Protein AF-A0A225URF8-F1 (afdb_monomer_lite)

Secondary structure (DSSP, 8-state):
--SSSTTSSSS-----EEEEEE-TT--EEEEE---HHHHHHHHHHHHHHHHHHHHHHHTTS-HHHHHHHHHHHHHHHHHS-TTSHHHHSHHHHHHHHHHHHH-TTGGGS-HHHHHHHHHHHHHHHHHHHHHHHHHHHHHHHHT--GGGGPPTT---HHHHHHHHHHHHHT-SS--TTTTTTTSPPPP---HHHHHHHHHHHHGGGS-HHHHHHHHHHHHHHHHTTHHHHHHHHHHHHHH-SSSSHHHIIIIIIIT--S-HHHHT-EEE-S-S-TT--S-S-HHHHHHHHHHHHHHHHHHHHTT-SPPPEETTTEEPP-GGGGGSSSEEEEP-SS--EEEE-TTT--EEEEEETTEEEEEESB-TT-TTSBPPHHHHHHHHHHHHHHHHHGGGS---HHHHTGGGGGGS-HHHHHHHHHHHHSSHHHHHHHHHHHTSS-EEEE-SS---SHHHHHHHHHHTTSSS--TTBSEEEEE-TTS-EEEEE-STT--HHHHHHHHHHHHHHHHHH--B-TTSSBPP--HHHHH--PPPPEE-----TTTHHHHHHHHHHHHHHHHHT---------S---

pLDDT: mean 88.18, std 13.91, range [24.75, 98.88]

InterPro domains:
  IPR000542 Acyltransferase ChoActase/COT/CPT [PS00439] (183-198)
  IPR000542 Acyltransferase ChoActase/COT/CPT [PTHR22589] (169-574)
  IPR039551 Choline/Carnitine o-acyltransferase, domain 1 and 2 [PF00755] (186-574)
  IPR042231 Choline/Carnitine o-acyltransferase, domain 2 [G3DSA:3.30.559.70] (272-571)
  IPR042572 Carnitine o-acyltransferase, N-terminal [G3DSA:1.10.275.20] (168-271)

Organism: NCBI:txid4795

Radius of gyration: 29.53 Å; chains: 1; bounding box: 74×76×73 Å

Structure (mmCIF, N/CA/C/O backbone):
data_AF-A0A225URF8-F1
#
_entry.id   AF-A0A225URF8-F1
#
loop_
_atom_site.group_PDB
_atom_site.id
_atom_site.type_symbol
_atom_site.label_atom_id
_atom_site.label_alt_id
_atom_site.label_comp_id
_atom_site.label_asym_id
_atom_site.label_entity_id
_atom_site.label_seq_id
_atom_site.pdbx_PDB_ins_code
_atom_site.Cartn_x
_atom_site.Cartn_y
_atom_site.Cartn_z
_atom_site.occupancy
_atom_site.B_iso_or_equiv
_atom_site.auth_seq_id
_atom_site.auth_comp_id
_atom_site.auth_asym_id
_atom_site.auth_atom_id
_atom_site.pdbx_PDB_model_num
ATOM 1 N N . MET A 1 1 ? -34.029 36.989 22.369 1.00 35.91 1 MET A N 1
ATOM 2 C CA . MET A 1 1 ? -33.332 37.388 21.123 1.00 35.91 1 MET A CA 1
ATOM 3 C C . MET A 1 1 ? -32.036 38.173 21.405 1.00 35.91 1 MET A C 1
ATOM 5 O O . MET A 1 1 ? -31.798 39.204 20.799 1.00 35.91 1 MET A O 1
ATOM 9 N N . ALA A 1 2 ? -31.148 37.672 22.275 1.00 25.47 2 ALA A N 1
ATOM 10 C CA . ALA A 1 2 ? -29.797 38.242 22.435 1.00 25.47 2 ALA A CA 1
ATOM 11 C C . ALA A 1 2 ? -28.708 37.218 22.835 1.00 25.47 2 ALA A C 1
ATOM 13 O O . ALA A 1 2 ? -27.552 37.593 22.963 1.00 25.47 2 ALA A O 1
ATOM 14 N N . GLU A 1 3 ? -29.027 35.922 22.962 1.00 25.58 3 GLU A N 1
ATOM 15 C CA . GLU A 1 3 ? -28.062 34.892 23.407 1.00 25.58 3 GLU A CA 1
ATOM 16 C C . GLU A 1 3 ? -27.685 33.863 22.325 1.00 25.58 3 GLU A C 1
ATOM 18 O O . GLU A 1 3 ? -26.826 33.017 22.539 1.00 25.58 3 GLU A O 1
ATOM 23 N N . ALA A 1 4 ? -28.241 33.968 21.114 1.00 26.81 4 ALA A N 1
ATOM 24 C CA . ALA A 1 4 ? -27.902 33.066 20.004 1.00 26.81 4 ALA A CA 1
ATOM 25 C C . ALA A 1 4 ? -26.665 33.508 19.189 1.00 26.81 4 ALA A C 1
ATOM 27 O O . ALA A 1 4 ? -26.220 32.784 18.302 1.00 26.81 4 ALA A O 1
ATOM 28 N N . HIS A 1 5 ? -26.076 34.672 19.487 1.00 26.86 5 HIS A N 1
ATOM 29 C CA . HIS A 1 5 ? -24.948 35.223 18.722 1.00 26.86 5 HIS A CA 1
ATOM 30 C C . HIS A 1 5 ? -23.561 34.969 19.343 1.00 26.86 5 HIS A C 1
ATOM 32 O O . HIS A 1 5 ? -22.558 35.185 18.666 1.00 26.86 5 HIS A O 1
ATOM 38 N N . GLN A 1 6 ? -23.463 34.441 20.571 1.00 24.75 6 GLN A N 1
ATOM 39 C CA . GLN A 1 6 ? -22.166 34.130 21.201 1.00 24.75 6 GLN A CA 1
ATOM 40 C C . GLN A 1 6 ? -21.598 32.738 20.860 1.00 24.75 6 GLN A C 1
ATOM 42 O O . GLN A 1 6 ? -20.419 32.491 21.098 1.00 24.75 6 GLN A O 1
ATOM 47 N N . ALA A 1 7 ? -22.369 31.850 20.221 1.00 28.00 7 ALA A N 1
ATOM 48 C CA . ALA A 1 7 ? -21.911 30.503 19.844 1.00 28.00 7 ALA A CA 1
ATOM 49 C C . ALA A 1 7 ? -21.294 30.404 18.429 1.00 28.00 7 ALA A C 1
ATOM 51 O O . ALA A 1 7 ? -20.844 29.336 18.019 1.00 28.00 7 ALA A O 1
ATOM 52 N N . ILE A 1 8 ? -21.241 31.509 17.677 1.00 28.56 8 ILE A N 1
ATOM 53 C CA . ILE A 1 8 ? -20.763 31.531 16.279 1.00 28.56 8 ILE A CA 1
ATOM 54 C C . ILE A 1 8 ? -19.301 32.035 16.180 1.00 28.56 8 ILE A C 1
ATOM 56 O O . ILE A 1 8 ? -18.666 31.929 15.135 1.00 28.56 8 ILE A O 1
ATOM 60 N N . GLY A 1 9 ? -18.710 32.508 17.284 1.00 26.84 9 GLY A N 1
ATOM 61 C CA . GLY A 1 9 ? -17.418 33.212 17.295 1.00 26.84 9 GLY A CA 1
ATOM 62 C C . GLY A 1 9 ? -16.140 32.393 17.542 1.00 26.84 9 GLY A C 1
ATOM 63 O O . GLY A 1 9 ? -15.103 33.007 17.764 1.00 26.84 9 GLY A O 1
ATOM 64 N N . VAL A 1 10 ? -16.159 31.051 17.549 1.00 32.69 10 VAL A N 1
ATOM 65 C CA . VAL A 1 10 ? -15.001 30.254 18.051 1.00 32.69 10 VAL A CA 1
ATOM 66 C C . VAL A 1 10 ? -14.426 29.241 17.038 1.00 32.69 10 VAL A C 1
ATOM 68 O O . VAL A 1 10 ? -13.462 28.542 17.336 1.00 32.69 10 VAL A O 1
ATOM 71 N N . PHE A 1 11 ? -14.937 29.183 15.801 1.00 35.44 11 PHE A N 1
ATOM 72 C CA . PHE A 1 11 ? -14.459 28.230 14.778 1.00 35.44 11 PHE A CA 1
ATOM 73 C C . PHE A 1 11 ? -13.800 28.843 13.537 1.00 35.44 11 PHE A C 1
ATOM 75 O O . PHE A 1 11 ? -13.655 28.156 12.528 1.00 35.44 11 PHE A O 1
ATOM 82 N N . ASP A 1 12 ? -13.297 30.071 13.643 1.00 36.53 12 ASP A N 1
ATOM 83 C CA . ASP A 1 12 ? -12.255 30.566 12.743 1.00 36.53 12 ASP A CA 1
ATOM 84 C C . ASP A 1 12 ? -11.057 31.003 13.594 1.00 36.53 12 ASP A C 1
ATOM 86 O O . ASP A 1 12 ? -11.005 32.099 14.158 1.00 36.53 12 ASP A O 1
ATOM 90 N N . GLU A 1 13 ? -10.088 30.100 13.763 1.00 37.53 13 GLU A N 1
ATOM 91 C CA . GLU A 1 13 ? -8.777 30.483 14.280 1.00 37.53 13 GLU A CA 1
ATOM 92 C C . GLU A 1 13 ? -8.165 31.473 13.287 1.00 37.53 13 GLU A C 1
ATOM 94 O O . GLU A 1 13 ? -7.596 31.041 12.289 1.00 37.53 13 GLU A O 1
ATOM 99 N N . HIS A 1 14 ? -8.321 32.772 13.564 1.00 36.62 14 HIS A N 1
ATOM 100 C CA . HIS A 1 14 ? -7.593 33.929 13.033 1.00 36.62 14 HIS A CA 1
ATOM 101 C C . HIS A 1 14 ? -6.480 33.558 12.041 1.00 36.62 14 HIS A C 1
ATOM 103 O O . HIS A 1 14 ? -5.283 33.591 12.347 1.00 36.62 14 HIS A O 1
ATOM 109 N N . LYS A 1 15 ? -6.868 33.216 10.813 1.00 43.81 15 LYS A N 1
ATOM 110 C CA . LYS A 1 15 ? -5.950 33.231 9.688 1.00 43.81 15 LYS A CA 1
ATOM 111 C C . LYS A 1 15 ? -5.869 34.688 9.276 1.00 43.81 15 LYS A C 1
ATOM 113 O O . LYS A 1 15 ? -6.892 35.310 9.020 1.00 43.81 15 LYS A O 1
ATOM 118 N N . ARG A 1 16 ? -4.657 35.243 9.236 1.00 43.50 16 ARG A N 1
ATOM 119 C CA . ARG A 1 16 ? -4.369 36.532 8.589 1.00 43.50 16 ARG A CA 1
ATOM 120 C C . ARG A 1 16 ? -4.649 36.399 7.086 1.00 43.50 16 ARG A C 1
ATOM 122 O O . ARG A 1 16 ? -3.728 36.245 6.288 1.00 43.50 16 ARG A O 1
ATOM 129 N N . GLY A 1 17 ? -5.919 36.332 6.721 1.00 49.16 17 GLY A N 1
ATOM 130 C CA . GLY A 1 17 ? -6.389 36.219 5.356 1.00 49.16 17 GLY A CA 1
ATOM 131 C C . GLY A 1 17 ? -7.224 37.429 4.996 1.00 49.16 17 GLY A C 1
ATOM 132 O O . GLY A 1 17 ? -7.953 37.956 5.831 1.00 49.16 17 GLY A O 1
ATOM 133 N N . VAL A 1 18 ? -7.082 37.877 3.756 1.00 49.94 18 VAL A N 1
ATOM 134 C CA . VAL A 1 18 ? -7.956 38.894 3.178 1.00 49.94 18 VAL A CA 1
ATOM 135 C C . VAL A 1 18 ? -9.138 38.143 2.565 1.00 49.94 18 VAL A C 1
ATOM 137 O O . VAL A 1 18 ? -8.942 37.256 1.727 1.00 49.94 18 VAL A O 1
ATOM 140 N N . GLU A 1 19 ? -10.355 38.429 3.029 1.00 51.31 19 GLU A N 1
ATOM 141 C CA . GLU A 1 19 ? -11.583 37.966 2.375 1.00 51.31 19 GLU A CA 1
ATOM 142 C C . GLU A 1 19 ? -11.819 38.822 1.130 1.00 51.31 19 GLU A C 1
ATOM 144 O O . GLU A 1 19 ? -11.840 40.048 1.219 1.00 51.31 19 GLU A O 1
ATOM 149 N N . LEU A 1 20 ? -11.932 38.184 -0.038 1.00 49.53 20 LEU A N 1
ATOM 150 C CA . LEU A 1 20 ? -12.030 38.899 -1.316 1.00 49.53 20 LEU A CA 1
ATOM 151 C C . LEU A 1 20 ? -13.450 38.912 -1.889 1.00 49.53 20 LEU A C 1
ATOM 153 O O . LEU A 1 20 ? -13.801 39.873 -2.565 1.00 49.53 20 LEU A O 1
ATOM 157 N N . LEU A 1 21 ? -14.266 37.878 -1.641 1.00 50.94 21 LEU A N 1
ATOM 158 C CA . LEU A 1 21 ? -15.615 37.768 -2.207 1.00 50.94 21 LEU A CA 1
ATOM 159 C C . LEU A 1 21 ? -16.578 37.027 -1.271 1.00 50.94 21 LEU A C 1
ATOM 161 O O . LEU A 1 21 ? -16.250 35.961 -0.741 1.00 50.94 21 LEU A O 1
ATOM 165 N N . TYR A 1 22 ? -17.784 37.584 -1.152 1.00 42.81 22 TYR A N 1
ATOM 166 C CA . TYR A 1 22 ? -18.971 36.940 -0.599 1.00 42.81 22 TYR A CA 1
ATOM 167 C C . TYR A 1 22 ? -20.006 36.848 -1.728 1.00 42.81 22 TYR A C 1
ATOM 169 O O . TYR A 1 22 ? -20.415 37.874 -2.265 1.00 42.81 22 TYR A O 1
ATOM 177 N N . SER A 1 23 ? -20.361 35.631 -2.140 1.00 50.84 23 SER A N 1
ATOM 178 C CA . SER A 1 23 ? -21.494 35.393 -3.046 1.00 50.84 23 SER A CA 1
ATOM 179 C C . SER A 1 23 ? -22.757 35.166 -2.214 1.00 50.84 23 SER A C 1
ATOM 181 O O . SER A 1 23 ? -22.680 34.502 -1.177 1.00 50.84 23 SER A O 1
ATOM 183 N N . ASP A 1 24 ? -23.909 35.652 -2.686 1.00 51.09 24 ASP A N 1
ATOM 184 C CA . ASP A 1 24 ? -25.228 35.427 -2.068 1.00 51.09 24 ASP A CA 1
ATOM 185 C C . ASP A 1 24 ? -25.597 33.926 -1.966 1.00 51.09 24 ASP A C 1
ATOM 187 O O . ASP A 1 24 ? -26.472 33.549 -1.191 1.00 51.09 24 ASP A O 1
ATOM 191 N N . GLU A 1 25 ? -24.869 33.044 -2.667 1.00 48.84 25 GLU A N 1
ATOM 192 C CA . GLU A 1 25 ? -24.960 31.577 -2.558 1.00 48.84 25 GLU A CA 1
ATOM 193 C C . GLU A 1 25 ? -24.032 30.970 -1.476 1.00 48.84 25 GLU A C 1
ATOM 195 O O . GLU A 1 25 ? -23.864 29.754 -1.386 1.00 48.84 25 GLU A O 1
ATOM 200 N N . GLY A 1 26 ? -23.404 31.793 -0.628 1.00 48.38 26 GLY A N 1
ATOM 201 C CA . GLY A 1 26 ? -22.670 31.344 0.563 1.00 48.38 26 GLY A CA 1
ATOM 202 C C . GLY A 1 26 ? -21.238 30.843 0.328 1.00 48.38 26 GLY A C 1
ATOM 203 O O . GLY A 1 26 ? -20.631 30.270 1.239 1.00 48.38 26 GLY A O 1
ATOM 204 N N . ILE A 1 27 ? -20.654 31.066 -0.853 1.00 43.31 27 ILE A N 1
ATOM 205 C CA . ILE A 1 27 ? -19.250 30.718 -1.124 1.00 43.31 27 ILE A CA 1
ATOM 206 C C . ILE A 1 27 ? -18.332 31.792 -0.524 1.00 43.31 27 ILE A C 1
ATOM 208 O O . ILE A 1 27 ? -18.291 32.923 -1.006 1.00 43.31 27 ILE A O 1
ATOM 212 N N . ARG A 1 28 ? -17.559 31.421 0.508 1.00 53.84 28 ARG A N 1
ATOM 213 C CA . ARG A 1 28 ? -16.467 32.244 1.055 1.00 53.84 28 ARG A CA 1
ATOM 214 C C . ARG A 1 28 ? -15.136 31.844 0.434 1.00 53.84 28 ARG A C 1
ATOM 216 O O . ARG A 1 28 ? -14.685 30.711 0.611 1.00 53.84 28 ARG A O 1
ATOM 223 N N . VAL A 1 29 ? -14.477 32.785 -0.238 1.00 49.38 29 VAL A N 1
ATOM 224 C CA . VAL A 1 29 ? -13.095 32.622 -0.707 1.00 49.38 29 VAL A CA 1
ATOM 225 C C . VAL A 1 29 ? -12.192 33.533 0.120 1.00 49.38 29 VAL A C 1
ATOM 227 O O . VAL A 1 29 ? -12.153 34.746 -0.085 1.00 49.38 29 VAL A O 1
ATOM 230 N N . SER A 1 30 ? -11.460 32.943 1.067 1.00 49.84 30 SER A N 1
ATOM 231 C CA . SER A 1 30 ? -10.449 33.643 1.861 1.00 49.84 30 SER A CA 1
ATOM 232 C C . SER A 1 30 ? -9.045 33.304 1.360 1.00 49.84 30 SER A C 1
ATOM 234 O O . SER A 1 30 ? -8.680 32.136 1.198 1.00 49.84 30 SER A O 1
ATOM 236 N N . PHE A 1 31 ? -8.231 34.333 1.106 1.00 47.50 31 PHE A N 1
ATOM 237 C CA . PHE A 1 31 ? -6.833 34.157 0.718 1.00 47.50 31 PHE A CA 1
ATOM 238 C C . PHE A 1 31 ? -5.951 34.374 1.946 1.00 47.50 31 PHE A C 1
ATOM 240 O O . PHE A 1 31 ? -5.793 35.495 2.422 1.00 47.50 31 PHE A O 1
ATOM 247 N N . THR A 1 32 ? -5.389 33.296 2.497 1.00 56.19 32 THR A N 1
ATOM 248 C CA . THR A 1 32 ? -4.447 33.384 3.624 1.00 56.19 32 THR A CA 1
ATOM 249 C C . THR A 1 32 ? -3.024 33.424 3.088 1.00 56.19 32 THR A C 1
ATOM 251 O O . THR A 1 32 ? -2.577 32.447 2.488 1.00 56.19 32 THR A O 1
ATOM 254 N N . ILE A 1 33 ? -2.299 34.519 3.328 1.00 63.91 33 ILE A N 1
ATOM 255 C CA . ILE A 1 33 ? -0.862 34.578 3.041 1.00 63.91 33 ILE A CA 1
ATOM 256 C C . ILE A 1 33 ? -0.142 33.832 4.175 1.00 63.91 33 ILE A C 1
ATOM 258 O O . ILE A 1 33 ? -0.231 34.261 5.330 1.00 63.91 33 ILE A O 1
ATOM 262 N N . PRO A 1 34 ? 0.546 32.710 3.893 1.00 64.31 34 PRO A N 1
ATOM 263 C CA . PRO A 1 34 ? 1.272 31.992 4.926 1.00 64.31 34 PRO A CA 1
ATOM 264 C C . PRO A 1 34 ? 2.407 32.867 5.477 1.00 64.31 34 PRO A C 1
ATOM 266 O O . PRO A 1 34 ? 2.997 33.660 4.739 1.00 64.31 34 PRO A O 1
ATOM 269 N N . PRO A 1 35 ? 2.750 32.746 6.768 1.00 73.50 35 PRO A N 1
ATOM 270 C CA . PRO A 1 35 ? 3.842 33.512 7.345 1.00 73.50 35 PRO A CA 1
ATOM 271 C C . PRO A 1 35 ? 5.175 33.222 6.621 1.00 73.50 35 PRO A C 1
ATOM 273 O O . PRO A 1 35 ? 5.391 32.104 6.142 1.00 73.50 35 PRO A O 1
ATOM 276 N N . PRO A 1 36 ? 6.121 34.183 6.570 1.00 75.31 36 PRO A N 1
ATOM 277 C CA . PRO A 1 36 ? 7.348 34.064 5.771 1.00 75.31 36 PRO A CA 1
ATOM 278 C C . PRO A 1 36 ? 8.182 32.802 6.038 1.00 75.31 36 PRO A C 1
ATOM 280 O O . PRO A 1 36 ? 8.812 32.263 5.129 1.00 75.31 36 PRO A O 1
ATOM 283 N N . HIS A 1 37 ? 8.172 32.288 7.271 1.00 70.75 37 HIS A N 1
ATOM 284 C CA . HIS A 1 37 ? 8.877 31.053 7.617 1.00 70.75 37 HIS A CA 1
ATOM 285 C C . HIS A 1 37 ? 8.235 29.803 6.988 1.00 70.75 37 HIS A C 1
ATOM 287 O O . HIS A 1 37 ? 8.958 28.887 6.596 1.00 70.75 37 HIS A O 1
ATOM 293 N N . GLU A 1 38 ? 6.905 29.759 6.845 1.00 67.69 38 GLU A N 1
ATOM 294 C CA . GLU A 1 38 ? 6.201 28.678 6.144 1.00 67.69 38 GLU A CA 1
ATOM 295 C C . GLU A 1 38 ? 6.466 28.741 4.641 1.00 67.69 38 GLU A C 1
ATOM 297 O O . GLU A 1 38 ? 6.755 27.707 4.038 1.00 67.69 38 GLU A O 1
ATOM 302 N N . ILE A 1 39 ? 6.466 29.945 4.056 1.00 74.50 39 ILE A N 1
ATOM 303 C CA . ILE A 1 39 ? 6.853 30.152 2.652 1.00 74.50 39 ILE A CA 1
ATOM 304 C C . ILE A 1 39 ? 8.284 29.657 2.437 1.00 74.50 39 ILE A C 1
ATOM 306 O O . ILE A 1 39 ? 8.518 28.837 1.552 1.00 74.50 39 ILE A O 1
ATOM 310 N N . ARG A 1 40 ? 9.235 30.067 3.290 1.00 79.00 40 ARG A N 1
ATOM 311 C CA . ARG A 1 40 ? 10.629 29.602 3.227 1.00 79.00 40 ARG A CA 1
ATOM 312 C C . ARG A 1 40 ? 10.719 28.079 3.304 1.00 79.00 40 ARG A C 1
ATOM 314 O O . ARG A 1 40 ? 11.401 27.479 2.479 1.00 79.00 40 ARG A O 1
ATOM 321 N N . ARG A 1 41 ? 10.041 27.438 4.264 1.00 72.31 41 ARG A N 1
ATOM 322 C CA . ARG A 1 41 ? 10.027 25.968 4.380 1.00 72.31 41 ARG A CA 1
ATOM 323 C C . ARG A 1 41 ? 9.430 25.306 3.137 1.00 72.31 41 ARG A C 1
ATOM 325 O O . ARG A 1 41 ? 9.975 24.305 2.682 1.00 72.31 41 ARG A O 1
ATOM 332 N N . SER A 1 42 ? 8.360 25.868 2.576 1.00 71.31 42 SER A N 1
ATOM 333 C CA . SER A 1 42 ? 7.747 25.370 1.344 1.00 71.31 42 SER A CA 1
ATOM 334 C C . SER A 1 42 ? 8.710 25.476 0.164 1.00 71.31 42 SER A C 1
ATOM 336 O O . SER A 1 42 ? 8.952 24.477 -0.500 1.00 71.31 42 SER A O 1
ATOM 338 N N . VAL A 1 43 ? 9.334 26.637 -0.051 1.00 80.38 43 VAL A N 1
ATOM 339 C CA . VAL A 1 43 ? 10.326 26.846 -1.121 1.00 80.38 43 VAL A CA 1
ATOM 340 C C . VAL A 1 43 ? 11.508 25.892 -0.968 1.00 80.38 43 VAL A C 1
ATOM 342 O O . VAL A 1 43 ? 11.894 25.235 -1.927 1.00 80.38 43 VAL A O 1
ATOM 345 N N . VAL A 1 44 ? 12.052 25.751 0.245 1.00 82.81 44 VAL A N 1
ATOM 346 C CA . VAL A 1 44 ? 13.139 24.801 0.527 1.00 82.81 44 VAL A CA 1
ATOM 347 C C . VAL A 1 44 ? 12.712 23.367 0.202 1.00 82.81 44 VAL A C 1
ATOM 349 O O . VAL A 1 44 ? 13.472 22.625 -0.416 1.00 82.81 44 VAL A O 1
ATOM 352 N N . ARG A 1 45 ? 11.489 22.970 0.570 1.00 76.06 45 ARG A N 1
ATOM 353 C CA . ARG A 1 45 ? 10.945 21.649 0.239 1.00 76.06 45 ARG A CA 1
ATOM 354 C C . ARG A 1 45 ? 10.841 21.447 -1.274 1.00 76.06 45 ARG A C 1
ATOM 356 O O . ARG A 1 45 ? 11.283 20.405 -1.754 1.00 76.06 45 ARG A O 1
ATOM 363 N N . GLU A 1 46 ? 10.317 22.427 -2.009 1.00 79.81 46 GLU A N 1
ATOM 364 C CA . GLU A 1 46 ? 10.220 22.365 -3.473 1.00 79.81 46 GLU A CA 1
ATOM 365 C C . GLU A 1 46 ? 11.603 22.296 -4.138 1.00 79.81 46 GLU A C 1
ATOM 367 O O . GLU A 1 46 ? 11.805 21.496 -5.048 1.00 79.81 46 GLU A O 1
ATOM 372 N N . LEU A 1 47 ? 12.599 23.032 -3.631 1.00 85.06 47 LEU A N 1
ATOM 373 C CA . LEU A 1 47 ? 13.986 22.936 -4.103 1.00 85.06 47 LEU A CA 1
ATOM 374 C C . LEU A 1 47 ? 14.563 21.532 -3.898 1.00 85.06 47 LEU A C 1
ATOM 376 O O . LEU A 1 47 ? 15.194 20.985 -4.803 1.00 85.06 47 LEU A O 1
ATOM 380 N N . TYR A 1 48 ? 14.316 20.910 -2.743 1.00 83.00 48 TYR A N 1
ATOM 381 C CA . TYR A 1 48 ? 14.719 19.524 -2.515 1.00 83.00 48 TYR A CA 1
ATOM 382 C C . TYR A 1 48 ? 13.966 18.538 -3.423 1.00 83.00 48 TYR A C 1
ATOM 384 O O . TYR A 1 48 ? 14.571 17.569 -3.883 1.00 83.00 48 TYR A O 1
ATOM 392 N N . HIS A 1 49 ? 12.678 18.760 -3.714 1.00 79.50 49 HIS A N 1
ATOM 393 C CA . HIS A 1 49 ? 11.942 17.942 -4.687 1.00 79.50 49 HIS A CA 1
ATOM 394 C C . HIS A 1 49 ? 12.534 18.074 -6.087 1.00 79.50 49 HIS A C 1
ATOM 396 O O . HIS A 1 49 ? 12.787 17.053 -6.724 1.00 79.50 49 HIS A O 1
ATOM 402 N N . LEU A 1 50 ? 12.842 19.294 -6.526 1.00 81.31 50 LEU A N 1
ATOM 403 C CA . LEU A 1 50 ? 13.504 19.539 -7.802 1.00 81.31 50 LEU A CA 1
ATOM 404 C C . LEU A 1 50 ? 14.873 18.853 -7.856 1.00 81.31 50 LEU A C 1
ATOM 406 O O . LEU A 1 50 ? 15.164 18.132 -8.807 1.00 81.31 50 LEU A O 1
ATOM 410 N N . GLN A 1 51 ? 15.693 18.999 -6.812 1.00 82.94 51 GLN A N 1
ATOM 411 C CA . GLN A 1 51 ? 17.002 18.350 -6.731 1.00 82.94 51 GLN A CA 1
ATOM 412 C C . GLN A 1 51 ? 16.890 16.823 -6.853 1.00 82.94 51 GLN A C 1
ATOM 414 O O . GLN A 1 51 ? 17.704 16.195 -7.533 1.00 82.94 51 GLN A O 1
ATOM 419 N N . ARG A 1 52 ? 15.893 16.207 -6.210 1.00 82.38 52 ARG A N 1
ATOM 420 C CA . ARG A 1 52 ? 15.638 14.761 -6.298 1.00 82.38 52 ARG A CA 1
ATOM 421 C C . ARG A 1 52 ? 15.119 14.343 -7.664 1.00 82.38 52 ARG A C 1
ATOM 423 O O . ARG A 1 52 ? 15.609 13.359 -8.207 1.00 82.38 52 ARG A O 1
ATOM 430 N N . ALA A 1 53 ? 14.197 15.111 -8.240 1.00 79.00 53 ALA A N 1
ATOM 431 C CA . ALA A 1 53 ? 13.698 14.877 -9.588 1.00 79.00 53 ALA A CA 1
ATOM 432 C C . ALA A 1 53 ? 14.844 14.913 -10.610 1.00 79.00 53 ALA A C 1
ATOM 434 O O . ALA A 1 53 ? 14.926 14.027 -11.456 1.00 79.00 53 ALA A O 1
ATOM 435 N N . VAL A 1 54 ? 15.781 15.859 -10.467 1.00 77.88 54 VAL A N 1
ATOM 436 C CA . VAL A 1 54 ? 17.010 15.910 -11.268 1.00 77.88 54 VAL A CA 1
ATOM 437 C C . VAL A 1 54 ? 17.882 14.686 -11.000 1.00 77.88 54 VAL A C 1
ATOM 439 O O . VAL A 1 54 ? 18.234 14.005 -11.954 1.00 77.88 54 VAL A O 1
ATOM 442 N N . LYS A 1 55 ? 18.185 14.347 -9.735 1.00 78.00 55 LYS A N 1
ATOM 443 C CA . LYS A 1 55 ? 18.983 13.153 -9.375 1.00 78.00 55 LYS A CA 1
ATOM 444 C C . LYS A 1 55 ? 18.415 11.862 -9.971 1.00 78.00 55 LYS A C 1
ATOM 446 O O . LYS A 1 55 ? 19.173 11.075 -10.525 1.00 78.00 55 LYS A O 1
ATOM 451 N N . ARG A 1 56 ? 17.097 11.664 -9.897 1.00 78.44 56 ARG A N 1
ATOM 452 C CA . ARG A 1 56 ? 16.387 10.538 -10.524 1.00 78.44 56 ARG A CA 1
ATOM 453 C C . ARG A 1 56 ? 16.455 10.616 -12.048 1.00 78.44 56 ARG A C 1
ATOM 455 O O . ARG A 1 56 ? 16.696 9.613 -12.708 1.00 78.44 56 ARG A O 1
ATOM 462 N N . GLY A 1 57 ? 16.263 11.809 -12.605 1.00 72.38 57 GLY A N 1
ATOM 463 C CA . GLY A 1 57 ? 16.342 12.072 -14.038 1.00 72.38 57 GLY A CA 1
ATOM 464 C C . GLY A 1 57 ? 17.711 11.740 -14.632 1.00 72.38 57 GLY A C 1
ATOM 465 O O . GLY A 1 57 ? 17.773 11.202 -15.733 1.00 72.38 57 GLY A O 1
ATOM 466 N N . VAL A 1 58 ? 18.796 11.985 -13.893 1.00 73.25 58 VAL A N 1
ATOM 467 C CA . VAL A 1 58 ? 20.159 11.739 -14.388 1.00 73.25 58 VAL A CA 1
ATOM 468 C C . VAL A 1 58 ? 20.744 10.373 -14.021 1.00 73.25 58 VAL A C 1
ATOM 470 O O . VAL A 1 58 ? 21.811 9.998 -14.499 1.00 73.25 58 VAL A O 1
ATOM 473 N N . TYR A 1 59 ? 20.033 9.593 -13.209 1.00 76.81 59 TYR A N 1
ATOM 474 C CA . TYR A 1 59 ? 20.442 8.247 -12.828 1.00 76.81 59 TYR A CA 1
ATOM 475 C C . TYR A 1 59 ? 20.536 7.310 -14.058 1.00 76.81 59 TYR A C 1
ATOM 477 O O . TYR A 1 59 ? 19.633 7.342 -14.909 1.00 76.81 59 TYR A O 1
ATOM 485 N N . PRO A 1 60 ? 21.587 6.463 -14.175 1.00 71.31 60 PRO A N 1
ATOM 486 C CA . PRO A 1 60 ? 22.572 6.075 -13.146 1.00 71.31 60 PRO A CA 1
ATOM 487 C C . PRO A 1 60 ? 23.803 6.988 -12.988 1.00 71.31 60 PRO A C 1
ATOM 489 O O . PRO A 1 60 ? 24.631 6.735 -12.112 1.00 71.31 60 PRO A O 1
ATOM 492 N N . ALA A 1 61 ? 23.945 8.050 -13.787 1.00 72.25 61 ALA A N 1
ATOM 493 C CA . ALA A 1 61 ? 25.083 8.962 -13.691 1.00 72.25 61 ALA A CA 1
ATOM 494 C C . ALA A 1 61 ? 24.915 9.975 -12.533 1.00 72.25 61 ALA A C 1
ATOM 496 O O . ALA A 1 61 ? 23.837 10.550 -12.361 1.00 72.25 61 ALA A O 1
ATOM 497 N N . PRO A 1 62 ? 25.960 10.267 -11.733 1.00 72.19 62 PRO A N 1
ATOM 498 C CA . PRO A 1 62 ? 25.879 11.319 -10.722 1.00 72.19 62 PRO A CA 1
ATOM 499 C C . PRO A 1 62 ? 25.687 12.711 -11.361 1.00 72.19 62 PRO A C 1
ATOM 501 O O . PRO A 1 62 ? 26.386 13.027 -12.328 1.00 72.19 62 PRO A O 1
ATOM 504 N N . PRO A 1 63 ? 24.850 13.607 -10.792 1.00 75.12 63 PRO A N 1
ATOM 505 C CA . PRO A 1 63 ? 24.636 14.954 -11.338 1.00 75.12 63 PRO A CA 1
ATOM 506 C C . PRO A 1 63 ? 25.919 15.775 -11.505 1.00 75.12 63 PRO A C 1
ATOM 508 O O . PRO A 1 63 ? 26.052 16.547 -12.448 1.00 75.12 63 PRO A O 1
ATOM 511 N N . LEU A 1 64 ? 26.886 15.601 -10.601 1.00 80.25 64 LEU A N 1
ATOM 512 C CA . LEU A 1 64 ? 28.165 16.304 -10.672 1.00 80.25 64 LEU A CA 1
ATOM 513 C C . LEU A 1 64 ? 29.007 15.830 -11.863 1.00 80.25 64 LEU A C 1
ATOM 515 O O . LEU A 1 64 ? 29.597 16.654 -12.549 1.00 80.25 64 LEU A O 1
ATOM 519 N N . VAL A 1 65 ? 29.013 14.527 -12.158 1.00 79.19 65 VAL A N 1
ATOM 520 C CA . VAL A 1 65 ? 29.704 13.976 -13.336 1.00 79.19 65 VAL A CA 1
ATOM 521 C C . VAL A 1 65 ? 29.058 14.499 -14.615 1.00 79.19 65 VAL A C 1
ATOM 523 O O . VAL A 1 65 ? 29.763 14.902 -15.535 1.00 79.19 65 VAL A O 1
ATOM 526 N N . ALA A 1 66 ? 27.728 14.568 -14.648 1.00 76.44 66 ALA A N 1
ATOM 527 C CA . ALA A 1 66 ? 26.976 15.180 -15.737 1.00 76.44 66 ALA A CA 1
ATOM 528 C C . ALA A 1 66 ? 27.392 16.643 -15.983 1.00 76.44 66 ALA A C 1
ATOM 530 O O . ALA A 1 66 ? 27.749 17.000 -17.104 1.00 76.44 66 ALA A O 1
ATOM 531 N N . ILE A 1 67 ? 27.418 17.470 -14.931 1.00 82.25 67 ILE A N 1
ATOM 532 C CA . ILE A 1 67 ? 27.830 18.880 -15.023 1.00 82.25 67 ILE A CA 1
ATOM 533 C C . ILE A 1 67 ? 29.292 18.997 -15.465 1.00 82.25 67 ILE A C 1
ATOM 535 O O . ILE A 1 67 ? 29.589 19.741 -16.395 1.00 82.25 67 ILE A O 1
ATOM 539 N N . LEU A 1 68 ? 30.202 18.242 -14.843 1.00 85.69 68 LEU A N 1
ATOM 540 C CA . LEU A 1 68 ? 31.622 18.254 -15.201 1.00 85.69 68 LEU A CA 1
ATOM 541 C C . LEU A 1 68 ? 31.848 17.824 -16.651 1.00 85.69 68 LEU A C 1
ATOM 543 O O . LEU A 1 68 ? 32.693 18.402 -17.320 1.00 85.69 68 LEU A O 1
ATOM 547 N N . THR A 1 69 ? 31.069 16.866 -17.156 1.00 81.56 69 THR A N 1
ATOM 548 C CA . THR A 1 69 ? 31.140 16.428 -18.556 1.00 81.56 69 THR A CA 1
ATOM 549 C C . THR A 1 69 ? 30.712 17.550 -19.499 1.00 81.56 69 THR A C 1
ATOM 551 O O . THR A 1 69 ? 31.413 17.834 -20.466 1.00 81.56 69 THR A O 1
ATOM 554 N N . VAL A 1 70 ? 29.609 18.244 -19.193 1.00 83.94 70 VAL A N 1
ATOM 555 C CA . VAL A 1 70 ? 29.141 19.394 -19.984 1.00 83.94 70 VAL A CA 1
ATOM 556 C C . VAL A 1 70 ? 30.170 20.521 -19.990 1.00 83.94 70 VAL A C 1
ATOM 558 O O . VAL A 1 70 ? 30.493 21.051 -21.054 1.00 83.94 70 VAL A O 1
ATOM 561 N N . VAL A 1 71 ? 30.729 20.859 -18.825 1.00 87.44 71 VAL A N 1
ATOM 562 C CA . VAL A 1 71 ? 31.765 21.894 -18.699 1.00 87.44 71 VAL A CA 1
ATOM 563 C C . VAL A 1 71 ? 33.031 21.489 -19.452 1.00 87.44 71 VAL A C 1
ATOM 565 O O . VAL A 1 71 ? 33.537 22.279 -20.242 1.00 87.44 71 VAL A O 1
ATOM 568 N N . ALA A 1 72 ? 33.518 20.259 -19.271 1.00 88.00 72 ALA A N 1
ATOM 569 C CA . ALA A 1 72 ? 34.721 19.767 -19.936 1.00 88.00 72 ALA A CA 1
ATOM 570 C C . ALA A 1 72 ? 34.571 19.775 -21.462 1.00 88.00 72 ALA A C 1
ATOM 572 O O . ALA A 1 72 ? 35.444 20.297 -22.149 1.00 88.00 72 ALA A O 1
ATOM 573 N N . ILE A 1 73 ? 33.449 19.275 -21.997 1.00 85.69 73 ILE A N 1
ATOM 574 C CA . ILE A 1 73 ? 33.174 19.308 -23.441 1.00 85.69 73 ILE A CA 1
ATOM 575 C C . ILE A 1 73 ? 33.108 20.755 -23.931 1.00 85.69 73 ILE A C 1
ATOM 577 O O . ILE A 1 73 ? 33.727 21.081 -24.939 1.00 85.69 73 ILE A O 1
ATOM 581 N N . SER A 1 74 ? 32.431 21.643 -23.200 1.00 85.69 74 SER A N 1
ATOM 582 C CA . SER A 1 74 ? 32.329 23.057 -23.579 1.00 85.69 74 SER A CA 1
ATOM 583 C C . SER A 1 74 ? 33.700 23.735 -23.629 1.00 85.69 74 SER A C 1
ATOM 585 O O . SER A 1 74 ? 34.000 24.443 -24.588 1.00 85.69 74 SER A O 1
ATOM 587 N N . VAL A 1 75 ? 34.565 23.473 -22.645 1.00 87.88 75 VAL A N 1
ATOM 588 C CA . VAL A 1 75 ? 35.940 23.990 -22.606 1.00 87.88 75 VAL A CA 1
ATOM 589 C C . VAL A 1 75 ? 36.783 23.410 -23.742 1.00 87.88 75 VAL A C 1
ATOM 591 O O . VAL A 1 75 ? 37.480 24.166 -24.412 1.00 87.88 75 VAL A O 1
ATOM 594 N N . ILE A 1 76 ? 36.690 22.104 -24.015 1.00 88.19 76 ILE A N 1
ATOM 595 C CA . ILE A 1 76 ? 37.400 21.457 -25.131 1.00 88.19 76 ILE A CA 1
ATOM 596 C C . ILE A 1 76 ? 36.978 22.083 -26.461 1.00 88.19 76 ILE A C 1
ATOM 598 O O . ILE A 1 76 ? 37.833 22.460 -27.264 1.00 88.19 76 ILE A O 1
ATOM 602 N N . VAL A 1 77 ? 35.673 22.256 -26.687 1.00 87.75 77 VAL A N 1
ATOM 603 C CA . VAL A 1 77 ? 35.149 22.886 -27.905 1.00 87.75 77 VAL A CA 1
ATOM 604 C C . VAL A 1 77 ? 35.628 24.334 -27.999 1.00 87.75 77 VAL A C 1
ATOM 606 O O . VAL A 1 77 ? 36.034 24.756 -29.077 1.00 87.75 77 VAL A O 1
ATOM 609 N N . LEU A 1 78 ? 35.651 25.090 -26.895 1.00 86.38 78 LEU A N 1
ATOM 610 C CA . LEU A 1 78 ? 36.122 26.482 -26.849 1.00 86.38 78 LEU A CA 1
ATOM 611 C C . LEU A 1 78 ? 37.636 26.642 -27.066 1.00 86.38 78 LEU A C 1
ATOM 613 O O . LEU A 1 78 ? 38.058 27.616 -27.689 1.00 86.38 78 LEU A O 1
ATOM 617 N N . ALA A 1 79 ? 38.438 25.689 -26.605 1.00 87.75 79 ALA A N 1
ATOM 618 C CA . ALA A 1 79 ? 39.886 25.687 -26.793 1.00 87.75 79 ALA A CA 1
ATOM 619 C C . ALA A 1 79 ? 40.312 25.153 -28.173 1.00 87.75 79 ALA A C 1
ATOM 621 O O . ALA A 1 79 ? 41.438 25.388 -28.606 1.00 87.75 79 ALA A O 1
ATOM 622 N N . SER A 1 80 ? 39.428 24.433 -28.869 1.00 88.44 80 SER A N 1
ATOM 623 C CA . SER A 1 80 ? 39.749 23.827 -30.162 1.00 88.44 80 SER A CA 1
ATOM 624 C C . SER A 1 80 ? 39.788 24.862 -31.304 1.00 88.44 80 SER A C 1
ATOM 626 O O . SER A 1 80 ? 38.958 25.778 -31.322 1.00 88.44 80 SER A O 1
ATOM 628 N N . PRO A 1 81 ? 40.692 24.707 -32.295 1.00 86.94 81 PRO A N 1
ATOM 629 C CA . PRO A 1 81 ? 40.735 25.557 -33.490 1.00 86.94 81 PRO A CA 1
ATOM 630 C C . PRO A 1 81 ? 39.405 25.577 -34.259 1.00 86.94 81 PRO A C 1
ATOM 632 O O . PRO A 1 81 ? 38.627 24.624 -34.184 1.00 86.94 81 PRO A O 1
ATOM 635 N N . THR A 1 82 ? 39.146 26.628 -35.041 1.00 81.25 82 THR A N 1
ATOM 636 C CA . THR A 1 82 ? 37.922 26.754 -35.865 1.00 81.25 82 THR A CA 1
ATOM 637 C C . THR A 1 82 ? 37.749 25.598 -36.845 1.00 81.25 82 THR A C 1
ATOM 639 O O . THR A 1 82 ? 36.637 25.107 -37.004 1.00 81.25 82 THR A O 1
ATOM 642 N N . GLU A 1 83 ? 38.856 25.098 -37.394 1.00 84.25 83 GLU A N 1
ATOM 643 C CA . GLU A 1 83 ? 38.880 23.980 -38.346 1.00 84.25 83 GLU A CA 1
ATOM 644 C C . GLU A 1 83 ? 38.752 22.601 -37.684 1.00 84.25 83 GLU A C 1
ATOM 646 O O . GLU A 1 83 ? 38.729 21.577 -38.364 1.00 84.25 83 GLU A O 1
ATOM 651 N N . SER A 1 84 ? 38.701 22.545 -36.350 1.00 84.81 84 SER A N 1
ATOM 652 C CA . SER A 1 84 ? 38.603 21.277 -35.632 1.00 84.81 84 SER A CA 1
ATOM 653 C C . SER A 1 84 ? 37.270 20.578 -35.891 1.00 84.81 84 SER A C 1
ATOM 655 O O . SER A 1 84 ? 36.217 21.211 -35.967 1.00 84.81 84 SER A O 1
ATOM 657 N N . TRP A 1 85 ? 37.302 19.243 -35.904 1.00 83.88 85 TRP A N 1
ATOM 658 C CA . TRP A 1 85 ? 36.117 18.403 -36.110 1.00 83.88 85 TRP A CA 1
ATOM 659 C C . TRP A 1 85 ? 34.947 18.744 -35.168 1.00 83.88 85 TRP A C 1
ATOM 661 O O . TRP A 1 85 ? 33.788 18.668 -35.565 1.00 83.88 85 TRP A O 1
ATOM 671 N N . TRP A 1 86 ? 35.239 19.191 -33.942 1.00 80.12 86 TRP A N 1
ATOM 672 C CA . TRP A 1 86 ? 34.236 19.623 -32.965 1.00 80.12 86 TRP A CA 1
ATOM 673 C C . TRP A 1 86 ? 33.417 20.843 -33.410 1.00 80.12 86 TRP A C 1
ATOM 675 O O . TRP A 1 86 ? 32.275 20.999 -32.982 1.00 80.12 86 TRP A O 1
ATOM 685 N N . ARG A 1 87 ? 33.996 21.720 -34.241 1.00 82.06 87 ARG A N 1
ATOM 686 C CA . ARG A 1 87 ? 33.389 22.984 -34.683 1.00 82.06 87 ARG A CA 1
ATOM 687 C C . ARG A 1 87 ? 32.939 22.967 -36.137 1.00 82.06 87 ARG A C 1
ATOM 689 O O . ARG A 1 87 ? 31.918 23.587 -36.437 1.00 82.06 87 ARG A O 1
ATOM 696 N N . SER A 1 88 ? 33.630 22.230 -37.001 1.00 83.69 88 SER A N 1
ATOM 697 C CA . SER A 1 88 ? 33.381 22.177 -38.450 1.00 83.69 88 SER A CA 1
ATOM 698 C C . SER A 1 88 ? 32.896 20.811 -38.963 1.00 83.69 88 SER A C 1
ATOM 700 O O . SER A 1 88 ? 32.640 20.658 -40.156 1.00 83.69 88 SER A O 1
ATOM 702 N N . GLY A 1 89 ? 32.765 19.805 -38.093 1.00 86.25 89 GLY A N 1
ATOM 703 C CA . GLY A 1 89 ? 32.326 18.465 -38.476 1.00 86.25 89 GLY A CA 1
ATOM 704 C C . GLY A 1 89 ? 30.821 18.343 -38.781 1.00 86.25 89 GLY A C 1
ATOM 705 O O . GLY A 1 89 ? 30.031 19.245 -38.511 1.00 86.25 89 GLY A O 1
ATOM 706 N N . PRO A 1 90 ? 30.362 17.180 -39.276 1.00 84.94 90 PRO A N 1
ATOM 707 C CA . PRO A 1 90 ? 28.958 16.981 -39.657 1.00 84.94 90 PRO A CA 1
ATOM 708 C C . PRO A 1 90 ? 27.957 17.196 -38.510 1.00 84.94 90 PRO A C 1
ATOM 710 O O . PRO A 1 90 ? 26.868 17.724 -38.717 1.00 84.94 90 PRO A O 1
ATOM 713 N N . ILE A 1 91 ? 28.331 16.814 -37.282 1.00 82.12 91 ILE A N 1
ATOM 714 C CA . ILE A 1 91 ? 27.488 16.989 -36.090 1.00 82.12 91 ILE A CA 1
ATOM 715 C C . ILE A 1 91 ? 27.383 18.468 -35.717 1.00 82.12 91 ILE A C 1
ATOM 717 O O . ILE A 1 91 ? 26.301 18.930 -35.356 1.00 82.12 91 ILE A O 1
ATOM 721 N N . SER A 1 92 ? 28.479 19.227 -35.823 1.00 84.12 92 SER A N 1
ATOM 722 C CA . SER A 1 92 ? 28.451 20.646 -35.481 1.00 84.12 92 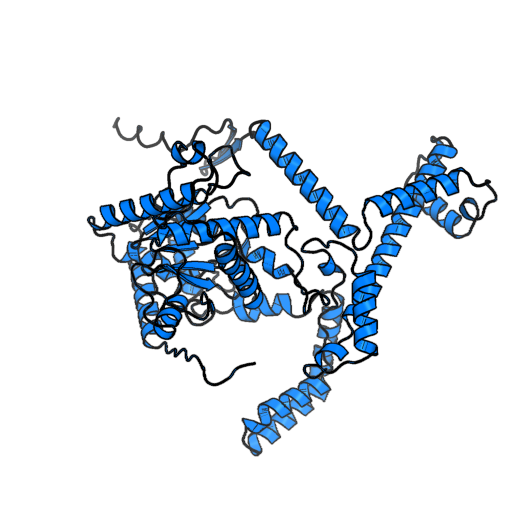SER A CA 1
ATOM 723 C C . SER A 1 92 ? 27.556 21.415 -36.445 1.00 84.12 92 SER A C 1
ATOM 725 O O . SER A 1 92 ? 26.809 22.266 -35.986 1.00 84.12 92 SER A O 1
ATOM 727 N N . VAL A 1 93 ? 27.528 21.073 -37.740 1.00 85.94 93 VAL A N 1
ATOM 728 C CA . VAL A 1 93 ? 26.610 21.685 -38.724 1.00 85.94 93 VAL A CA 1
ATOM 729 C C . VAL A 1 93 ? 25.148 21.574 -38.282 1.00 85.94 93 VAL A C 1
ATOM 731 O O . VAL A 1 93 ? 24.398 22.546 -38.387 1.00 85.94 93 VAL A O 1
ATOM 734 N N . VAL A 1 94 ? 24.749 20.418 -37.741 1.00 85.94 94 VAL A N 1
ATOM 735 C CA . VAL A 1 94 ? 23.402 20.214 -37.188 1.00 85.94 94 VAL A CA 1
ATOM 736 C C . VAL A 1 94 ? 23.191 21.063 -35.935 1.00 85.94 94 VAL A C 1
ATOM 738 O O . VAL A 1 94 ? 22.166 21.730 -35.822 1.00 85.94 94 VAL A O 1
ATOM 741 N N . VAL A 1 95 ? 24.162 21.083 -35.014 1.00 87.81 95 VAL A N 1
ATOM 742 C CA . VAL A 1 95 ? 24.102 21.911 -33.795 1.00 87.81 95 VAL A CA 1
ATOM 743 C C . VAL A 1 95 ? 23.973 23.397 -34.143 1.00 87.81 95 VAL A C 1
ATOM 745 O O . VAL A 1 95 ? 23.145 24.082 -33.548 1.00 87.81 95 VAL A O 1
ATOM 748 N N . TRP A 1 96 ? 24.723 23.882 -35.135 1.00 87.44 96 TRP A N 1
ATOM 749 C CA . TRP A 1 96 ? 24.630 25.242 -35.661 1.00 87.44 96 TRP A CA 1
ATOM 750 C C . TRP A 1 96 ? 23.252 25.517 -36.265 1.00 87.44 96 TRP A C 1
ATOM 752 O O . TRP A 1 96 ? 22.639 26.521 -35.927 1.00 87.44 96 TRP A O 1
ATOM 762 N N . HIS A 1 97 ? 22.716 24.623 -37.102 1.00 87.81 97 HIS A N 1
ATOM 763 C CA . HIS A 1 97 ? 21.384 24.799 -37.696 1.00 87.81 97 HIS A CA 1
ATOM 764 C C . HIS A 1 97 ? 20.275 24.871 -36.643 1.00 87.81 97 HIS A C 1
ATOM 766 O O . HIS A 1 97 ? 19.453 25.786 -36.663 1.00 87.81 97 HIS A O 1
ATOM 772 N N . VAL A 1 98 ? 20.263 23.920 -35.708 1.00 85.38 98 VAL A N 1
ATOM 773 C CA . VAL A 1 98 ? 19.265 23.871 -34.633 1.00 85.38 98 VAL A CA 1
ATOM 774 C C . VAL A 1 98 ? 19.428 25.068 -33.699 1.00 85.38 98 VAL A C 1
ATOM 776 O O . VAL A 1 98 ? 18.443 25.703 -33.336 1.00 85.38 98 VAL A O 1
ATOM 779 N N . GLY A 1 99 ? 20.663 25.418 -33.345 1.00 85.12 99 GLY A N 1
ATOM 780 C CA . GLY A 1 99 ? 20.969 26.575 -32.512 1.00 85.12 99 GLY A CA 1
ATOM 781 C C . GLY A 1 99 ? 20.552 27.902 -33.143 1.00 85.12 99 GLY A C 1
ATOM 782 O O . GLY A 1 99 ? 19.959 28.737 -32.462 1.00 85.12 99 GLY A O 1
ATOM 783 N N . ASN A 1 100 ? 20.811 28.083 -34.440 1.00 87.25 100 ASN A N 1
ATOM 784 C CA . ASN A 1 100 ? 20.421 29.278 -35.192 1.00 87.25 100 ASN A CA 1
ATOM 785 C C . ASN A 1 100 ? 18.892 29.382 -35.308 1.00 87.25 100 ASN A C 1
ATOM 787 O O . ASN A 1 100 ? 18.345 30.479 -35.232 1.00 87.25 100 ASN A O 1
ATOM 791 N N . PHE A 1 101 ? 18.200 28.246 -35.457 1.00 86.81 101 PHE A N 1
ATOM 792 C CA . PHE A 1 101 ? 16.738 28.182 -35.473 1.00 86.81 101 PHE A CA 1
ATOM 793 C C . PHE A 1 101 ? 16.121 28.524 -34.108 1.00 86.81 101 PHE A C 1
ATOM 795 O O . PHE A 1 101 ? 15.164 29.291 -34.035 1.00 86.81 101 PHE A O 1
ATOM 802 N N . LEU A 1 102 ? 16.671 27.977 -33.017 1.00 84.94 102 LEU A N 1
ATOM 803 C CA . LEU A 1 102 ? 16.158 28.189 -31.659 1.00 84.94 102 LEU A CA 1
ATOM 804 C C . LEU A 1 102 ? 16.496 29.573 -31.088 1.00 84.94 102 LEU A C 1
ATOM 806 O O . LEU A 1 102 ? 15.782 30.053 -30.207 1.00 84.94 102 LEU A O 1
ATOM 810 N N . MET A 1 103 ? 17.565 30.218 -31.565 1.00 84.19 103 MET A N 1
ATOM 811 C CA . MET A 1 103 ? 18.006 31.531 -31.089 1.00 84.19 103 MET A CA 1
ATOM 812 C C . MET A 1 103 ? 18.150 32.533 -32.249 1.00 84.19 103 MET A C 1
ATOM 814 O O . MET A 1 103 ? 19.268 32.807 -32.680 1.00 84.19 103 MET A O 1
ATOM 818 N N . PRO A 1 104 ? 17.051 33.157 -32.717 1.00 80.94 104 PRO A N 1
ATOM 819 C CA . PRO A 1 104 ? 17.045 34.026 -33.904 1.00 80.94 104 PRO A CA 1
ATOM 820 C C . PRO A 1 104 ? 17.963 35.257 -33.814 1.00 80.94 104 PRO A C 1
ATOM 822 O O . PRO A 1 104 ? 18.351 35.827 -34.828 1.00 80.94 104 PRO A O 1
ATOM 825 N N . TYR A 1 105 ? 18.323 35.670 -32.596 1.00 85.31 105 TYR A N 1
ATOM 826 C CA . TYR A 1 105 ? 19.132 36.860 -32.307 1.00 85.31 105 TYR A CA 1
ATOM 827 C C . TYR A 1 105 ? 20.620 36.550 -32.082 1.00 85.31 105 TYR A C 1
ATOM 829 O O . TYR A 1 105 ? 21.346 37.380 -31.533 1.00 85.31 105 TYR A O 1
ATOM 837 N N . TRP A 1 106 ? 21.089 35.359 -32.472 1.00 81.38 106 TRP A N 1
ATOM 838 C CA . TRP A 1 106 ? 22.463 34.903 -32.234 1.00 81.38 106 TRP A CA 1
ATOM 839 C C . TRP A 1 106 ? 23.535 35.858 -32.781 1.00 81.38 106 TRP A C 1
ATOM 841 O O . TRP A 1 106 ? 24.596 35.993 -32.179 1.00 81.38 106 TRP A O 1
ATOM 851 N N . HIS A 1 107 ? 23.231 36.580 -33.864 1.00 83.69 107 HIS A N 1
ATOM 852 C CA . HIS A 1 107 ? 24.108 37.579 -34.482 1.00 83.69 107 HIS A CA 1
ATOM 853 C C . HIS A 1 107 ? 24.526 38.725 -33.542 1.00 83.69 107 HIS A C 1
ATOM 855 O O . HIS A 1 107 ? 25.528 39.388 -33.799 1.00 83.69 107 HIS A O 1
ATOM 861 N N . HIS A 1 108 ? 23.775 38.977 -32.464 1.00 88.00 108 HIS A N 1
ATOM 862 C CA . HIS A 1 108 ? 24.090 40.017 -31.479 1.00 88.00 108 HIS A CA 1
ATOM 863 C C . HIS A 1 108 ? 25.025 39.539 -30.358 1.00 88.00 108 HIS A C 1
ATOM 865 O O . HIS A 1 108 ? 25.442 40.342 -29.524 1.00 88.00 108 HIS A O 1
ATOM 871 N N . LEU A 1 109 ? 25.351 38.245 -30.311 1.00 85.69 109 LEU A N 1
ATOM 872 C CA . LEU A 1 109 ? 26.239 37.674 -29.304 1.00 85.69 109 LEU A CA 1
ATOM 873 C C . LEU A 1 109 ? 27.683 37.606 -29.821 1.00 85.69 109 LEU A C 1
ATOM 875 O O . LEU A 1 109 ? 27.904 37.278 -30.987 1.00 85.69 109 LEU A O 1
ATOM 879 N N . PRO A 1 110 ? 28.694 37.830 -28.960 1.00 90.75 110 PRO A N 1
ATOM 880 C CA . PRO A 1 110 ? 30.076 37.536 -29.315 1.00 90.75 110 PRO A CA 1
ATOM 881 C C . PRO A 1 110 ? 30.229 36.069 -29.740 1.00 90.75 110 PRO A C 1
ATOM 883 O O . PRO A 1 110 ? 29.724 35.172 -29.062 1.00 90.75 110 PRO A O 1
ATOM 886 N N . ASN A 1 111 ? 30.982 35.811 -30.815 1.00 84.44 111 ASN A N 1
ATOM 887 C CA . ASN A 1 111 ? 31.162 34.458 -31.364 1.00 84.44 111 ASN A CA 1
ATOM 888 C C . ASN A 1 111 ? 31.620 33.433 -30.310 1.00 84.44 111 ASN A C 1
ATOM 890 O O . ASN A 1 111 ? 31.156 32.297 -30.311 1.00 84.44 111 ASN A O 1
ATOM 894 N N . SER A 1 112 ? 32.488 33.827 -29.374 1.00 84.50 112 SER A N 1
ATOM 895 C CA . SER A 1 112 ? 32.936 32.961 -28.275 1.00 84.50 112 SER A CA 1
ATOM 896 C C . SER A 1 112 ? 31.802 32.570 -27.322 1.00 84.50 112 SER A C 1
ATOM 898 O O . SER A 1 112 ? 31.721 31.414 -26.912 1.00 84.50 112 SER A O 1
ATOM 900 N N . VAL A 1 113 ? 30.901 33.504 -27.004 1.00 85.25 113 VAL A N 1
ATOM 901 C CA . VAL A 1 113 ? 29.731 33.270 -26.143 1.00 85.25 113 VAL A CA 1
ATOM 902 C C . VAL A 1 113 ? 28.738 32.349 -26.842 1.00 85.25 113 VAL A C 1
ATOM 904 O O . VAL A 1 113 ? 28.214 31.424 -26.223 1.00 85.25 113 VAL A O 1
ATOM 907 N N . TYR A 1 114 ? 28.514 32.556 -28.139 1.00 88.31 114 TYR A N 1
ATOM 908 C CA . TYR A 1 114 ? 27.586 31.725 -28.896 1.00 88.31 114 TYR A CA 1
ATOM 909 C C . TYR A 1 114 ? 28.109 30.293 -29.092 1.00 88.31 114 TYR A C 1
ATOM 911 O O . TYR A 1 114 ? 27.376 29.334 -28.855 1.00 88.31 114 TYR A O 1
ATOM 919 N N . VAL A 1 115 ? 29.403 30.117 -29.394 1.00 86.62 115 VAL A N 1
ATOM 920 C CA . VAL A 1 115 ? 30.042 28.787 -29.439 1.00 86.62 115 VAL A CA 1
ATOM 921 C C . VAL A 1 115 ? 29.965 28.088 -28.078 1.00 86.62 115 VAL A C 1
ATOM 923 O O . VAL A 1 115 ? 29.660 26.898 -28.027 1.00 86.62 115 VAL A O 1
ATOM 926 N N . ALA A 1 116 ? 30.194 28.808 -26.973 1.00 85.06 116 ALA A N 1
ATOM 927 C CA . ALA A 1 116 ? 30.064 28.256 -25.622 1.00 85.06 116 ALA A CA 1
ATOM 928 C C . ALA A 1 116 ? 28.636 27.766 -25.342 1.00 85.06 116 ALA A C 1
ATOM 930 O O . ALA A 1 116 ? 28.444 26.665 -24.827 1.00 85.06 116 ALA A O 1
ATOM 931 N N . TYR A 1 117 ? 27.637 28.570 -25.713 1.00 86.25 117 TYR A N 1
ATOM 932 C CA . TYR A 1 117 ? 26.223 28.231 -25.583 1.00 86.25 117 TYR A CA 1
ATOM 933 C C . TYR A 1 117 ? 25.867 26.967 -26.376 1.00 86.25 117 TYR A C 1
ATOM 935 O O . TYR A 1 117 ? 25.277 26.038 -25.822 1.00 86.25 117 TYR A O 1
ATOM 943 N N . LEU A 1 118 ? 26.271 26.892 -27.648 1.00 88.00 118 LEU A N 1
ATOM 944 C CA . LEU A 1 118 ? 26.012 25.727 -28.495 1.00 88.00 118 LEU A CA 1
ATOM 945 C C . LEU A 1 118 ? 26.712 24.470 -27.976 1.00 88.00 118 LEU A C 1
ATOM 947 O O . LEU A 1 118 ? 26.106 23.399 -27.953 1.00 88.00 118 LEU A O 1
ATOM 951 N N . ALA A 1 119 ? 27.959 24.593 -27.513 1.00 86.62 119 ALA A N 1
ATOM 952 C CA . ALA A 1 119 ? 28.702 23.481 -26.933 1.00 86.62 119 ALA A CA 1
ATOM 953 C C . ALA A 1 119 ? 28.041 22.962 -25.646 1.00 86.62 119 ALA A C 1
ATOM 955 O O . ALA A 1 119 ? 27.910 21.750 -25.472 1.00 86.62 119 ALA A O 1
ATOM 956 N N . ALA A 1 120 ? 27.552 23.861 -24.786 1.00 84.50 120 ALA A N 1
ATOM 957 C CA . ALA A 1 120 ? 26.829 23.492 -23.575 1.00 84.50 120 ALA A CA 1
ATOM 958 C C . ALA A 1 120 ? 25.515 22.758 -23.893 1.00 84.50 120 ALA A C 1
ATOM 960 O O . ALA A 1 120 ? 25.232 21.722 -23.288 1.00 84.50 120 ALA A O 1
ATOM 961 N N . TRP A 1 121 ? 24.743 23.235 -24.877 1.00 84.62 121 TRP A N 1
ATOM 962 C CA . TRP A 1 121 ? 23.514 22.567 -25.322 1.00 84.62 121 TRP A CA 1
ATOM 963 C C . TRP A 1 121 ? 23.772 21.210 -25.965 1.00 84.62 121 TRP A C 1
ATOM 965 O O . TRP A 1 121 ? 23.097 20.237 -25.627 1.00 84.62 121 TRP A O 1
ATOM 975 N N . ALA A 1 122 ? 24.761 21.116 -26.854 1.00 85.94 122 ALA A N 1
ATOM 976 C CA . ALA A 1 122 ? 25.141 19.857 -27.482 1.00 85.94 122 ALA A CA 1
ATOM 977 C C . ALA A 1 122 ? 25.613 18.834 -26.439 1.00 85.94 122 ALA A C 1
ATOM 979 O O . ALA A 1 122 ? 25.201 17.675 -26.481 1.00 85.94 122 ALA A O 1
ATOM 980 N N . ALA A 1 123 ? 26.413 19.262 -25.459 1.00 84.69 123 ALA A N 1
ATOM 981 C CA . ALA A 1 123 ? 26.860 18.398 -24.375 1.00 84.69 123 ALA A CA 1
ATOM 982 C C . ALA A 1 123 ? 25.705 17.977 -23.449 1.00 84.69 123 ALA A C 1
ATOM 984 O O . ALA A 1 123 ? 25.643 16.818 -23.039 1.00 84.69 123 ALA A O 1
ATOM 985 N N . PHE A 1 124 ? 24.758 18.875 -23.158 1.00 82.88 124 PHE A N 1
ATOM 986 C CA . PHE A 1 124 ? 23.560 18.551 -22.382 1.00 82.88 124 PHE A CA 1
ATOM 987 C C . PHE A 1 124 ? 22.663 17.533 -23.103 1.00 82.88 124 PHE A C 1
ATOM 989 O O . PHE A 1 124 ? 22.267 16.531 -22.508 1.00 82.88 124 PHE A O 1
ATOM 996 N N . LEU A 1 125 ? 22.390 17.727 -24.397 1.00 84.00 125 LEU A N 1
ATOM 997 C CA . LEU A 1 125 ? 21.626 16.775 -25.211 1.00 84.00 125 LEU A CA 1
ATOM 998 C C . LEU A 1 125 ? 22.351 15.430 -25.353 1.00 84.00 125 LEU A C 1
ATOM 1000 O O . LEU A 1 125 ? 21.724 14.377 -25.237 1.00 84.00 125 LEU A O 1
ATOM 1004 N N . GLY A 1 126 ? 23.672 15.450 -25.546 1.00 84.56 126 GLY A N 1
ATOM 1005 C CA . GLY A 1 126 ? 24.503 14.247 -25.577 1.00 84.56 126 GLY A CA 1
ATOM 1006 C C . GLY A 1 126 ? 24.449 13.467 -24.262 1.00 84.56 126 GLY A C 1
ATOM 1007 O O . GLY A 1 126 ? 24.344 12.242 -24.275 1.00 84.56 126 GLY A O 1
ATOM 1008 N N . LEU A 1 127 ? 24.430 14.166 -23.124 1.00 82.00 127 LEU A N 1
ATOM 1009 C CA . LEU A 1 127 ? 24.229 13.555 -21.814 1.00 82.00 127 LEU A CA 1
ATOM 1010 C C . LEU A 1 127 ? 22.831 12.925 -21.692 1.00 82.00 127 LEU A C 1
ATOM 1012 O O . LEU A 1 127 ? 22.726 11.783 -21.249 1.00 82.00 127 LEU A O 1
ATOM 1016 N N . LEU A 1 128 ? 21.763 13.621 -22.104 1.00 81.88 128 LEU A N 1
ATOM 1017 C CA . LEU A 1 128 ? 20.405 13.054 -22.123 1.00 81.88 128 LEU A CA 1
ATOM 1018 C C . LEU A 1 128 ? 20.342 11.771 -22.964 1.00 81.88 128 LEU A C 1
ATOM 1020 O O . LEU A 1 128 ? 19.767 10.775 -22.520 1.00 81.88 128 LEU A O 1
ATOM 1024 N N . LEU A 1 129 ? 20.979 11.771 -24.139 1.00 85.00 129 LEU A N 1
ATOM 1025 C CA . LEU A 1 129 ? 21.076 10.597 -25.002 1.00 85.00 129 LEU A CA 1
ATOM 1026 C C . LEU A 1 129 ? 21.852 9.459 -24.325 1.00 85.00 129 LEU A C 1
ATOM 1028 O O . LEU A 1 129 ? 21.366 8.330 -24.299 1.00 85.00 129 LEU A O 1
ATOM 1032 N N . LEU A 1 130 ? 23.015 9.743 -23.731 1.00 83.31 130 LEU A N 1
ATOM 1033 C CA . LEU A 1 130 ? 23.808 8.753 -22.996 1.00 83.31 130 LEU A CA 1
ATOM 1034 C C . LEU A 1 130 ? 22.987 8.104 -21.875 1.00 83.31 130 LEU A C 1
ATOM 1036 O O . LEU A 1 130 ? 23.006 6.884 -21.722 1.00 83.31 130 LEU A O 1
ATOM 1040 N N . MET A 1 131 ? 22.231 8.899 -21.120 1.00 82.75 131 MET A N 1
ATOM 1041 C CA . MET A 1 131 ? 21.377 8.399 -20.041 1.00 82.75 131 MET A CA 1
ATOM 1042 C C . MET A 1 131 ? 20.217 7.559 -20.579 1.00 82.75 131 MET A C 1
ATOM 1044 O O . MET A 1 131 ? 19.923 6.500 -20.026 1.00 82.75 131 MET A O 1
ATOM 1048 N N . ALA A 1 132 ? 19.589 7.967 -21.685 1.00 84.75 132 ALA A N 1
ATOM 1049 C CA . ALA A 1 132 ? 18.571 7.161 -22.354 1.00 84.75 132 ALA A CA 1
ATOM 1050 C C . ALA A 1 132 ? 19.134 5.803 -22.815 1.00 84.75 132 ALA A C 1
ATOM 1052 O O . ALA A 1 132 ? 18.501 4.768 -22.596 1.00 84.75 132 ALA A O 1
ATOM 1053 N N . VAL A 1 133 ? 20.350 5.788 -23.373 1.00 87.25 133 VAL A N 1
ATOM 1054 C CA . VAL A 1 133 ? 21.064 4.565 -23.776 1.00 87.25 133 VAL A CA 1
ATOM 1055 C C . VAL A 1 133 ? 21.400 3.694 -22.562 1.00 87.25 133 VAL A C 1
ATOM 1057 O O . VAL A 1 133 ? 21.148 2.491 -22.592 1.00 87.25 133 VAL A O 1
ATOM 1060 N N . GLN A 1 134 ? 21.901 4.274 -21.468 1.00 85.00 134 GLN A N 1
ATOM 1061 C CA . GLN A 1 134 ? 22.180 3.542 -20.226 1.00 85.00 134 GLN A CA 1
ATOM 1062 C C . GLN A 1 134 ? 20.914 2.918 -19.631 1.00 85.00 134 GLN A C 1
ATOM 1064 O O . GLN A 1 134 ? 20.933 1.757 -19.225 1.00 85.00 134 GLN A O 1
ATOM 1069 N N . ARG A 1 135 ? 19.793 3.648 -19.616 1.00 87.56 135 ARG A N 1
ATOM 1070 C CA . ARG A 1 135 ? 18.496 3.124 -19.164 1.00 87.56 135 ARG A CA 1
ATOM 1071 C C . ARG A 1 135 ? 17.995 2.002 -20.062 1.00 87.56 135 ARG A C 1
ATOM 1073 O O . ARG A 1 135 ? 17.494 1.006 -19.551 1.00 87.56 135 ARG A O 1
ATOM 1080 N N . LEU A 1 136 ? 18.143 2.135 -21.382 1.00 89.44 136 LEU A N 1
ATOM 1081 C CA . LEU A 1 136 ? 17.803 1.071 -22.326 1.00 89.44 136 LEU A CA 1
ATOM 1082 C C . LEU A 1 136 ? 18.661 -0.173 -22.077 1.00 89.44 136 LEU A C 1
ATOM 1084 O O . LEU A 1 136 ? 18.133 -1.280 -22.025 1.00 89.44 136 LEU A O 1
ATOM 1088 N N . PHE A 1 137 ? 19.963 0.004 -21.863 1.00 91.00 137 PHE A N 1
ATOM 1089 C CA . PHE A 1 137 ? 20.874 -1.087 -21.546 1.00 91.00 137 PHE A CA 1
ATOM 1090 C C . PHE A 1 137 ? 20.504 -1.779 -20.227 1.00 91.00 137 PHE A C 1
ATOM 1092 O O . PHE A 1 137 ? 20.379 -3.002 -20.189 1.00 91.00 137 PHE A O 1
ATOM 1099 N N . LEU A 1 138 ? 20.233 -1.010 -19.166 1.00 91.31 138 LEU A N 1
ATOM 1100 C CA . LEU A 1 138 ? 19.714 -1.542 -17.904 1.00 91.31 138 LEU A CA 1
ATOM 1101 C C . LEU A 1 138 ? 18.405 -2.303 -18.111 1.00 91.31 138 LEU A C 1
ATOM 1103 O O . LEU A 1 138 ? 18.258 -3.407 -17.598 1.00 91.31 138 LEU A O 1
ATOM 1107 N N . ARG A 1 139 ? 17.479 -1.771 -18.913 1.00 92.19 139 ARG A N 1
ATOM 1108 C CA . ARG A 1 139 ? 16.223 -2.449 -19.243 1.00 92.19 139 ARG A CA 1
ATOM 1109 C C . ARG A 1 139 ? 16.457 -3.783 -19.945 1.00 92.19 139 ARG A C 1
ATOM 1111 O O . ARG A 1 139 ? 15.793 -4.766 -19.614 1.00 92.19 139 ARG A O 1
ATOM 1118 N N . LEU A 1 140 ? 17.394 -3.840 -20.889 1.00 92.44 140 LEU A N 1
ATOM 1119 C CA . LEU A 1 140 ? 17.772 -5.077 -21.575 1.00 92.44 140 LEU A CA 1
ATOM 1120 C C . LEU A 1 140 ? 18.376 -6.090 -20.595 1.00 92.44 140 LEU A C 1
ATOM 1122 O O . LEU A 1 140 ? 17.962 -7.248 -20.596 1.00 92.44 140 LEU A O 1
ATOM 1126 N N . LEU A 1 141 ? 19.272 -5.654 -19.702 1.00 93.19 141 LEU A N 1
ATOM 1127 C CA . LEU A 1 141 ? 19.806 -6.513 -18.644 1.00 93.19 141 LEU A CA 1
ATOM 1128 C C . LEU A 1 141 ? 18.689 -7.036 -17.734 1.00 93.19 141 LEU A C 1
ATOM 1130 O O . LEU A 1 141 ? 18.606 -8.237 -17.495 1.00 93.19 141 LEU A O 1
ATOM 1134 N N . LEU A 1 142 ? 17.795 -6.169 -17.262 1.00 93.19 142 LEU A N 1
ATOM 1135 C CA . LEU A 1 142 ? 16.684 -6.540 -16.380 1.00 93.19 142 LEU A CA 1
ATOM 1136 C C . LEU A 1 142 ? 15.622 -7.411 -17.070 1.00 93.19 142 LEU A C 1
ATOM 1138 O O . LEU A 1 142 ? 14.861 -8.101 -16.394 1.00 93.19 142 LEU A O 1
ATOM 1142 N N . SER A 1 143 ? 15.582 -7.424 -18.404 1.00 92.19 143 SER A N 1
ATOM 1143 C CA . SER A 1 143 ? 14.693 -8.300 -19.177 1.00 92.19 143 SER A CA 1
ATOM 1144 C C . SER A 1 143 ? 15.142 -9.766 -19.161 1.00 92.19 143 SER A C 1
ATOM 1146 O O . SER A 1 143 ? 14.341 -10.652 -19.464 1.00 92.19 143 SER A O 1
ATOM 1148 N N . TYR A 1 144 ? 16.396 -10.051 -18.792 1.00 92.06 144 TYR A N 1
ATOM 1149 C CA . TYR A 1 144 ? 16.890 -11.418 -18.668 1.00 92.06 144 TYR A CA 1
ATOM 1150 C C . TYR A 1 144 ? 16.277 -12.132 -17.452 1.00 92.06 144 TYR A C 1
ATOM 1152 O O . TYR A 1 144 ? 16.378 -11.675 -16.314 1.00 92.06 144 TYR A O 1
ATOM 1160 N N . ARG A 1 145 ? 15.661 -13.298 -17.693 1.00 88.62 145 ARG A N 1
ATOM 1161 C CA . ARG A 1 145 ? 14.903 -14.073 -16.688 1.00 88.62 145 ARG A CA 1
ATOM 1162 C C . ARG A 1 145 ? 15.512 -15.421 -16.321 1.00 88.62 145 ARG A C 1
ATOM 1164 O O . ARG A 1 145 ? 14.964 -16.111 -15.470 1.00 88.62 145 ARG A O 1
ATOM 1171 N N . GLY A 1 146 ? 16.638 -15.812 -16.922 1.00 87.88 146 GLY A N 1
ATOM 1172 C CA . GLY A 1 146 ? 17.235 -17.134 -16.683 1.00 87.88 146 GLY A CA 1
ATOM 1173 C C . GLY A 1 146 ? 17.623 -17.385 -15.220 1.00 87.88 146 GLY A C 1
ATOM 1174 O O . GLY A 1 146 ? 17.704 -18.527 -14.786 1.00 87.88 146 GLY A O 1
ATOM 1175 N N . TRP A 1 147 ? 17.803 -16.322 -14.433 1.00 88.81 147 TRP A N 1
ATOM 1176 C CA . TRP A 1 147 ? 18.089 -16.399 -13.001 1.00 88.81 147 TRP A CA 1
ATOM 1177 C C . TRP A 1 147 ? 16.907 -16.893 -12.145 1.00 88.81 147 TRP A C 1
ATOM 1179 O O . TRP A 1 147 ? 17.152 -17.416 -11.059 1.00 88.81 147 TRP A O 1
ATOM 1189 N N . LEU A 1 148 ? 15.657 -16.753 -12.612 1.00 88.62 148 LEU A N 1
ATOM 1190 C CA . LEU A 1 148 ? 14.452 -17.193 -11.888 1.00 88.62 148 LEU A CA 1
ATOM 1191 C C . LEU A 1 148 ? 14.328 -18.719 -11.828 1.00 88.62 148 LEU A C 1
ATOM 1193 O O . LEU A 1 148 ? 13.781 -19.253 -10.870 1.00 88.62 148 LEU A O 1
ATOM 1197 N N . TYR A 1 149 ? 14.840 -19.409 -12.846 1.00 88.44 149 TYR A N 1
ATOM 1198 C CA . TYR A 1 149 ? 14.674 -20.854 -13.022 1.00 88.44 149 TYR A CA 1
ATOM 1199 C C . TYR A 1 149 ? 15.843 -21.673 -12.461 1.00 88.44 149 TYR A C 1
ATOM 1201 O O . TYR A 1 149 ? 15.889 -22.886 -12.643 1.00 88.44 149 TYR A O 1
ATOM 1209 N N . LEU A 1 150 ? 16.803 -21.026 -11.792 1.00 86.50 150 LEU A N 1
ATOM 1210 C CA . LEU A 1 150 ? 17.877 -21.733 -11.102 1.00 86.50 150 LEU A CA 1
ATOM 1211 C C . LEU A 1 150 ? 17.358 -22.343 -9.801 1.00 86.50 150 LEU A C 1
ATOM 1213 O O . LEU A 1 150 ? 16.752 -21.650 -8.979 1.00 86.50 150 LEU A O 1
ATOM 1217 N N . ALA A 1 151 ? 17.671 -23.619 -9.583 1.00 82.81 151 ALA A N 1
ATOM 1218 C CA . ALA A 1 151 ? 17.375 -24.286 -8.325 1.00 82.81 151 ALA A CA 1
ATOM 1219 C C . ALA A 1 151 ? 18.120 -23.613 -7.150 1.00 82.81 151 ALA A C 1
ATOM 1221 O O . ALA A 1 151 ? 19.174 -22.988 -7.348 1.00 82.81 151 ALA A O 1
ATOM 1222 N N . PRO A 1 152 ? 17.621 -23.737 -5.905 1.00 75.69 152 PRO A N 1
ATOM 1223 C CA . PRO A 1 152 ? 18.335 -23.250 -4.729 1.00 75.69 152 PRO A CA 1
ATOM 1224 C C . PRO A 1 152 ? 19.790 -23.749 -4.708 1.00 75.69 152 PRO A C 1
ATOM 1226 O O . PRO A 1 152 ? 20.049 -24.932 -4.899 1.00 75.69 152 PRO A O 1
ATOM 1229 N N . ARG A 1 153 ? 20.747 -22.835 -4.483 1.00 78.94 153 ARG A N 1
ATOM 1230 C CA . ARG A 1 153 ? 22.212 -23.072 -4.474 1.00 78.94 153 ARG A CA 1
ATOM 1231 C C . ARG A 1 153 ? 22.860 -23.426 -5.826 1.00 78.94 153 ARG A C 1
ATOM 1233 O O . ARG A 1 153 ? 24.088 -23.499 -5.887 1.00 78.94 153 ARG A O 1
ATOM 1240 N N . GLN A 1 154 ? 22.100 -23.556 -6.915 1.00 87.75 154 GLN A N 1
ATOM 1241 C CA . GLN A 1 154 ? 22.661 -23.758 -8.252 1.00 87.75 154 GLN A CA 1
ATOM 1242 C C . GLN A 1 154 ? 23.371 -22.486 -8.740 1.00 87.75 154 GLN A C 1
ATOM 1244 O O . GLN A 1 154 ? 22.800 -21.394 -8.744 1.00 87.75 154 GLN A O 1
ATOM 1249 N N . LYS A 1 155 ? 24.629 -22.620 -9.175 1.00 85.62 155 LYS A N 1
ATOM 1250 C CA . LYS A 1 155 ? 25.428 -21.512 -9.718 1.00 85.62 155 LYS A CA 1
ATOM 1251 C C . LYS A 1 155 ? 25.479 -21.599 -11.242 1.00 85.62 155 LYS A C 1
ATOM 1253 O O . LYS A 1 155 ? 25.797 -22.645 -11.793 1.00 85.62 155 LYS A O 1
ATOM 1258 N N . SER A 1 156 ? 25.225 -20.482 -11.920 1.00 92.38 156 SER A N 1
ATOM 1259 C CA . SER A 1 156 ? 25.416 -20.341 -13.369 1.00 92.38 156 SER A CA 1
ATOM 1260 C C . SER A 1 156 ? 26.396 -19.208 -13.646 1.00 92.38 156 SER A C 1
ATOM 1262 O O . SER A 1 156 ? 26.190 -18.089 -13.175 1.00 92.38 156 SER A O 1
ATOM 1264 N N . ARG A 1 157 ? 27.451 -19.475 -14.428 1.00 93.88 157 ARG A N 1
ATOM 1265 C CA . ARG A 1 157 ? 28.449 -18.454 -14.807 1.00 93.88 157 ARG A CA 1
ATOM 1266 C C . ARG A 1 157 ? 27.797 -17.283 -15.546 1.00 93.88 157 ARG A C 1
ATOM 1268 O O . ARG A 1 157 ? 28.166 -16.141 -15.297 1.00 93.88 157 ARG A O 1
ATOM 1275 N N . VAL A 1 158 ? 26.784 -17.564 -16.370 1.00 93.19 158 VAL A N 1
ATOM 1276 C CA . VAL A 1 158 ? 25.993 -16.549 -17.086 1.00 93.19 158 VAL A CA 1
ATOM 1277 C C . VAL A 1 158 ? 25.249 -15.648 -16.103 1.00 93.19 158 VAL A C 1
ATOM 1279 O O . VAL A 1 158 ? 25.339 -14.430 -16.203 1.00 93.19 158 VAL A O 1
ATOM 1282 N N . VAL A 1 159 ? 24.564 -16.229 -15.111 1.00 92.19 159 VAL A N 1
ATOM 1283 C CA . VAL A 1 159 ? 23.815 -15.453 -14.105 1.00 92.19 159 VAL A CA 1
ATOM 1284 C C . VAL A 1 159 ? 24.753 -14.651 -13.205 1.00 92.19 159 VAL A C 1
ATOM 1286 O O . VAL A 1 159 ? 24.450 -13.508 -12.879 1.00 92.19 159 VAL A O 1
ATOM 1289 N N . MET A 1 160 ? 25.909 -15.205 -12.841 1.00 91.38 160 MET A N 1
ATOM 1290 C CA . MET A 1 160 ? 26.911 -14.480 -12.056 1.00 91.38 160 MET A CA 1
ATOM 1291 C C . MET A 1 160 ? 27.491 -13.291 -12.831 1.00 91.38 160 MET A C 1
ATOM 1293 O O . MET A 1 160 ? 27.567 -12.194 -12.283 1.00 91.38 160 MET A O 1
ATOM 1297 N N . ALA A 1 161 ? 27.848 -13.482 -14.107 1.00 94.38 161 ALA A N 1
ATOM 1298 C CA . ALA A 1 161 ? 28.339 -12.405 -14.966 1.00 94.38 161 ALA A CA 1
ATOM 1299 C C . ALA A 1 161 ? 27.272 -11.319 -15.176 1.00 94.38 161 ALA A C 1
ATOM 1301 O O . ALA A 1 161 ? 27.545 -10.137 -14.979 1.00 94.38 161 ALA A O 1
ATOM 1302 N N . TRP A 1 162 ? 26.036 -11.719 -15.484 1.00 94.81 162 TRP A N 1
ATOM 1303 C CA . TRP A 1 162 ? 24.889 -10.818 -15.603 1.00 94.81 162 TRP A CA 1
ATOM 1304 C C . TRP A 1 162 ? 24.630 -10.019 -14.317 1.00 94.81 162 TRP A C 1
ATOM 1306 O O . TRP A 1 162 ? 24.457 -8.804 -14.372 1.00 94.81 162 TRP A O 1
ATOM 1316 N N . GLY A 1 163 ? 24.662 -10.674 -13.152 1.00 92.06 163 GLY A N 1
ATOM 1317 C CA . GLY A 1 163 ? 24.497 -10.008 -11.859 1.00 92.06 163 GLY A CA 1
ATOM 1318 C C . GLY A 1 163 ? 25.630 -9.022 -11.560 1.00 92.06 163 GLY A C 1
ATOM 1319 O O . GLY A 1 163 ? 25.383 -7.954 -11.005 1.00 92.06 163 GLY A O 1
ATOM 1320 N N . GLY A 1 164 ? 26.860 -9.344 -11.976 1.00 91.56 164 GLY A N 1
ATOM 1321 C CA . GLY A 1 164 ? 27.999 -8.425 -11.930 1.00 91.56 164 GLY A CA 1
ATOM 1322 C C . GLY A 1 164 ? 27.778 -7.179 -12.790 1.00 91.56 164 GLY A C 1
ATOM 1323 O O . GLY A 1 164 ? 27.943 -6.066 -12.297 1.00 91.56 164 GLY A O 1
ATOM 1324 N N . LEU A 1 165 ? 27.320 -7.350 -14.036 1.00 92.56 165 LEU A N 1
ATOM 1325 C CA . LEU A 1 165 ? 26.975 -6.233 -14.922 1.00 92.56 165 LEU A CA 1
ATOM 1326 C C . LEU A 1 165 ? 25.868 -5.361 -14.320 1.00 92.56 165 LEU A C 1
ATOM 1328 O O . LEU A 1 165 ? 26.011 -4.143 -14.278 1.00 92.56 165 LEU A O 1
ATOM 1332 N N . LEU A 1 166 ? 24.801 -5.959 -13.783 1.00 91.06 166 LEU A N 1
ATOM 1333 C CA . LEU A 1 166 ? 23.737 -5.195 -13.128 1.00 91.06 166 LEU A CA 1
ATOM 1334 C C . LEU A 1 166 ? 24.241 -4.359 -11.951 1.00 91.06 166 LEU A C 1
ATOM 1336 O O . LEU A 1 166 ? 23.803 -3.225 -11.799 1.00 91.06 166 LEU A O 1
ATOM 1340 N N . LYS A 1 167 ? 25.180 -4.869 -11.147 1.00 88.00 167 LYS A N 1
ATOM 1341 C CA . LYS A 1 167 ? 25.773 -4.088 -10.050 1.00 88.00 167 LYS A CA 1
ATOM 1342 C C . LYS A 1 167 ? 26.628 -2.922 -10.546 1.00 88.00 167 LYS A C 1
ATOM 1344 O O . LYS A 1 167 ? 26.599 -1.863 -9.934 1.00 88.00 167 LYS A O 1
ATOM 1349 N N . ILE A 1 168 ? 27.370 -3.105 -11.639 1.00 86.69 168 ILE A N 1
ATOM 1350 C CA . ILE A 1 168 ? 28.215 -2.053 -12.226 1.00 86.69 168 ILE A CA 1
ATOM 1351 C C . ILE A 1 168 ? 27.346 -0.948 -12.838 1.00 86.69 168 ILE A C 1
ATOM 1353 O O . ILE A 1 168 ? 27.549 0.234 -12.571 1.00 86.69 168 ILE A O 1
ATOM 1357 N N . PHE A 1 169 ? 26.356 -1.328 -13.646 1.00 84.69 169 PHE A N 1
ATOM 1358 C CA . PHE A 1 169 ? 25.523 -0.376 -14.383 1.00 84.69 169 PHE A CA 1
ATOM 1359 C C . PHE A 1 169 ? 24.344 0.161 -13.569 1.00 84.69 169 PHE A C 1
ATOM 1361 O O . PHE A 1 169 ? 23.797 1.209 -13.901 1.00 84.69 169 PHE A O 1
ATOM 1368 N N . GLY A 1 170 ? 23.967 -0.520 -12.486 1.00 82.75 170 GLY A N 1
ATOM 1369 C CA . GLY A 1 170 ? 22.946 -0.087 -11.535 1.00 82.75 170 GLY A CA 1
ATOM 1370 C C . GLY A 1 170 ? 23.392 1.058 -10.625 1.00 82.75 170 GLY A C 1
ATOM 1371 O O . GLY A 1 170 ? 22.660 1.406 -9.710 1.00 82.75 170 GLY A O 1
ATOM 1372 N N . GLY A 1 171 ? 24.564 1.659 -10.837 1.00 78.62 171 GLY A N 1
ATOM 1373 C CA . GLY A 1 171 ? 25.009 2.848 -10.111 1.00 78.62 171 GLY A CA 1
ATOM 1374 C C . GLY A 1 171 ? 25.164 2.664 -8.593 1.00 78.62 171 GLY A C 1
ATOM 1375 O O . GLY A 1 171 ? 24.954 1.594 -8.024 1.00 78.62 171 GLY A O 1
ATOM 1376 N N . HIS A 1 172 ? 25.544 3.749 -7.919 1.00 78.50 172 HIS A N 1
ATOM 1377 C CA . HIS A 1 172 ? 25.721 3.777 -6.466 1.00 78.50 172 HIS A CA 1
ATOM 1378 C C . HIS A 1 172 ? 24.602 4.572 -5.789 1.00 78.50 172 HIS A C 1
ATOM 1380 O O . HIS A 1 172 ? 24.200 5.625 -6.281 1.00 78.50 172 HIS A O 1
ATOM 1386 N N . SER A 1 173 ? 24.135 4.075 -4.640 1.00 82.06 173 SER A N 1
ATOM 1387 C CA . SER A 1 173 ? 23.154 4.737 -3.763 1.00 82.06 173 SER A CA 1
ATOM 1388 C C . SER A 1 173 ? 21.882 5.222 -4.482 1.00 82.06 173 SER A C 1
ATOM 1390 O O . SER A 1 173 ? 21.595 6.423 -4.485 1.00 82.06 173 SER A O 1
ATOM 1392 N N . PRO A 1 174 ? 21.112 4.314 -5.109 1.00 88.12 174 PRO A N 1
ATOM 1393 C CA . PRO A 1 174 ? 19.882 4.691 -5.793 1.00 88.12 174 PRO A CA 1
ATOM 1394 C C . PRO A 1 174 ? 18.836 5.246 -4.814 1.00 88.12 174 PRO A C 1
ATOM 1396 O O . PRO A 1 174 ? 18.599 4.679 -3.749 1.00 88.12 174 PRO A O 1
ATOM 1399 N N . LEU A 1 175 ? 18.172 6.333 -5.213 1.00 90.38 175 LEU A N 1
ATOM 1400 C CA . LEU A 1 175 ? 16.934 6.825 -4.594 1.00 90.38 175 LEU A CA 1
ATOM 1401 C C . LEU A 1 175 ? 15.771 5.863 -4.860 1.00 90.38 175 LEU A C 1
ATOM 1403 O O . LEU A 1 175 ? 15.820 5.110 -5.838 1.00 90.38 175 LEU A O 1
ATOM 1407 N N . THR A 1 176 ? 14.697 5.963 -4.072 1.00 92.88 176 THR A N 1
ATOM 1408 C CA . THR A 1 176 ? 13.540 5.044 -4.085 1.00 92.88 176 THR A CA 1
ATOM 1409 C C . THR A 1 176 ? 13.025 4.706 -5.485 1.00 92.88 176 THR A C 1
ATOM 1411 O O . THR A 1 176 ? 12.763 3.543 -5.781 1.00 92.88 176 THR A O 1
ATOM 1414 N N . TYR A 1 177 ? 12.918 5.701 -6.372 1.00 92.00 177 TYR A N 1
ATOM 1415 C CA . TYR A 1 177 ? 12.345 5.536 -7.714 1.00 92.00 177 TYR A CA 1
ATOM 1416 C C . TYR A 1 177 ? 13.380 5.513 -8.849 1.00 92.00 177 TYR A C 1
ATOM 1418 O O . TYR A 1 177 ? 13.006 5.628 -10.014 1.00 92.00 177 TYR A O 1
ATOM 1426 N N . SER A 1 178 ? 14.674 5.364 -8.547 1.00 89.62 178 SER A N 1
ATOM 1427 C CA . SER A 1 178 ? 15.755 5.484 -9.547 1.00 89.62 178 SER A CA 1
ATOM 1428 C C . SER A 1 178 ? 15.646 4.479 -10.692 1.00 89.62 178 SER A C 1
ATOM 1430 O O . SER A 1 178 ? 15.950 4.804 -11.837 1.00 89.62 178 SER A O 1
ATOM 1432 N N . PHE A 1 179 ? 15.174 3.265 -10.403 1.00 91.06 179 PHE A N 1
ATOM 1433 C CA . PHE A 1 179 ? 15.055 2.207 -11.403 1.00 91.06 179 PHE A CA 1
ATOM 1434 C C . PHE A 1 179 ? 13.750 2.246 -12.203 1.00 91.06 179 PHE A C 1
ATOM 1436 O O . PHE A 1 179 ? 13.678 1.553 -13.211 1.00 91.06 179 PHE A O 1
ATOM 1443 N N . GLN A 1 180 ? 12.740 3.036 -11.808 1.00 90.69 180 GLN A N 1
ATOM 1444 C CA . GLN A 1 180 ? 11.380 2.951 -12.372 1.00 90.69 180 GLN A CA 1
ATOM 1445 C C . GLN A 1 180 ? 11.359 3.088 -13.901 1.00 90.69 180 GLN A C 1
ATOM 1447 O O . GLN A 1 180 ? 10.704 2.300 -14.579 1.00 90.69 180 GLN A O 1
ATOM 1452 N N . ASP A 1 181 ? 12.142 4.022 -14.444 1.00 86.69 181 ASP A N 1
ATOM 1453 C CA . ASP A 1 181 ? 12.234 4.251 -15.891 1.00 86.69 181 ASP A CA 1
ATOM 1454 C C . ASP A 1 181 ? 13.072 3.182 -16.616 1.00 86.69 181 ASP A C 1
ATOM 1456 O O . ASP A 1 181 ? 12.950 3.009 -17.831 1.00 86.69 181 ASP A O 1
ATOM 1460 N N . ALA A 1 182 ? 13.929 2.459 -15.894 1.00 89.56 182 ALA A N 1
ATOM 1461 C CA . ALA A 1 182 ? 14.787 1.401 -16.424 1.00 89.56 182 ALA A CA 1
ATOM 1462 C C . ALA A 1 182 ? 14.153 0.003 -16.316 1.00 89.56 182 ALA A C 1
ATOM 1464 O O . ALA A 1 182 ? 14.648 -0.933 -16.942 1.00 89.56 182 ALA A O 1
ATOM 1465 N N . LEU A 1 183 ? 13.056 -0.160 -15.567 1.00 92.62 183 LEU A N 1
ATOM 1466 C CA . LEU A 1 183 ? 12.375 -1.447 -15.450 1.00 92.62 183 LEU A CA 1
ATOM 1467 C C . LEU A 1 183 ? 11.875 -1.945 -16.822 1.00 92.62 183 LEU A C 1
ATOM 1469 O O . LEU A 1 183 ? 11.484 -1.145 -17.686 1.00 92.62 183 LEU A O 1
ATOM 1473 N N . PRO A 1 184 ? 11.897 -3.270 -17.055 1.00 91.69 184 PRO A N 1
ATOM 1474 C CA . PRO A 1 184 ? 11.314 -3.858 -18.249 1.00 91.69 184 PRO A CA 1
ATOM 1475 C C . PRO A 1 184 ? 9.792 -3.728 -18.209 1.00 91.69 184 PRO A C 1
ATOM 1477 O O . PRO A 1 184 ? 9.170 -3.797 -17.149 1.00 91.69 184 PRO A O 1
ATOM 1480 N N . ARG A 1 185 ? 9.185 -3.577 -19.388 1.00 89.88 185 ARG A N 1
ATOM 1481 C CA . ARG A 1 185 ? 7.726 -3.637 -19.516 1.00 89.88 185 ARG A CA 1
ATOM 1482 C C . ARG A 1 185 ? 7.237 -5.042 -19.180 1.00 89.88 185 ARG A C 1
ATOM 1484 O O . ARG A 1 185 ? 7.947 -6.026 -19.419 1.00 89.88 185 ARG A O 1
ATOM 1491 N N . LEU A 1 186 ? 6.011 -5.136 -18.669 1.00 91.31 186 LEU A N 1
ATOM 1492 C CA . LEU A 1 186 ? 5.371 -6.433 -18.475 1.00 91.31 186 LEU A CA 1
ATOM 1493 C C . LEU A 1 186 ? 5.272 -7.143 -19.842 1.00 91.31 186 LEU A C 1
ATOM 1495 O O . LEU A 1 186 ? 4.741 -6.555 -20.787 1.00 91.31 186 LEU A O 1
ATOM 1499 N N . PRO A 1 187 ? 5.804 -8.371 -19.983 1.00 89.88 187 PRO A N 1
ATOM 1500 C CA . PRO A 1 187 ? 5.760 -9.091 -21.247 1.00 89.88 187 PRO A CA 1
ATOM 1501 C C . PRO A 1 187 ? 4.312 -9.433 -21.604 1.00 89.88 187 PRO A C 1
ATOM 1503 O O . PRO A 1 187 ? 3.527 -9.802 -20.730 1.00 89.88 187 PRO A O 1
ATOM 1506 N N . LEU A 1 188 ? 3.988 -9.381 -22.893 1.00 93.94 188 LEU A N 1
ATOM 1507 C CA . LEU A 1 188 ? 2.750 -9.940 -23.422 1.00 93.94 188 LEU A CA 1
ATOM 1508 C C . LEU A 1 188 ? 3.038 -11.358 -23.950 1.00 93.94 188 LEU A C 1
ATOM 1510 O O . LEU A 1 188 ? 3.778 -11.482 -24.931 1.00 93.94 188 LEU A O 1
ATOM 1514 N N . PRO A 1 189 ? 2.531 -12.425 -23.303 1.00 94.88 189 PRO A N 1
ATOM 1515 C CA . PRO A 1 189 ? 2.744 -13.790 -23.771 1.00 94.88 189 PRO A CA 1
ATOM 1516 C C . PRO A 1 189 ? 2.093 -14.032 -25.143 1.00 94.88 189 PRO A C 1
ATOM 1518 O O . PRO A 1 189 ? 1.074 -13.404 -25.451 1.00 94.88 189 PRO A O 1
ATOM 1521 N N . PRO A 1 190 ? 2.635 -14.946 -25.967 1.00 96.75 190 PRO A N 1
ATOM 1522 C CA . PRO A 1 190 ? 1.977 -15.368 -27.198 1.00 96.75 190 PRO A CA 1
ATOM 1523 C C . PRO A 1 190 ? 0.594 -15.967 -26.921 1.00 96.75 190 PRO A C 1
ATOM 1525 O O . PRO A 1 190 ? 0.408 -16.698 -25.948 1.00 96.75 190 PRO A O 1
ATOM 1528 N N . LEU A 1 191 ? -0.365 -15.701 -27.811 1.00 97.69 191 LEU A N 1
ATOM 1529 C CA . LEU A 1 191 ? -1.734 -16.210 -27.693 1.00 97.69 191 LEU A CA 1
ATOM 1530 C C . LEU A 1 191 ? -1.773 -17.743 -27.572 1.00 97.69 191 LEU A C 1
ATOM 1532 O O . LEU A 1 191 ? -2.408 -18.269 -26.664 1.00 97.69 191 LEU A O 1
ATOM 1536 N N . LYS A 1 192 ? -1.051 -18.454 -28.447 1.00 97.25 192 LYS A N 1
ATOM 1537 C CA . LYS A 1 192 ? -1.011 -19.926 -28.453 1.00 97.25 192 LYS A CA 1
ATOM 1538 C C . LYS A 1 192 ? -0.484 -20.492 -27.131 1.00 97.25 192 LYS A C 1
ATOM 1540 O O . LYS A 1 192 ? -1.111 -21.381 -26.565 1.00 97.25 192 LYS A O 1
ATOM 1545 N N . ASP A 1 193 ? 0.605 -19.932 -26.606 1.00 97.38 193 ASP A N 1
ATOM 1546 C CA . ASP A 1 193 ? 1.185 -20.344 -25.322 1.00 97.38 193 ASP A CA 1
ATOM 1547 C C . ASP A 1 193 ? 0.205 -20.117 -24.163 1.00 97.38 193 ASP A C 1
ATOM 1549 O O . ASP A 1 193 ? 0.087 -20.960 -23.272 1.00 97.38 193 ASP A O 1
ATOM 1553 N N . THR A 1 194 ? -0.503 -18.982 -24.168 1.00 97.69 194 THR A N 1
ATOM 1554 C CA . THR A 1 194 ? -1.536 -18.670 -23.169 1.00 97.69 194 THR A CA 1
ATOM 1555 C C . THR A 1 194 ? -2.664 -19.696 -23.216 1.00 97.69 194 THR A C 1
ATOM 1557 O O . THR A 1 194 ? -3.038 -20.229 -22.173 1.00 97.69 194 THR A O 1
ATOM 1560 N N . ILE A 1 195 ? -3.158 -20.029 -24.410 1.00 98.19 195 ILE A N 1
ATOM 1561 C CA . ILE A 1 195 ? -4.255 -20.986 -24.595 1.00 98.19 195 ILE A CA 1
ATOM 1562 C C . ILE A 1 195 ? -3.840 -22.410 -24.213 1.00 98.19 195 ILE A C 1
ATOM 1564 O O . ILE A 1 195 ? -4.575 -23.089 -23.503 1.00 98.19 195 ILE A O 1
ATOM 1568 N N . GLN A 1 196 ? -2.629 -22.844 -24.564 1.00 98.06 196 GLN A N 1
ATOM 1569 C CA . GLN A 1 196 ? -2.111 -24.148 -24.134 1.00 98.06 196 GLN A CA 1
ATOM 1570 C C . GLN A 1 196 ? -2.007 -24.255 -22.607 1.00 98.06 196 GLN A C 1
ATOM 1572 O O . GLN A 1 196 ? -2.360 -25.279 -22.021 1.00 98.06 196 GLN A O 1
ATOM 1577 N N . ARG A 1 197 ? -1.537 -23.194 -21.937 1.00 98.19 197 ARG A N 1
ATOM 1578 C CA . ARG A 1 197 ? -1.474 -23.156 -20.467 1.00 98.19 197 ARG A CA 1
ATOM 1579 C C . ARG A 1 197 ? -2.864 -23.133 -19.839 1.00 98.19 197 ARG A C 1
ATOM 1581 O O . ARG A 1 197 ? -3.059 -23.807 -18.832 1.00 98.19 197 ARG A O 1
ATOM 1588 N N . TYR A 1 198 ? -3.807 -22.406 -20.439 1.00 98.06 198 TYR A N 1
ATOM 1589 C CA . TYR A 1 198 ? -5.210 -22.395 -20.030 1.00 98.06 198 TYR A CA 1
ATOM 1590 C C . TYR A 1 198 ? -5.817 -23.800 -20.106 1.00 98.06 198 TYR A C 1
ATOM 1592 O O . TYR A 1 198 ? -6.267 -24.306 -19.079 1.00 98.06 198 TYR A O 1
ATOM 1600 N N . LEU A 1 199 ? -5.716 -24.476 -21.256 1.00 98.31 199 LEU A N 1
ATOM 1601 C CA . LEU A 1 199 ? -6.213 -25.843 -21.444 1.00 98.31 199 LEU A CA 1
ATOM 1602 C C . LEU A 1 199 ? -5.586 -26.812 -20.440 1.00 98.31 199 LEU A C 1
ATOM 1604 O O . LEU A 1 199 ? -6.292 -27.584 -19.799 1.00 98.31 199 LEU A O 1
ATOM 1608 N N . LYS A 1 200 ? -4.269 -26.719 -20.218 1.00 98.19 200 LYS A N 1
ATOM 1609 C CA . LYS A 1 200 ? -3.589 -27.516 -19.189 1.00 98.19 200 LYS A CA 1
ATOM 1610 C C . LYS A 1 200 ? -4.130 -27.248 -17.780 1.00 98.19 200 LYS A C 1
ATOM 1612 O O . LYS A 1 200 ? -4.169 -28.171 -16.972 1.00 98.19 200 LYS A O 1
ATOM 1617 N N . SER A 1 201 ? -4.504 -26.006 -17.469 1.00 98.12 201 SER A N 1
ATOM 1618 C CA . SER A 1 201 ? -4.995 -25.631 -16.137 1.00 98.12 201 SER A CA 1
ATOM 1619 C C . SER A 1 201 ? -6.430 -26.079 -15.865 1.00 98.12 201 SER A C 1
ATOM 1621 O O . SER A 1 201 ? -6.741 -26.394 -14.721 1.00 98.12 201 SER A O 1
ATOM 1623 N N . VAL A 1 202 ? -7.280 -26.141 -16.897 1.00 97.69 202 VAL A N 1
ATOM 1624 C CA . VAL A 1 202 ? -8.693 -26.530 -16.751 1.00 97.69 202 VAL A CA 1
ATOM 1625 C C . VAL A 1 202 ? -8.926 -28.025 -16.938 1.00 97.69 202 VAL A C 1
ATOM 1627 O O . VAL A 1 202 ? -9.886 -28.542 -16.387 1.00 97.69 202 VAL A O 1
ATOM 1630 N N . HIS A 1 203 ? -8.037 -28.739 -17.637 1.00 97.88 203 HIS A N 1
ATOM 1631 C CA . HIS A 1 203 ? -8.157 -30.185 -17.855 1.00 97.88 203 HIS A CA 1
ATOM 1632 C C . HIS A 1 203 ? -8.459 -31.007 -16.584 1.00 97.88 203 HIS A C 1
ATOM 1634 O O . HIS A 1 203 ? -9.393 -31.798 -16.623 1.00 97.88 203 HIS A O 1
ATOM 1640 N N . PRO A 1 204 ? -7.764 -30.825 -15.440 1.00 98.00 204 PRO A N 1
ATOM 1641 C CA . PRO A 1 204 ? -8.061 -31.609 -14.237 1.00 98.00 204 PRO A CA 1
ATOM 1642 C C . PRO A 1 204 ? -9.382 -31.233 -13.540 1.00 98.00 204 PRO A C 1
ATOM 1644 O O . PRO A 1 204 ? -9.730 -31.871 -12.551 1.00 98.00 204 PRO A O 1
ATOM 1647 N N . LEU A 1 205 ? -10.083 -30.189 -13.995 1.00 97.81 205 LEU A N 1
ATOM 1648 C CA . LEU A 1 205 ? -11.332 -29.693 -13.405 1.00 97.81 205 LEU A CA 1
ATOM 1649 C C . LEU A 1 205 ? -12.578 -30.109 -14.198 1.00 97.81 205 LEU A C 1
ATOM 1651 O O . LEU A 1 205 ? -13.686 -29.861 -13.733 1.00 97.81 205 LEU A O 1
ATOM 1655 N N . LEU A 1 206 ? -12.397 -30.683 -15.389 1.00 98.00 206 LEU A N 1
ATOM 1656 C CA . LEU A 1 206 ? -13.461 -30.933 -16.356 1.00 98.00 206 LEU A CA 1
ATOM 1657 C C . LEU A 1 206 ? -13.602 -32.426 -16.642 1.00 98.00 206 LEU A C 1
ATOM 1659 O O . LEU A 1 206 ? -12.627 -33.181 -16.615 1.00 98.00 206 LEU A O 1
ATOM 1663 N N . THR A 1 207 ? -14.823 -32.843 -16.957 1.00 98.44 207 THR A N 1
ATOM 1664 C CA . THR A 1 207 ? -15.072 -34.160 -17.554 1.00 98.44 207 THR A CA 1
ATOM 1665 C C . THR A 1 207 ? -14.453 -34.245 -18.961 1.00 98.44 207 THR A C 1
ATOM 1667 O O . THR A 1 207 ? -14.174 -33.208 -19.573 1.00 98.44 207 THR A O 1
ATOM 1670 N N . PRO A 1 208 ? -14.222 -35.454 -19.508 1.00 98.19 208 PRO A N 1
ATOM 1671 C CA . PRO A 1 208 ? -13.719 -35.624 -20.874 1.00 98.19 208 PRO A CA 1
ATOM 1672 C C . PRO A 1 208 ? -14.549 -34.873 -21.926 1.00 98.19 208 PRO A C 1
ATOM 1674 O O . PRO A 1 208 ? -13.983 -34.224 -22.804 1.00 98.19 208 PRO A O 1
ATOM 1677 N N . GLU A 1 209 ? -15.876 -34.909 -21.808 1.00 97.94 209 GLU A N 1
ATOM 1678 C CA . GLU A 1 209 ? -16.804 -34.261 -22.737 1.00 97.94 209 GLU A CA 1
ATOM 1679 C C . GLU A 1 209 ? -16.733 -32.728 -22.641 1.00 97.94 209 GLU A C 1
ATOM 1681 O O . GLU A 1 209 ? -16.633 -32.042 -23.660 1.00 97.94 209 GLU A O 1
ATOM 1686 N N . GLU A 1 210 ? -16.724 -32.176 -21.422 1.00 98.19 210 GLU A N 1
ATOM 1687 C CA . GLU A 1 210 ? -16.563 -30.732 -21.198 1.00 98.19 210 GLU A CA 1
ATOM 1688 C C . GLU A 1 210 ? -15.199 -30.237 -21.683 1.00 98.19 210 GLU A C 1
ATOM 1690 O O . GLU A 1 210 ? -15.100 -29.168 -22.288 1.00 98.19 210 GLU A O 1
ATOM 1695 N N . TYR A 1 211 ? -14.140 -31.013 -21.440 1.00 98.44 211 TYR A N 1
ATOM 1696 C CA . TYR A 1 211 ? -12.799 -30.661 -21.884 1.00 98.44 211 TYR A CA 1
ATOM 1697 C C . TYR A 1 211 ? -12.705 -30.607 -23.408 1.00 98.44 211 TYR A C 1
ATOM 1699 O O . TYR A 1 211 ? -12.131 -29.658 -23.940 1.00 98.44 211 TYR A O 1
ATOM 1707 N N . GLN A 1 212 ? -13.307 -31.572 -24.109 1.00 98.25 212 GLN A N 1
ATOM 1708 C CA . GLN A 1 212 ? -13.343 -31.589 -25.571 1.00 98.25 212 GLN A CA 1
ATOM 1709 C C . GLN A 1 212 ? -14.057 -30.350 -26.136 1.00 98.25 212 GLN A C 1
ATOM 1711 O O . GLN A 1 212 ? -13.600 -29.756 -27.115 1.00 98.25 212 GLN A O 1
ATOM 1716 N N . GLU A 1 213 ? -15.146 -29.912 -25.500 1.00 98.00 213 GLU A N 1
ATOM 1717 C CA . GLU A 1 213 ? -15.843 -28.689 -25.904 1.00 98.00 213 GLU A CA 1
ATOM 1718 C C . GLU A 1 213 ? -15.006 -27.430 -25.630 1.00 98.00 213 GLU A C 1
ATOM 1720 O O . GLU A 1 213 ? -14.912 -26.544 -26.483 1.00 98.00 213 GLU A O 1
ATOM 1725 N N . VAL A 1 214 ? -14.333 -27.353 -24.478 1.00 97.94 214 VAL A N 1
ATOM 1726 C CA . VAL A 1 214 ? -13.417 -26.244 -24.164 1.00 97.94 214 VAL A CA 1
ATOM 1727 C C . VAL A 1 214 ? -12.224 -26.209 -25.118 1.00 97.94 214 VAL A C 1
ATOM 1729 O O . VAL A 1 214 ? -11.820 -25.126 -25.543 1.00 97.94 214 VAL A O 1
ATOM 1732 N N . GLU A 1 215 ? -11.680 -27.363 -25.500 1.00 98.12 215 GLU A N 1
ATOM 1733 C CA . GLU A 1 215 ? -10.620 -27.472 -26.501 1.00 98.12 215 GLU A CA 1
ATOM 1734 C C . GLU A 1 215 ? -11.086 -26.934 -27.859 1.00 98.12 215 GLU A C 1
ATOM 1736 O O . GLU A 1 215 ? -10.397 -26.108 -28.461 1.00 98.12 215 GLU A O 1
ATOM 1741 N N . ARG A 1 216 ? -12.297 -27.304 -28.294 1.00 98.19 216 ARG A N 1
ATOM 1742 C CA . ARG A 1 216 ? -12.906 -26.788 -29.528 1.00 98.19 216 ARG A CA 1
ATOM 1743 C C . ARG A 1 216 ? -13.091 -25.269 -29.487 1.00 98.19 216 ARG A C 1
ATOM 1745 O O . ARG A 1 216 ? -12.716 -24.584 -30.435 1.00 98.19 216 ARG A O 1
ATOM 1752 N N . MET A 1 217 ? -13.632 -24.727 -28.393 1.00 98.25 217 MET A N 1
ATOM 1753 C CA . MET A 1 217 ? -13.801 -23.277 -28.214 1.00 98.25 217 MET A CA 1
ATOM 1754 C C . MET A 1 217 ? -12.460 -22.534 -28.191 1.00 98.25 217 MET A C 1
ATOM 1756 O O . MET A 1 217 ? -12.336 -21.443 -28.750 1.00 98.25 217 MET A O 1
ATOM 1760 N N . ALA A 1 218 ? -11.447 -23.116 -27.547 1.00 97.81 218 ALA A N 1
ATOM 1761 C CA . ALA A 1 218 ? -10.107 -22.556 -27.484 1.00 97.81 218 ALA A CA 1
ATOM 1762 C C . ALA A 1 218 ? -9.438 -22.524 -28.866 1.00 97.81 218 ALA A C 1
ATOM 1764 O O . ALA A 1 218 ? -8.823 -21.514 -29.218 1.00 97.81 218 ALA A O 1
ATOM 1765 N N . ASP A 1 219 ? -9.588 -23.586 -29.661 1.00 97.81 219 ASP A N 1
ATOM 1766 C CA . ASP A 1 219 ? -9.101 -23.631 -31.040 1.00 97.81 219 ASP A CA 1
ATOM 1767 C C . ASP A 1 219 ? -9.809 -22.589 -31.920 1.00 97.81 219 ASP A C 1
ATOM 1769 O O . ASP A 1 219 ? -9.155 -21.796 -32.605 1.00 97.81 219 ASP A O 1
ATOM 1773 N N . ASP A 1 220 ? -11.138 -22.500 -31.808 1.00 98.06 220 ASP A N 1
ATOM 1774 C CA . ASP A 1 220 ? -11.947 -21.482 -32.479 1.00 98.06 220 ASP A CA 1
ATOM 1775 C C . ASP A 1 220 ? -11.465 -20.063 -32.130 1.00 98.06 220 ASP A C 1
ATOM 1777 O O . ASP A 1 220 ? -11.295 -19.221 -33.015 1.00 98.06 220 ASP A O 1
ATOM 1781 N N . PHE A 1 221 ? -11.194 -19.787 -30.852 1.00 98.31 221 PHE A N 1
ATOM 1782 C CA . PHE A 1 221 ? -10.697 -18.489 -30.401 1.00 98.31 221 PHE A CA 1
ATOM 1783 C C . PHE A 1 221 ? -9.310 -18.163 -30.971 1.00 98.31 221 PHE A C 1
ATOM 1785 O O . PHE A 1 221 ? -9.076 -17.031 -31.401 1.00 98.31 221 PHE A O 1
ATOM 1792 N N . VAL A 1 222 ? -8.398 -19.140 -31.019 1.00 97.75 222 VAL A N 1
ATOM 1793 C CA . VAL A 1 222 ? -7.050 -18.972 -31.592 1.00 97.75 222 VAL A CA 1
ATOM 1794 C C . VAL A 1 222 ? -7.104 -18.636 -33.083 1.00 97.75 222 VAL A C 1
ATOM 1796 O O . VAL A 1 222 ? -6.272 -17.853 -33.550 1.00 97.75 222 VAL A O 1
ATOM 1799 N N . HIS A 1 223 ? -8.071 -19.185 -33.820 1.00 97.56 223 HIS A N 1
ATOM 1800 C CA . HIS A 1 223 ? -8.204 -18.979 -35.264 1.00 97.56 223 HIS A CA 1
ATOM 1801 C C . HIS A 1 223 ? -9.099 -17.791 -35.653 1.00 97.56 223 HIS A C 1
ATOM 1803 O O . HIS A 1 223 ? -8.953 -17.269 -36.758 1.00 97.56 223 HIS A O 1
ATOM 1809 N N . LYS A 1 224 ? -9.999 -17.340 -34.768 1.00 97.25 224 LYS A N 1
ATOM 1810 C CA . LYS A 1 224 ? -10.972 -16.268 -35.043 1.00 97.25 224 LYS A CA 1
ATOM 1811 C C . LYS A 1 224 ? -10.609 -14.955 -34.344 1.00 97.25 224 LYS A C 1
ATOM 1813 O O . LYS A 1 224 ? -9.866 -14.138 -34.884 1.00 97.25 224 LYS A O 1
ATOM 1818 N N . GLU A 1 225 ? -11.166 -14.707 -33.161 1.00 97.25 225 GLU A N 1
ATOM 1819 C CA . GLU A 1 225 ? -11.117 -13.393 -32.503 1.00 97.25 225 GLU A CA 1
ATOM 1820 C C . GLU A 1 225 ? -9.803 -13.130 -31.760 1.00 97.25 225 GLU A C 1
ATOM 1822 O O . GLU A 1 225 ? -9.349 -11.985 -31.669 1.00 97.25 225 GLU A O 1
ATOM 1827 N N . GLY A 1 226 ? -9.158 -14.184 -31.256 1.00 97.94 226 GLY A N 1
ATOM 1828 C CA . GLY A 1 226 ? -7.947 -14.100 -30.448 1.00 97.94 226 GLY A CA 1
ATOM 1829 C C . GLY A 1 226 ? -6.818 -13.297 -31.103 1.00 97.94 226 GLY A C 1
ATOM 1830 O O . GLY A 1 226 ? -6.276 -12.408 -30.442 1.00 97.94 226 GLY A O 1
ATOM 1831 N N . PRO A 1 227 ? -6.470 -13.512 -32.389 1.00 98.12 227 PRO A N 1
ATOM 1832 C CA . PRO A 1 227 ? -5.450 -12.719 -33.078 1.00 98.12 227 PRO A CA 1
ATOM 1833 C C . PRO A 1 227 ? -5.743 -11.212 -33.091 1.00 98.12 227 PRO A C 1
ATOM 1835 O O . PRO A 1 227 ? -4.829 -10.406 -32.900 1.00 98.12 227 PRO A O 1
ATOM 1838 N N . LYS A 1 228 ? -7.016 -10.821 -33.252 1.00 98.12 228 LYS A N 1
ATOM 1839 C CA . LYS A 1 228 ? -7.445 -9.414 -33.227 1.00 98.12 228 LYS A CA 1
ATOM 1840 C C . LYS A 1 228 ? -7.241 -8.804 -31.840 1.00 98.12 228 LYS A C 1
ATOM 1842 O O . LYS A 1 228 ? -6.668 -7.721 -31.726 1.00 98.12 228 LYS A O 1
ATOM 1847 N N . PHE A 1 229 ? -7.652 -9.500 -30.780 1.00 97.31 229 PHE A N 1
ATOM 1848 C CA . PHE A 1 229 ? -7.449 -9.022 -29.409 1.00 97.31 229 PHE A CA 1
ATOM 1849 C C . PHE A 1 229 ? -5.971 -8.988 -29.016 1.00 97.31 229 PHE A C 1
ATOM 1851 O O . PHE A 1 229 ? -5.513 -8.002 -28.439 1.00 97.31 229 PHE A O 1
ATOM 1858 N N . GLN A 1 230 ? -5.198 -10.004 -29.402 1.00 97.69 230 GLN A N 1
ATOM 1859 C CA . GLN A 1 230 ? -3.754 -10.042 -29.188 1.00 97.69 230 GLN A CA 1
ATOM 1860 C C . GLN A 1 230 ? -3.060 -8.848 -29.862 1.00 97.69 230 GLN A C 1
ATOM 1862 O O . GLN A 1 230 ? -2.174 -8.237 -29.265 1.00 97.69 230 GLN A O 1
ATOM 1867 N N . PHE A 1 231 ? -3.478 -8.465 -31.074 1.00 97.12 231 PHE A N 1
ATOM 1868 C CA . PHE A 1 231 ? -2.960 -7.276 -31.752 1.00 97.12 231 PHE A CA 1
ATOM 1869 C C . PHE A 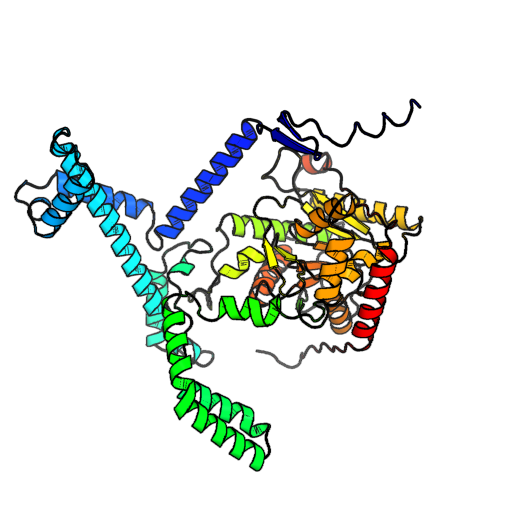1 231 ? -3.235 -5.986 -30.963 1.00 97.12 231 PHE A C 1
ATOM 1871 O O . PHE A 1 231 ? -2.320 -5.189 -30.752 1.00 97.12 231 PHE A O 1
ATOM 1878 N N . TYR A 1 232 ? -4.454 -5.797 -30.447 1.00 96.38 232 TYR A N 1
ATOM 1879 C CA . TYR A 1 232 ? -4.761 -4.641 -29.594 1.00 96.38 232 TYR A CA 1
ATOM 1880 C C . TYR A 1 232 ? -3.951 -4.632 -28.293 1.00 96.38 232 TYR A C 1
ATOM 1882 O O . TYR A 1 232 ? -3.486 -3.572 -27.867 1.00 96.38 232 TYR A O 1
ATOM 1890 N N . LEU A 1 233 ? -3.716 -5.800 -27.689 1.00 96.12 233 LEU A N 1
ATOM 1891 C CA . LEU A 1 233 ? -2.846 -5.924 -26.520 1.00 96.12 233 LEU A CA 1
ATOM 1892 C C . LEU A 1 233 ? -1.392 -5.563 -26.852 1.00 96.12 233 LEU A C 1
ATOM 1894 O O . LEU A 1 233 ? -0.751 -4.872 -26.058 1.00 96.12 233 LEU A O 1
ATOM 1898 N N . TYR A 1 234 ? -0.878 -5.947 -28.028 1.00 95.25 234 TYR A N 1
ATOM 1899 C CA . TYR A 1 234 ? 0.451 -5.521 -28.480 1.00 95.25 234 TYR A CA 1
ATOM 1900 C C . TYR A 1 234 ? 0.537 -4.001 -28.590 1.00 95.25 234 TYR A C 1
ATOM 1902 O O . TYR A 1 234 ? 1.459 -3.416 -28.020 1.00 95.25 234 TYR A O 1
ATOM 1910 N N . LEU A 1 235 ? -0.447 -3.358 -29.227 1.00 94.25 235 LEU A N 1
ATOM 1911 C CA . LEU A 1 235 ? -0.505 -1.898 -29.294 1.00 94.25 235 LEU A CA 1
ATOM 1912 C C . LEU A 1 235 ? -0.508 -1.289 -27.886 1.00 94.25 235 LEU A C 1
ATOM 1914 O O . LEU A 1 235 ? 0.347 -0.460 -27.581 1.00 94.25 235 LEU A O 1
ATOM 1918 N N . LYS A 1 236 ? -1.376 -1.752 -26.976 1.00 94.00 236 LYS A N 1
ATOM 1919 C CA . LYS A 1 236 ? -1.412 -1.253 -25.588 1.00 94.00 236 LYS A CA 1
ATOM 1920 C C . LYS A 1 236 ? -0.074 -1.439 -24.864 1.00 94.00 236 LYS A C 1
ATOM 1922 O O . LYS A 1 236 ? 0.364 -0.541 -24.146 1.00 94.00 236 LYS A O 1
ATOM 1927 N N . SER A 1 237 ? 0.610 -2.564 -25.078 1.00 92.06 237 SER A N 1
ATOM 1928 C CA . SER A 1 237 ? 1.929 -2.845 -24.488 1.00 92.06 237 SER A CA 1
ATOM 1929 C C . SER A 1 237 ? 3.035 -1.897 -24.969 1.00 92.06 237 SER A C 1
ATOM 1931 O O . SER A 1 237 ? 4.065 -1.745 -24.306 1.00 92.06 237 SER A O 1
ATOM 1933 N N . TRP A 1 238 ? 2.844 -1.237 -26.115 1.00 87.12 238 TRP A N 1
ATOM 1934 C CA . TRP A 1 238 ? 3.795 -0.255 -26.628 1.00 87.12 238 TRP A CA 1
ATOM 1935 C C . TRP A 1 238 ? 3.639 1.117 -25.978 1.00 87.12 238 TRP A C 1
ATOM 1937 O O . TRP A 1 238 ? 4.647 1.800 -25.773 1.00 87.12 238 TRP A O 1
ATOM 1947 N N . TRP A 1 239 ? 2.404 1.469 -25.613 1.00 86.00 239 TRP A N 1
ATOM 1948 C CA . TRP A 1 239 ? 2.028 2.772 -25.059 1.00 86.00 239 TRP A CA 1
ATOM 1949 C C . TRP A 1 239 ? 1.906 2.794 -23.530 1.00 86.00 239 TRP A C 1
ATOM 1951 O O . TRP A 1 239 ? 1.827 3.873 -22.951 1.00 86.00 239 TRP A O 1
ATOM 1961 N N . SER A 1 240 ? 1.935 1.635 -22.864 1.00 86.38 240 SER A N 1
ATOM 1962 C CA . SER A 1 240 ? 1.927 1.534 -21.400 1.00 86.38 240 SER A CA 1
ATOM 1963 C C . SER A 1 240 ? 3.229 0.945 -20.847 1.00 86.38 240 SER A C 1
ATOM 1965 O O . SER A 1 240 ? 3.860 0.085 -21.464 1.00 86.38 240 SER A O 1
ATOM 1967 N N . SER A 1 241 ? 3.624 1.369 -19.644 1.00 83.62 241 SER A N 1
ATOM 1968 C CA . SER A 1 241 ? 4.690 0.716 -18.868 1.00 83.62 241 SER A CA 1
ATOM 1969 C C . SER A 1 241 ? 4.280 -0.694 -18.422 1.00 83.62 241 SER A C 1
ATOM 1971 O O . SER A 1 241 ? 5.100 -1.614 -18.413 1.00 83.62 241 SER A O 1
ATOM 1973 N N . ASN A 1 242 ? 2.994 -0.873 -18.117 1.00 92.19 242 ASN A N 1
ATOM 1974 C CA . ASN A 1 242 ? 2.355 -2.147 -17.830 1.00 92.19 242 ASN A CA 1
ATOM 1975 C C . ASN A 1 242 ? 0.951 -2.147 -18.453 1.00 92.19 242 ASN A C 1
ATOM 1977 O O . ASN A 1 242 ? 0.098 -1.336 -18.094 1.00 92.19 242 ASN A O 1
ATOM 1981 N N . TYR A 1 243 ? 0.702 -3.038 -19.412 1.00 92.94 243 TYR A N 1
ATOM 1982 C CA . TYR A 1 243 ? -0.569 -3.066 -20.142 1.00 92.94 243 TYR A CA 1
ATOM 1983 C C . TYR A 1 243 ? -1.760 -3.554 -19.298 1.00 92.94 243 TYR A C 1
ATOM 1985 O O . TYR A 1 243 ? -2.885 -3.454 -19.776 1.00 92.94 243 TYR A O 1
ATOM 1993 N N . VAL A 1 244 ? -1.528 -4.041 -18.074 1.00 94.25 244 VAL A N 1
ATOM 1994 C CA . VAL A 1 244 ? -2.549 -4.642 -17.203 1.00 94.25 244 VAL A CA 1
ATOM 1995 C C . VAL A 1 244 ? -2.966 -3.726 -16.051 1.00 94.25 244 VAL A C 1
ATOM 1997 O O . VAL A 1 244 ? -4.112 -3.795 -15.632 1.00 94.25 244 VAL A O 1
ATOM 2000 N N . THR A 1 245 ? -2.075 -2.878 -15.525 1.00 91.94 245 THR A N 1
ATOM 2001 C CA . THR A 1 245 ? -2.275 -2.188 -14.232 1.00 91.94 245 THR A CA 1
ATOM 2002 C C . THR A 1 245 ? -3.569 -1.377 -14.131 1.00 91.94 245 THR A C 1
ATOM 2004 O O . THR A 1 245 ? -4.298 -1.527 -13.159 1.00 91.94 245 THR A O 1
ATOM 2007 N N . ASP A 1 246 ? -3.874 -0.546 -15.125 1.00 92.00 246 ASP A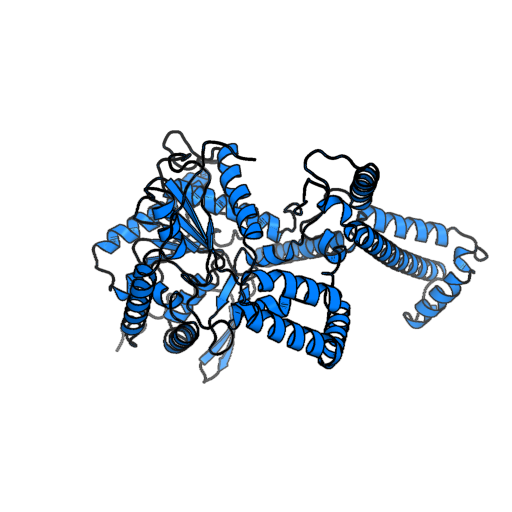 N 1
ATOM 2008 C CA . ASP A 1 246 ? -5.090 0.278 -15.161 1.00 92.00 246 ASP A CA 1
ATOM 2009 C C . ASP A 1 246 ? -6.365 -0.575 -15.163 1.00 92.00 246 ASP A C 1
ATOM 2011 O O . ASP A 1 246 ? -7.293 -0.323 -14.396 1.00 92.00 246 ASP A O 1
ATOM 2015 N N . TRP A 1 247 ? -6.393 -1.623 -15.986 1.00 94.44 247 TRP A N 1
ATOM 2016 C CA . TRP A 1 247 ? -7.517 -2.552 -16.039 1.00 94.44 247 TRP A CA 1
ATOM 2017 C C . TRP A 1 247 ? -7.622 -3.421 -14.788 1.00 94.44 247 TRP A C 1
ATOM 2019 O O . TRP A 1 247 ? -8.730 -3.684 -14.334 1.00 94.44 247 TRP A O 1
ATOM 2029 N N . TRP A 1 248 ? -6.500 -3.836 -14.209 1.00 94.56 248 TRP A N 1
ATOM 2030 C CA . TRP A 1 248 ? -6.469 -4.605 -12.969 1.00 94.56 248 TRP A CA 1
ATOM 2031 C C . TRP A 1 248 ? -7.061 -3.799 -11.817 1.00 94.56 248 TRP A C 1
ATOM 2033 O O . TRP A 1 248 ? -8.033 -4.230 -11.203 1.00 94.56 248 TRP A O 1
ATOM 2043 N N . GLU A 1 249 ? -6.558 -2.584 -11.586 1.00 94.25 249 GLU A N 1
ATOM 2044 C CA . GLU A 1 249 ? -7.088 -1.693 -10.550 1.00 94.25 249 GLU A CA 1
ATOM 2045 C C . GLU A 1 249 ? -8.584 -1.423 -10.768 1.00 94.25 249 GLU A C 1
ATOM 2047 O O . GLU A 1 249 ? -9.391 -1.575 -9.847 1.00 94.25 249 GLU A O 1
ATOM 2052 N N . GLN A 1 250 ? -8.981 -1.082 -11.998 1.00 94.44 250 GLN A N 1
ATOM 2053 C CA . GLN A 1 250 ? -10.362 -0.717 -12.293 1.00 94.44 250 GLN A CA 1
ATOM 2054 C C . GLN A 1 250 ? -11.331 -1.903 -12.210 1.00 94.44 250 GLN A C 1
ATOM 2056 O O . GLN A 1 250 ? -12.342 -1.813 -11.517 1.00 94.44 250 GLN A O 1
ATOM 2061 N N . TYR A 1 251 ? -11.073 -2.987 -12.942 1.00 95.00 251 TYR A N 1
ATOM 2062 C CA . TYR A 1 251 ? -12.049 -4.061 -13.141 1.00 95.00 251 TYR A CA 1
ATOM 2063 C C . TYR A 1 251 ? -11.999 -5.137 -12.059 1.00 95.00 251 TYR A C 1
ATOM 2065 O O . TYR A 1 251 ? -13.044 -5.708 -11.763 1.00 95.00 251 TYR A O 1
ATOM 2073 N N . VAL A 1 252 ? -10.839 -5.395 -11.446 1.00 94.50 252 VAL A N 1
ATOM 2074 C CA . VAL A 1 252 ? -10.734 -6.399 -10.372 1.00 94.50 252 VAL A CA 1
ATOM 2075 C C . VAL A 1 252 ? -11.167 -5.818 -9.033 1.00 94.50 252 VAL A C 1
ATOM 2077 O O . VAL A 1 252 ? -11.850 -6.495 -8.271 1.00 94.50 252 VAL A O 1
ATOM 2080 N N . TYR A 1 253 ? -10.840 -4.551 -8.761 1.00 96.31 253 TYR A N 1
ATOM 2081 C CA . TYR A 1 253 ? -11.121 -3.950 -7.458 1.00 96.31 253 TYR A CA 1
ATOM 2082 C C . TYR A 1 253 ? -12.162 -2.836 -7.513 1.00 96.31 253 TYR A C 1
ATOM 2084 O O . TYR A 1 253 ? -13.206 -2.940 -6.865 1.00 96.31 253 TYR A O 1
ATOM 2092 N N . LEU A 1 254 ? -11.902 -1.753 -8.252 1.00 97.75 254 LEU A N 1
ATOM 2093 C CA . LEU A 1 254 ? -12.672 -0.512 -8.107 1.00 97.75 254 LEU A CA 1
ATOM 2094 C C . LEU A 1 254 ? -14.094 -0.588 -8.666 1.00 97.75 254 LEU A C 1
ATOM 2096 O O . LEU A 1 254 ? -14.940 0.175 -8.211 1.00 97.75 254 LEU A O 1
ATOM 2100 N N . LYS A 1 255 ? -14.383 -1.507 -9.593 1.00 97.00 255 LYS A N 1
ATOM 2101 C CA . LYS A 1 255 ? -15.741 -1.799 -10.082 1.00 97.00 255 LYS A CA 1
ATOM 2102 C C . LYS A 1 255 ? -16.474 -2.868 -9.274 1.00 97.00 255 LYS A C 1
ATOM 2104 O O . LYS A 1 255 ? -17.698 -2.943 -9.356 1.00 97.00 255 LYS A O 1
ATOM 2109 N N . GLY A 1 256 ? -15.781 -3.654 -8.448 1.00 95.75 256 GLY A N 1
ATOM 2110 C CA . GLY A 1 256 ? -16.428 -4.608 -7.541 1.00 95.75 256 GLY A CA 1
ATOM 2111 C C . GLY A 1 256 ? -17.406 -3.886 -6.608 1.00 95.75 256 GLY A C 1
ATOM 2112 O O . GLY A 1 256 ? -17.071 -2.827 -6.072 1.00 95.75 256 GLY A O 1
ATOM 2113 N N . ARG A 1 257 ? -18.641 -4.391 -6.479 1.00 96.94 257 ARG A N 1
ATOM 2114 C CA . ARG A 1 257 ? -19.715 -3.777 -5.662 1.00 96.94 257 ARG A CA 1
ATOM 2115 C C . ARG A 1 257 ? -19.950 -4.486 -4.323 1.00 96.94 257 ARG A C 1
ATOM 2117 O O . ARG A 1 257 ? -20.703 -3.978 -3.493 1.00 96.94 257 ARG A O 1
ATOM 2124 N N . SER A 1 258 ? -19.288 -5.621 -4.100 1.00 96.06 258 SER A N 1
ATOM 2125 C CA . SER A 1 258 ? -19.300 -6.353 -2.833 1.00 96.06 258 SER A CA 1
ATOM 2126 C C . SER A 1 258 ? -18.642 -5.554 -1.704 1.00 96.06 258 SER A C 1
ATOM 2128 O O . SER A 1 258 ? -17.820 -4.668 -1.942 1.00 96.06 258 SER A O 1
ATOM 2130 N N . SER A 1 259 ? -18.994 -5.884 -0.460 1.00 96.94 259 SER A N 1
ATOM 2131 C CA . SER A 1 259 ? -18.325 -5.341 0.730 1.00 96.94 259 SER A CA 1
ATOM 2132 C C . SER A 1 259 ? -16.819 -5.610 0.695 1.00 96.94 259 SER A C 1
ATOM 2134 O O . SER A 1 259 ? -16.399 -6.698 0.294 1.00 96.94 259 SER A O 1
ATOM 2136 N N . LEU A 1 260 ? -16.014 -4.646 1.155 1.00 97.62 260 LEU A N 1
ATOM 2137 C CA . LEU A 1 260 ? -14.558 -4.799 1.232 1.00 97.62 260 LEU A CA 1
ATOM 2138 C C . LEU A 1 260 ? -14.108 -5.681 2.400 1.00 97.62 260 LEU A C 1
ATOM 2140 O O . LEU A 1 260 ? -13.115 -6.389 2.260 1.00 97.62 260 LEU A O 1
ATOM 2144 N N . MET A 1 261 ? -14.838 -5.652 3.520 1.00 97.25 261 MET A N 1
ATOM 2145 C CA . MET A 1 261 ? -14.417 -6.180 4.825 1.00 97.25 261 MET A CA 1
ATOM 2146 C C . MET A 1 261 ? -13.846 -7.606 4.770 1.00 97.25 261 MET A C 1
ATOM 2148 O O . MET A 1 261 ? -12.755 -7.839 5.278 1.00 97.25 261 MET A O 1
ATOM 2152 N N . ILE A 1 262 ? -14.573 -8.544 4.155 1.00 95.38 262 ILE A N 1
ATOM 2153 C CA . ILE A 1 262 ? -14.163 -9.957 4.027 1.00 95.38 262 ILE A CA 1
ATOM 2154 C C . ILE A 1 262 ? -13.745 -10.295 2.590 1.00 95.38 262 ILE A C 1
ATOM 2156 O O . ILE A 1 262 ? -12.851 -11.108 2.383 1.00 95.38 262 ILE A O 1
ATOM 2160 N N . ASN A 1 263 ? -14.372 -9.674 1.584 1.00 95.94 263 ASN A N 1
ATOM 2161 C CA . ASN A 1 263 ? -14.195 -10.090 0.187 1.00 95.94 263 ASN A CA 1
ATOM 2162 C C . ASN A 1 263 ? -12.966 -9.476 -0.494 1.00 95.94 263 ASN A C 1
ATOM 2164 O O . ASN A 1 263 ? -12.614 -9.906 -1.589 1.00 95.94 263 ASN A O 1
ATOM 2168 N N . SER A 1 264 ? -12.356 -8.437 0.089 1.00 96.19 264 SER A N 1
ATOM 2169 C CA . SER A 1 264 ? -11.234 -7.731 -0.538 1.00 96.19 264 SER A CA 1
ATOM 2170 C C . SER A 1 264 ? -10.091 -7.436 0.424 1.00 96.19 264 SER A C 1
ATOM 2172 O O . SER A 1 264 ? -8.944 -7.662 0.049 1.00 96.19 264 SER A O 1
ATOM 2174 N N . ASN A 1 265 ? -10.362 -6.894 1.614 1.00 97.81 265 ASN A N 1
ATOM 2175 C CA . ASN A 1 265 ? -9.307 -6.507 2.548 1.00 97.81 265 ASN A CA 1
ATOM 2176 C C . ASN A 1 265 ? -8.525 -7.733 3.032 1.00 97.81 265 ASN A C 1
ATOM 2178 O O . ASN A 1 265 ? -9.076 -8.815 3.218 1.00 97.81 265 ASN A O 1
ATOM 2182 N N . TYR A 1 266 ? -7.230 -7.542 3.271 1.00 97.38 266 TYR A N 1
ATOM 2183 C CA . TYR A 1 266 ? -6.346 -8.569 3.820 1.00 97.38 266 TYR A CA 1
ATOM 2184 C C . TYR A 1 266 ? -5.746 -8.116 5.151 1.00 97.38 266 TYR A C 1
ATOM 2186 O O . TYR A 1 266 ? -5.866 -6.954 5.546 1.00 97.38 266 TYR A O 1
ATOM 2194 N N . TYR A 1 267 ? -5.089 -9.038 5.857 1.00 96.38 267 TYR A N 1
ATOM 2195 C CA . TYR A 1 267 ? -4.465 -8.756 7.144 1.00 96.38 267 TYR A CA 1
ATOM 2196 C C . TYR A 1 267 ? -2.998 -9.184 7.207 1.00 96.38 267 TYR A C 1
ATOM 2198 O O . TYR A 1 267 ? -2.560 -10.050 6.451 1.00 96.38 267 TYR A O 1
ATOM 2206 N N . ALA A 1 268 ? -2.244 -8.584 8.131 1.00 95.31 268 ALA A N 1
ATOM 2207 C CA . ALA A 1 268 ? -0.875 -8.985 8.450 1.00 95.31 268 ALA A CA 1
ATOM 2208 C C . ALA A 1 268 ? -0.686 -9.176 9.960 1.00 95.31 268 ALA A C 1
ATOM 2210 O O . ALA A 1 268 ? -1.131 -8.358 10.770 1.00 95.31 268 ALA A O 1
ATOM 2211 N N . LEU A 1 269 ? -0.002 -10.263 10.319 1.00 92.19 269 LEU A N 1
ATOM 2212 C CA . LEU A 1 269 ? 0.387 -10.611 11.686 1.00 92.19 269 LEU A CA 1
ATOM 2213 C C . LEU A 1 269 ? 1.778 -10.024 12.020 1.00 92.19 269 LEU A C 1
ATOM 2215 O O . LEU A 1 269 ? 2.567 -9.787 11.105 1.00 92.19 269 LEU A O 1
ATOM 2219 N N . PRO A 1 270 ? 2.104 -9.768 13.299 1.00 82.62 270 PRO A N 1
ATOM 2220 C CA . PRO A 1 270 ? 3.351 -9.109 13.721 1.00 82.62 270 PRO A CA 1
ATOM 2221 C C . PRO A 1 270 ? 4.598 -9.987 13.595 1.00 82.62 270 PRO A C 1
ATOM 2223 O O . PRO A 1 270 ? 5.699 -9.472 13.439 1.00 82.62 270 PRO A O 1
ATOM 2226 N N . GLY A 1 271 ? 4.443 -11.308 13.678 1.00 78.25 271 GLY A N 1
ATOM 2227 C CA . GLY A 1 271 ? 5.555 -12.252 13.674 1.00 78.25 271 GLY A CA 1
ATOM 2228 C C . GLY A 1 271 ? 5.106 -13.662 14.048 1.00 78.25 271 GLY A C 1
ATOM 2229 O O . GLY A 1 271 ? 3.916 -13.961 14.038 1.00 78.25 271 GLY A O 1
ATOM 2230 N N . ALA A 1 272 ? 6.067 -14.528 14.377 1.00 73.44 272 ALA A N 1
ATOM 2231 C CA . ALA A 1 272 ? 5.817 -15.945 14.660 1.00 73.44 272 ALA A CA 1
ATOM 2232 C C . ALA A 1 272 ? 5.482 -16.258 16.132 1.00 73.44 272 ALA A C 1
ATOM 2234 O O . ALA A 1 272 ? 5.066 -17.376 16.428 1.00 73.44 272 ALA A O 1
ATOM 2235 N N . ASN A 1 273 ? 5.654 -15.300 17.053 1.00 82.06 273 ASN A N 1
ATOM 2236 C CA . ASN A 1 273 ? 5.398 -15.488 18.483 1.00 82.06 273 ASN A CA 1
ATOM 2237 C C . ASN A 1 273 ? 4.378 -14.461 19.001 1.00 82.06 273 ASN A C 1
ATOM 2239 O O . ASN A 1 273 ? 4.641 -13.262 18.957 1.00 82.06 273 ASN A O 1
ATOM 2243 N N . LEU A 1 274 ? 3.232 -14.943 19.487 1.00 84.12 274 LEU A N 1
ATOM 2244 C CA . LEU A 1 274 ? 2.143 -14.109 20.001 1.00 84.12 274 LEU A CA 1
ATOM 2245 C C . LEU A 1 274 ? 2.439 -13.576 21.411 1.00 84.12 274 LEU A C 1
ATOM 2247 O O . LEU A 1 274 ? 1.931 -12.524 21.784 1.00 84.12 274 LEU A O 1
ATOM 2251 N N . ASP A 1 275 ? 3.295 -14.268 22.165 1.00 83.25 275 ASP A N 1
ATOM 2252 C CA . ASP A 1 275 ? 3.683 -13.901 23.531 1.00 83.25 275 ASP A CA 1
ATOM 2253 C C . ASP A 1 275 ? 4.868 -12.925 23.561 1.00 83.25 275 ASP A C 1
ATOM 2255 O O . ASP A 1 275 ? 5.285 -12.454 24.622 1.00 83.25 275 ASP A O 1
ATOM 2259 N N . PHE A 1 276 ? 5.442 -12.618 22.396 1.00 85.94 276 PHE A N 1
ATOM 2260 C CA . PHE A 1 276 ? 6.536 -11.668 22.292 1.00 85.94 276 PHE A CA 1
ATOM 2261 C C . PHE A 1 276 ? 6.002 -10.235 22.253 1.00 85.94 276 PHE A C 1
ATOM 2263 O O . PHE A 1 276 ? 5.382 -9.806 21.280 1.00 85.94 276 PHE A O 1
ATOM 2270 N N . SER A 1 277 ? 6.321 -9.467 23.294 1.00 87.12 277 SER A N 1
ATOM 2271 C CA . SER A 1 277 ? 6.164 -8.017 23.297 1.00 87.12 277 SER A CA 1
ATOM 2272 C C . SER A 1 277 ? 7.346 -7.342 23.984 1.00 87.12 277 SER A C 1
ATOM 2274 O O . SER A 1 277 ? 7.843 -7.798 25.013 1.00 87.12 277 SER A O 1
ATOM 2276 N N . LEU A 1 278 ? 7.764 -6.208 23.424 1.00 90.56 278 LEU A N 1
ATOM 2277 C CA . LEU A 1 278 ? 8.826 -5.357 23.962 1.00 90.56 278 LEU A CA 1
ATOM 2278 C C . LEU A 1 278 ? 8.349 -4.457 25.115 1.00 90.56 278 LEU A C 1
ATOM 2280 O O . LEU A 1 278 ? 9.165 -3.880 25.829 1.00 90.56 278 LEU A O 1
ATOM 2284 N N . THR A 1 279 ? 7.034 -4.319 25.294 1.00 94.81 279 THR A N 1
ATOM 2285 C CA . THR A 1 279 ? 6.413 -3.523 26.360 1.00 94.81 279 THR A CA 1
ATOM 2286 C C . THR A 1 279 ? 5.157 -4.209 26.898 1.00 94.81 279 THR A C 1
ATOM 2288 O O . THR A 1 279 ? 4.539 -5.034 26.230 1.00 94.81 279 THR A O 1
ATOM 2291 N N . LYS A 1 280 ? 4.754 -3.855 28.118 1.00 93.62 280 LYS A N 1
ATOM 2292 C CA . LYS A 1 280 ? 3.472 -4.259 28.714 1.00 93.62 280 LYS A CA 1
ATOM 2293 C C . LYS A 1 280 ? 2.396 -3.170 28.603 1.00 93.62 280 LYS A C 1
ATOM 2295 O O . LYS A 1 280 ? 1.330 -3.316 29.193 1.00 93.62 280 LYS A O 1
ATOM 2300 N N . LYS A 1 281 ? 2.675 -2.076 27.883 1.00 96.44 281 LYS A N 1
ATOM 2301 C CA . LYS A 1 281 ? 1.759 -0.944 27.694 1.00 96.44 281 LYS A CA 1
ATOM 2302 C C . LYS A 1 281 ? 1.325 -0.815 26.227 1.00 96.44 281 LYS A C 1
ATOM 2304 O O . LYS A 1 281 ? 2.152 -0.442 25.390 1.00 96.44 281 LYS A O 1
ATOM 2309 N N . PRO A 1 282 ? 0.036 -1.041 25.903 1.00 96.25 282 PRO A N 1
ATOM 2310 C CA . PRO A 1 282 ? -0.467 -0.924 24.532 1.00 96.25 282 PRO A CA 1
ATOM 2311 C C . PRO A 1 282 ? -0.265 0.473 23.935 1.00 96.25 282 PRO A C 1
ATOM 2313 O O . PRO A 1 282 ? 0.098 0.597 22.768 1.00 96.25 282 PRO A O 1
ATOM 2316 N N . THR A 1 283 ? -0.429 1.527 24.738 1.00 97.62 283 THR A N 1
ATOM 2317 C CA . THR A 1 283 ? -0.217 2.924 24.320 1.00 97.62 283 THR A CA 1
ATOM 2318 C C . THR A 1 283 ? 1.239 3.206 23.947 1.00 97.62 283 THR A C 1
ATOM 2320 O O . THR A 1 283 ? 1.494 3.895 22.958 1.00 97.62 283 THR A O 1
ATOM 2323 N N . ALA A 1 284 ? 2.199 2.625 24.675 1.00 97.88 284 ALA A N 1
ATOM 2324 C CA . ALA A 1 284 ? 3.621 2.726 24.358 1.00 97.88 284 ALA A CA 1
ATOM 2325 C C . ALA A 1 284 ? 3.956 1.986 23.052 1.00 97.88 284 ALA A C 1
ATOM 2327 O O . ALA A 1 284 ? 4.651 2.536 22.195 1.00 97.88 284 ALA A O 1
ATOM 2328 N N . LEU A 1 285 ? 3.416 0.773 22.863 1.00 96.88 285 LEU A N 1
ATOM 2329 C CA . LEU A 1 285 ? 3.568 0.017 21.614 1.00 96.88 285 LEU A CA 1
ATOM 2330 C C . LEU A 1 285 ? 2.995 0.791 20.421 1.00 96.88 285 LEU A C 1
ATOM 2332 O O . LEU A 1 285 ? 3.663 0.939 19.396 1.00 96.88 285 LEU A O 1
ATOM 2336 N N . ALA A 1 286 ? 1.775 1.316 20.570 1.00 98.00 286 ALA A N 1
ATOM 2337 C CA . ALA A 1 286 ? 1.106 2.124 19.559 1.00 98.00 286 ALA A CA 1
ATOM 2338 C C . ALA A 1 286 ? 1.957 3.339 19.175 1.00 98.00 286 ALA A C 1
ATOM 2340 O O . ALA A 1 286 ? 2.202 3.573 17.992 1.00 98.00 286 ALA A O 1
ATOM 2341 N N . ALA A 1 287 ? 2.457 4.081 20.166 1.00 97.88 287 ALA A N 1
ATOM 2342 C CA . ALA A 1 287 ? 3.279 5.263 19.948 1.00 97.88 287 ALA A CA 1
ATOM 2343 C C . ALA A 1 287 ? 4.577 4.950 19.206 1.00 97.88 287 ALA A C 1
ATOM 2345 O O . ALA A 1 287 ? 4.919 5.629 18.234 1.00 97.88 287 ALA A O 1
ATOM 2346 N N . ALA A 1 288 ? 5.273 3.891 19.618 1.00 97.25 288 ALA A N 1
ATOM 2347 C CA . ALA A 1 288 ? 6.490 3.468 18.956 1.00 97.25 288 ALA A CA 1
ATOM 2348 C C . ALA A 1 288 ? 6.215 3.020 17.508 1.00 97.25 288 ALA A C 1
ATOM 2350 O O . ALA A 1 288 ? 6.967 3.403 16.616 1.00 97.25 288 ALA A O 1
ATOM 2351 N N . LEU A 1 289 ? 5.152 2.246 17.242 1.00 97.50 289 LEU A N 1
ATOM 2352 C CA . LEU A 1 289 ? 4.850 1.749 15.888 1.00 97.50 289 LEU A CA 1
ATOM 2353 C C . LEU A 1 289 ? 4.430 2.891 14.967 1.00 97.50 289 LEU A C 1
ATOM 2355 O O . LEU A 1 289 ? 4.912 2.988 13.840 1.00 97.50 289 LEU A O 1
ATOM 2359 N N . VAL A 1 290 ? 3.576 3.789 15.463 1.00 98.31 290 VAL A N 1
ATOM 2360 C CA . VAL A 1 290 ? 3.162 4.994 14.740 1.00 98.31 290 VAL A CA 1
ATOM 2361 C C . VAL A 1 290 ? 4.378 5.830 14.374 1.00 98.31 290 VAL A C 1
ATOM 2363 O O . VAL A 1 290 ? 4.530 6.191 13.211 1.00 98.31 290 VAL A O 1
ATOM 2366 N N . HIS A 1 291 ? 5.271 6.097 15.327 1.00 96.81 291 HIS A N 1
ATOM 2367 C CA . HIS A 1 291 ? 6.472 6.881 15.064 1.00 96.81 291 HIS A CA 1
ATOM 2368 C C . HIS A 1 291 ? 7.360 6.235 13.987 1.00 96.81 291 HIS A C 1
ATOM 2370 O O . HIS A 1 291 ? 7.800 6.921 13.066 1.00 96.81 291 HIS A O 1
ATOM 2376 N N . GLU A 1 292 ? 7.602 4.923 14.053 1.00 97.06 292 GLU A N 1
ATOM 2377 C CA . GLU A 1 292 ? 8.404 4.218 13.043 1.00 97.06 292 GLU A CA 1
ATOM 2378 C C . GLU A 1 292 ? 7.736 4.217 11.654 1.00 97.06 292 GLU A C 1
ATOM 2380 O O . GLU A 1 292 ? 8.412 4.446 10.649 1.00 97.06 292 GLU A O 1
ATOM 2385 N N . PHE A 1 293 ? 6.407 4.077 11.569 1.00 97.75 293 PHE A N 1
ATOM 2386 C CA . PHE A 1 293 ? 5.678 4.259 10.306 1.00 97.75 293 PHE A CA 1
ATOM 2387 C C . PHE A 1 293 ? 5.835 5.674 9.735 1.00 97.75 293 PHE A C 1
ATOM 2389 O O . PHE A 1 293 ? 5.937 5.843 8.519 1.00 97.75 293 PHE A O 1
ATOM 2396 N N . LEU A 1 294 ? 5.866 6.705 10.584 1.00 96.00 294 LEU A N 1
ATOM 2397 C CA . LEU A 1 294 ? 6.062 8.086 10.139 1.00 96.00 294 LEU A CA 1
ATOM 2398 C C . LEU A 1 294 ? 7.484 8.339 9.646 1.00 96.00 294 LEU A C 1
ATOM 2400 O O . LEU A 1 294 ? 7.645 9.064 8.667 1.00 96.00 294 LEU A O 1
ATOM 2404 N N . LEU A 1 295 ? 8.498 7.727 10.264 1.00 95.06 295 LEU A N 1
ATOM 2405 C CA . LEU A 1 295 ? 9.869 7.761 9.748 1.00 95.06 295 LEU A CA 1
ATOM 2406 C C . LEU A 1 295 ? 9.958 7.066 8.386 1.00 95.06 295 LEU A C 1
ATOM 2408 O O . LEU A 1 295 ? 10.468 7.655 7.435 1.00 95.06 295 LEU A O 1
ATOM 2412 N N . PHE A 1 296 ? 9.356 5.881 8.249 1.00 96.19 296 PHE A N 1
ATOM 2413 C CA . PHE A 1 296 ? 9.257 5.190 6.962 1.00 96.19 296 PHE A CA 1
ATOM 2414 C C . PHE A 1 296 ? 8.570 6.072 5.907 1.00 96.19 296 PHE A C 1
ATOM 2416 O O . PHE A 1 296 ? 9.042 6.197 4.775 1.00 96.19 296 PHE A O 1
ATOM 2423 N N . LYS A 1 297 ? 7.470 6.740 6.278 1.00 94.50 297 LYS A N 1
ATOM 2424 C CA . LYS A 1 297 ? 6.788 7.700 5.406 1.00 94.50 297 LYS A CA 1
ATOM 2425 C C . LYS A 1 297 ? 7.690 8.874 5.024 1.00 94.50 297 LYS A C 1
ATOM 2427 O O . LYS A 1 297 ? 7.664 9.290 3.870 1.00 94.50 297 LYS A O 1
ATOM 2432 N N . GLN A 1 298 ? 8.453 9.434 5.962 1.00 91.81 298 GLN A N 1
ATOM 2433 C CA . GLN A 1 298 ? 9.373 10.535 5.675 1.00 91.81 298 GLN A CA 1
ATOM 2434 C C . GLN A 1 298 ? 10.447 10.118 4.672 1.00 91.81 298 GLN A C 1
ATOM 2436 O O . GLN A 1 298 ? 10.709 10.873 3.737 1.00 91.81 298 GLN A O 1
ATOM 2441 N N . ASP A 1 299 ? 11.019 8.925 4.825 1.00 93.38 299 ASP A N 1
ATOM 2442 C CA . ASP A 1 299 ? 11.996 8.382 3.880 1.00 93.38 299 ASP A CA 1
ATOM 2443 C C . ASP A 1 299 ? 11.372 8.171 2.499 1.00 93.38 299 ASP A C 1
ATOM 2445 O O . ASP A 1 299 ? 11.975 8.520 1.484 1.00 93.38 299 ASP A O 1
ATOM 2449 N N . LEU A 1 300 ? 10.135 7.678 2.442 1.00 93.06 300 LEU A N 1
ATOM 2450 C CA . LEU A 1 300 ? 9.392 7.508 1.197 1.00 93.06 300 LEU A CA 1
ATOM 2451 C C . LEU A 1 300 ? 9.079 8.851 0.508 1.00 93.06 300 LEU A C 1
ATOM 2453 O O . LEU A 1 300 ? 9.355 9.013 -0.681 1.00 93.06 300 LEU A O 1
ATOM 2457 N N . ASP A 1 301 ? 8.554 9.834 1.247 1.00 89.00 301 ASP A N 1
ATOM 2458 C CA . ASP A 1 301 ? 8.221 11.175 0.738 1.00 89.00 301 ASP A CA 1
ATOM 2459 C C . ASP A 1 301 ? 9.479 11.939 0.277 1.00 89.00 301 ASP A C 1
ATOM 2461 O O . ASP A 1 301 ? 9.420 12.789 -0.619 1.00 89.00 301 ASP A O 1
ATOM 2465 N N . ARG A 1 302 ? 10.633 11.645 0.890 1.00 88.06 302 ARG A N 1
ATOM 2466 C CA . ARG A 1 302 ? 11.947 12.193 0.522 1.00 88.06 302 ARG A CA 1
ATOM 2467 C C . ARG A 1 302 ? 12.666 11.367 -0.546 1.00 88.06 302 ARG A C 1
ATOM 2469 O O . ARG A 1 302 ? 13.783 11.733 -0.899 1.00 88.06 302 ARG A O 1
ATOM 2476 N N . GLU A 1 303 ? 12.063 10.301 -1.071 1.00 91.88 303 GLU A N 1
ATOM 2477 C CA . GLU A 1 303 ? 12.686 9.349 -2.010 1.00 91.88 303 GLU A CA 1
ATOM 2478 C C . GLU A 1 303 ? 14.026 8.768 -1.497 1.00 91.88 303 GLU A C 1
ATOM 2480 O O . GLU A 1 303 ? 14.919 8.438 -2.279 1.00 91.88 303 GLU A O 1
ATOM 2485 N N . GLN A 1 304 ? 14.183 8.673 -0.174 1.00 91.88 304 GLN A N 1
ATOM 2486 C CA . GLN A 1 304 ? 15.369 8.176 0.532 1.00 91.88 304 GLN A CA 1
ATOM 2487 C C . GLN A 1 304 ? 15.236 6.716 0.977 1.00 91.88 304 GLN A C 1
ATOM 2489 O O . GLN A 1 304 ? 16.236 6.106 1.354 1.00 91.88 304 GLN A O 1
ATOM 2494 N N . LEU A 1 305 ? 14.037 6.133 0.892 1.00 93.75 305 LEU A N 1
ATOM 2495 C CA . LEU A 1 305 ? 13.849 4.702 1.102 1.00 93.75 305 LEU A CA 1
ATOM 2496 C C . LEU A 1 305 ? 14.618 3.927 0.023 1.00 93.75 305 LEU A C 1
ATOM 2498 O O . LEU A 1 305 ? 14.423 4.172 -1.171 1.00 93.75 305 LEU A O 1
ATOM 2502 N N . ALA A 1 306 ? 15.477 2.993 0.425 1.00 92.44 306 ALA A N 1
ATOM 2503 C CA . ALA A 1 306 ? 16.229 2.181 -0.524 1.00 92.44 306 ALA A CA 1
ATOM 2504 C C . ALA A 1 306 ? 15.273 1.393 -1.450 1.00 92.44 306 ALA A C 1
ATOM 2506 O O . ALA A 1 306 ? 14.278 0.839 -0.968 1.00 92.44 306 ALA A O 1
ATOM 2507 N N . PRO A 1 307 ? 15.544 1.321 -2.768 1.00 93.62 307 PRO A N 1
ATOM 2508 C CA . PRO A 1 307 ? 14.764 0.486 -3.673 1.00 93.62 307 PRO A CA 1
ATOM 2509 C C . PRO A 1 307 ? 14.759 -0.971 -3.222 1.00 93.62 307 PRO A C 1
ATOM 2511 O O . PRO A 1 307 ? 15.789 -1.499 -2.800 1.00 93.62 307 PRO A O 1
ATOM 2514 N N . GLN A 1 308 ? 13.621 -1.641 -3.379 1.00 94.12 308 GLN A N 1
ATOM 2515 C CA . GLN A 1 308 ? 13.547 -3.071 -3.122 1.00 94.12 308 GLN A CA 1
ATOM 2516 C C . GLN A 1 308 ? 14.295 -3.850 -4.194 1.00 94.12 308 GLN A C 1
ATOM 2518 O O . GLN A 1 308 ? 14.027 -3.695 -5.386 1.00 94.12 308 GLN A O 1
ATOM 2523 N N . LEU A 1 309 ? 15.224 -4.700 -3.759 1.00 92.06 309 LEU A N 1
ATOM 2524 C CA . LEU A 1 309 ? 16.044 -5.525 -4.635 1.00 92.06 309 LEU A CA 1
ATOM 2525 C C . LEU A 1 309 ? 15.888 -7.004 -4.267 1.00 92.06 309 LEU A C 1
ATOM 2527 O O . LEU A 1 309 ? 16.248 -7.418 -3.164 1.00 92.06 309 LEU A O 1
ATOM 2531 N N . ILE A 1 310 ? 15.474 -7.845 -5.214 1.00 89.56 310 ILE A N 1
ATOM 2532 C CA . ILE A 1 310 ? 15.552 -9.298 -5.040 1.00 89.56 310 ILE A CA 1
ATOM 2533 C C . ILE A 1 310 ? 17.029 -9.687 -4.940 1.00 89.56 310 ILE A C 1
ATOM 2535 O O . ILE A 1 310 ? 17.830 -9.402 -5.840 1.00 89.56 310 ILE A O 1
ATOM 2539 N N . ARG A 1 311 ? 17.386 -10.341 -3.825 1.00 84.88 311 ARG A N 1
ATOM 2540 C CA . ARG A 1 311 ? 18.756 -10.783 -3.502 1.00 84.88 311 ARG A CA 1
ATOM 2541 C C . ARG A 1 311 ? 19.796 -9.650 -3.586 1.00 84.88 311 ARG A C 1
ATOM 2543 O O . ARG A 1 311 ? 20.958 -9.909 -3.891 1.00 84.88 311 ARG A O 1
ATOM 2550 N N . GLY A 1 312 ? 19.383 -8.397 -3.366 1.00 87.25 312 GLY A N 1
ATOM 2551 C CA . GLY A 1 312 ? 20.270 -7.232 -3.449 1.00 87.25 312 GLY A CA 1
ATOM 2552 C C . GLY A 1 312 ? 20.765 -6.890 -4.863 1.00 87.25 312 GLY A C 1
ATOM 2553 O O . GLY A 1 312 ? 21.763 -6.185 -4.987 1.00 87.25 312 GLY A O 1
ATOM 2554 N N . ILE A 1 313 ? 20.137 -7.425 -5.922 1.00 88.69 313 ILE A N 1
ATOM 2555 C CA . ILE A 1 313 ? 20.581 -7.232 -7.317 1.00 88.69 313 ILE A CA 1
ATOM 2556 C C . ILE A 1 313 ? 19.449 -6.744 -8.220 1.00 88.69 313 ILE A C 1
ATOM 2558 O O . ILE A 1 313 ? 19.644 -5.789 -8.965 1.00 88.69 313 ILE A O 1
ATOM 2562 N N . VAL A 1 314 ? 18.287 -7.404 -8.198 1.00 91.38 314 VAL A N 1
ATOM 2563 C CA . VAL A 1 314 ? 17.229 -7.138 -9.186 1.00 91.38 314 VAL A CA 1
ATOM 2564 C C . VAL A 1 314 ? 16.203 -6.169 -8.606 1.00 91.38 314 VAL A C 1
ATOM 2566 O O . VAL A 1 314 ? 15.483 -6.570 -7.691 1.00 91.38 314 VAL A O 1
ATOM 2569 N N . PRO A 1 315 ? 16.102 -4.926 -9.105 1.00 93.88 315 PRO A N 1
ATOM 2570 C CA . PRO A 1 315 ? 15.141 -3.957 -8.607 1.00 93.88 315 PRO A CA 1
ATOM 2571 C C . PRO A 1 315 ? 13.698 -4.356 -8.893 1.00 93.88 315 PRO A C 1
ATOM 2573 O O . PRO A 1 315 ? 13.374 -4.893 -9.953 1.00 93.88 315 PRO A O 1
ATOM 2576 N N . LEU A 1 316 ? 12.832 -4.039 -7.936 1.00 94.19 316 LEU A N 1
ATOM 2577 C CA . LEU A 1 316 ? 11.386 -4.154 -8.034 1.00 94.19 316 LEU A CA 1
ATOM 2578 C C . LEU A 1 316 ? 10.740 -2.792 -8.284 1.00 94.19 316 LEU A C 1
ATOM 2580 O O . LEU A 1 316 ? 11.312 -1.739 -8.001 1.00 94.19 316 LEU A O 1
ATOM 2584 N N . CYS A 1 317 ? 9.519 -2.831 -8.815 1.00 94.75 317 CYS A N 1
ATOM 2585 C CA . CYS A 1 317 ? 8.701 -1.639 -8.975 1.00 94.75 317 CYS A CA 1
ATOM 2586 C C . CYS A 1 317 ? 8.305 -1.077 -7.606 1.00 94.75 317 CYS A C 1
ATOM 2588 O O . CYS A 1 317 ? 7.737 -1.790 -6.786 1.00 94.75 317 CYS A O 1
ATOM 2590 N N . MET A 1 318 ? 8.544 0.217 -7.395 1.00 95.38 318 MET A N 1
ATOM 2591 C CA . MET A 1 318 ? 8.210 0.915 -6.146 1.00 95.38 318 MET A CA 1
ATOM 2592 C C . MET A 1 318 ? 6.943 1.786 -6.258 1.00 95.38 318 MET A C 1
ATOM 2594 O O . MET A 1 318 ? 6.620 2.515 -5.328 1.00 95.38 318 MET A O 1
ATOM 2598 N N . SER A 1 319 ? 6.209 1.750 -7.379 1.00 93.38 319 SER A N 1
ATOM 2599 C CA . SER A 1 319 ? 5.095 2.689 -7.649 1.00 93.38 319 SER A CA 1
ATOM 2600 C C . SER A 1 319 ? 3.968 2.642 -6.608 1.00 93.38 319 SER A C 1
ATOM 2602 O O . SER A 1 319 ? 3.492 3.685 -6.165 1.00 93.38 319 SER A O 1
ATOM 2604 N N . GLN A 1 320 ? 3.596 1.441 -6.163 1.00 95.81 320 GLN A N 1
ATOM 2605 C CA . GLN A 1 320 ? 2.537 1.206 -5.178 1.00 95.81 320 GLN A CA 1
ATOM 2606 C C . GLN A 1 320 ? 2.850 1.810 -3.796 1.00 95.81 320 GLN A C 1
ATOM 2608 O O . GLN A 1 320 ? 1.931 2.170 -3.062 1.00 95.81 320 GLN A O 1
ATOM 2613 N N . TYR A 1 321 ? 4.131 2.013 -3.452 1.00 96.44 321 TYR A N 1
ATOM 2614 C CA . TYR A 1 321 ? 4.535 2.556 -2.148 1.00 96.44 321 TYR A CA 1
ATOM 2615 C C . TYR A 1 321 ? 3.953 3.950 -1.887 1.00 96.44 321 TYR A C 1
ATOM 2617 O O . TYR A 1 321 ? 3.650 4.290 -0.746 1.00 96.44 321 TYR A O 1
ATOM 2625 N N . GLN A 1 322 ? 3.723 4.739 -2.942 1.00 92.56 322 GLN A N 1
ATOM 2626 C CA . GLN A 1 322 ? 3.135 6.079 -2.843 1.00 92.56 322 GLN A CA 1
ATOM 2627 C C . GLN A 1 322 ? 1.739 6.083 -2.208 1.00 92.56 322 GLN A C 1
ATOM 2629 O O . GLN A 1 322 ? 1.304 7.119 -1.708 1.00 92.56 322 GLN A O 1
ATOM 2634 N N . ARG A 1 323 ? 1.044 4.941 -2.233 1.00 95.69 323 ARG A N 1
ATOM 2635 C CA . ARG A 1 323 ? -0.331 4.787 -1.757 1.00 95.69 323 ARG A CA 1
ATOM 2636 C C . ARG A 1 323 ? -0.433 4.114 -0.379 1.00 95.69 323 ARG A C 1
ATOM 2638 O O . ARG A 1 323 ? -1.542 4.001 0.127 1.00 95.69 323 ARG A O 1
ATOM 2645 N N . ILE A 1 324 ? 0.690 3.751 0.263 1.00 97.25 324 ILE A N 1
ATOM 2646 C CA . ILE A 1 324 ? 0.687 3.171 1.627 1.00 97.25 324 ILE A CA 1
ATOM 2647 C C . ILE A 1 324 ? 0.043 4.141 2.623 1.00 97.25 324 ILE A C 1
ATOM 2649 O O . ILE A 1 324 ? -0.724 3.740 3.489 1.00 97.25 324 ILE A O 1
ATOM 2653 N N . PHE A 1 325 ? 0.368 5.429 2.511 1.00 97.38 325 PHE A N 1
ATOM 2654 C CA . PHE A 1 325 ? -0.066 6.453 3.455 1.00 97.38 325 PHE A CA 1
ATOM 2655 C C . PHE A 1 325 ? -0.940 7.492 2.782 1.00 97.38 325 PHE A C 1
ATOM 2657 O O . PHE A 1 325 ? -0.781 7.789 1.600 1.00 97.38 325 PHE A O 1
ATOM 2664 N N . SER A 1 326 ? -1.804 8.130 3.571 1.00 96.56 326 SER A N 1
ATOM 2665 C CA . SER A 1 326 ? -2.659 9.228 3.114 1.00 96.56 326 SER A CA 1
ATOM 2666 C C . SER A 1 326 ? -3.588 8.829 1.965 1.00 96.56 326 SER A C 1
ATOM 2668 O O . SER A 1 326 ? -4.082 9.698 1.249 1.00 96.56 326 SER A O 1
ATOM 2670 N N . CYS A 1 327 ? -3.827 7.529 1.788 1.00 97.56 327 CYS A N 1
ATOM 2671 C CA . CYS A 1 327 ? -4.695 6.978 0.762 1.00 97.56 327 CYS A CA 1
ATOM 2672 C C . CYS A 1 327 ? -5.958 6.393 1.394 1.00 97.56 327 CYS A C 1
ATOM 2674 O O . CYS A 1 327 ? -5.907 5.775 2.466 1.00 97.56 327 CYS A O 1
ATOM 2676 N N . THR A 1 328 ? -7.087 6.607 0.729 1.00 98.12 328 THR A N 1
ATOM 2677 C CA . THR A 1 328 ? -8.373 6.008 1.076 1.00 98.12 328 THR A CA 1
ATOM 2678 C C . THR A 1 328 ? -9.149 5.717 -0.203 1.00 98.12 328 THR A C 1
ATOM 2680 O O . THR A 1 328 ? -9.069 6.480 -1.170 1.00 98.12 328 THR A O 1
ATOM 2683 N N . ARG A 1 329 ? -9.920 4.637 -0.205 1.00 98.50 329 ARG A N 1
ATOM 2684 C CA . ARG A 1 329 ? -10.863 4.305 -1.266 1.00 98.50 329 ARG A CA 1
ATOM 2685 C C . ARG A 1 329 ? -12.197 5.000 -1.006 1.00 98.50 329 ARG A C 1
ATOM 2687 O O . ARG A 1 329 ? -12.813 4.785 0.026 1.00 98.50 329 ARG A O 1
ATOM 2694 N N . ILE A 1 330 ? -12.638 5.845 -1.929 1.00 98.38 330 ILE A N 1
ATOM 2695 C CA . ILE A 1 330 ? -13.937 6.519 -1.855 1.00 98.38 330 ILE A CA 1
ATOM 2696 C C . ILE A 1 330 ? -14.964 5.680 -2.619 1.00 98.38 330 ILE A C 1
ATOM 2698 O O . ILE A 1 330 ? -14.712 5.370 -3.789 1.00 98.38 330 ILE A O 1
ATOM 2702 N N . PRO A 1 331 ? -16.101 5.313 -2.000 1.00 98.44 331 PRO A N 1
ATOM 2703 C CA . PRO A 1 331 ? -17.155 4.568 -2.675 1.00 98.44 331 PRO A CA 1
ATOM 2704 C C . PRO A 1 331 ? -17.814 5.417 -3.771 1.00 98.44 331 PRO A C 1
ATOM 2706 O O . PRO A 1 331 ? -18.085 6.604 -3.578 1.00 98.44 331 PRO A O 1
ATOM 2709 N N . GLY A 1 332 ? -18.094 4.799 -4.914 1.00 97.81 332 GLY A N 1
ATOM 2710 C CA . GLY A 1 332 ? -18.947 5.362 -5.961 1.00 97.81 332 GLY A CA 1
ATOM 2711 C C . GLY A 1 332 ? -20.063 4.388 -6.326 1.00 97.81 332 GLY A C 1
ATOM 2712 O O . GLY A 1 332 ? -19.978 3.209 -5.999 1.00 97.81 332 GLY A O 1
ATOM 2713 N N . ARG A 1 333 ? -21.106 4.853 -7.025 1.00 97.31 333 ARG A N 1
ATOM 2714 C CA . ARG A 1 333 ? -22.218 3.985 -7.466 1.00 97.31 333 ARG A CA 1
ATOM 2715 C C . ARG A 1 333 ? -21.724 2.910 -8.443 1.00 97.31 333 ARG A C 1
ATOM 2717 O O . ARG A 1 333 ? -21.906 1.719 -8.210 1.00 97.31 333 ARG A O 1
ATOM 2724 N N . GLU A 1 334 ? -20.980 3.308 -9.471 1.00 96.50 334 GLU A N 1
ATOM 2725 C CA . GLU A 1 334 ? -20.468 2.384 -10.499 1.00 96.50 334 GLU A CA 1
ATOM 2726 C C . GLU A 1 334 ? -18.991 2.023 -10.334 1.00 96.50 334 GLU A C 1
ATOM 2728 O O . GLU A 1 334 ? -18.563 0.923 -10.680 1.00 96.50 334 GLU A O 1
ATOM 2733 N N . THR A 1 335 ? -18.174 2.960 -9.860 1.00 97.88 335 THR A N 1
ATOM 2734 C CA . THR A 1 335 ? -16.728 2.772 -9.721 1.00 97.88 335 THR A CA 1
ATOM 2735 C C . THR A 1 335 ? -16.223 3.595 -8.547 1.00 97.88 335 THR A C 1
ATOM 2737 O O . THR A 1 335 ? -16.565 4.768 -8.409 1.00 97.88 335 THR A O 1
ATOM 2740 N N . ASP A 1 336 ? -15.416 2.965 -7.703 1.00 98.56 336 ASP A N 1
ATOM 2741 C CA . ASP A 1 336 ? -14.751 3.611 -6.576 1.00 98.56 336 ASP A CA 1
ATOM 2742 C C . ASP A 1 336 ? -13.481 4.336 -7.037 1.00 98.56 336 ASP A C 1
ATOM 2744 O O . ASP A 1 336 ? -12.944 4.070 -8.112 1.00 98.56 336 ASP A O 1
ATOM 2748 N N . ILE A 1 337 ? -12.957 5.235 -6.205 1.00 97.94 337 ILE A N 1
ATOM 2749 C CA . ILE A 1 337 ? -11.742 5.997 -6.519 1.00 97.94 337 ILE A CA 1
ATOM 2750 C C . ILE A 1 337 ? -10.748 5.890 -5.367 1.00 97.94 337 ILE A C 1
ATOM 2752 O O . ILE A 1 337 ? -11.082 6.173 -4.219 1.00 97.94 337 ILE A O 1
ATOM 2756 N N . LEU A 1 338 ? -9.493 5.563 -5.673 1.00 97.38 338 LEU A N 1
ATOM 2757 C CA . LEU A 1 338 ? -8.388 5.728 -4.730 1.00 97.38 338 LEU A CA 1
ATOM 2758 C C . LEU A 1 338 ? -7.990 7.202 -4.666 1.00 97.38 338 LEU A C 1
ATOM 2760 O O . LEU A 1 338 ? -7.449 7.757 -5.623 1.00 97.38 338 LEU A O 1
ATOM 2764 N N . LYS A 1 339 ? -8.245 7.849 -3.528 1.00 96.94 339 LYS A N 1
ATOM 2765 C CA . LYS A 1 339 ? -7.886 9.249 -3.306 1.00 96.94 339 LYS A CA 1
ATOM 2766 C C . LYS A 1 339 ? -6.645 9.350 -2.437 1.00 96.94 339 LYS A C 1
ATOM 2768 O O . LYS A 1 339 ? -6.600 8.817 -1.330 1.00 96.94 339 LYS A O 1
ATOM 2773 N N . LEU A 1 340 ? -5.657 10.092 -2.931 1.00 95.19 340 LEU A N 1
ATOM 2774 C CA . LEU A 1 340 ? -4.389 10.329 -2.252 1.00 95.19 340 LEU A CA 1
ATOM 2775 C C . LEU A 1 340 ? -4.307 11.777 -1.753 1.00 95.19 340 LEU A C 1
ATOM 2777 O O . LEU A 1 340 ? -4.367 12.736 -2.521 1.00 95.19 340 LEU A O 1
ATOM 2781 N N . TYR A 1 341 ? -4.166 11.945 -0.441 1.00 91.19 341 TYR A N 1
ATOM 2782 C CA . TYR A 1 341 ? -4.105 13.235 0.247 1.00 91.19 341 TYR A CA 1
ATOM 2783 C C . TYR A 1 341 ? -2.650 13.703 0.441 1.00 91.19 341 TYR A C 1
ATOM 2785 O O . TYR A 1 341 ? -2.204 13.975 1.566 1.00 91.19 341 TYR A O 1
ATOM 2793 N N . HIS A 1 342 ? -1.904 13.791 -0.668 1.00 72.62 342 HIS A N 1
ATOM 2794 C CA . HIS A 1 342 ? -0.498 14.214 -0.695 1.00 72.62 342 HIS A CA 1
ATOM 2795 C C . HIS A 1 342 ? -0.272 15.522 0.073 1.00 72.62 342 HIS A C 1
ATOM 2797 O O . HIS A 1 342 ? -1.009 16.489 -0.115 1.00 72.62 342 HIS A O 1
ATOM 2803 N N . HIS A 1 343 ? 0.757 15.560 0.926 1.00 69.94 343 HIS A N 1
ATOM 2804 C CA . HIS A 1 343 ? 1.245 16.739 1.670 1.00 69.94 343 HIS A CA 1
ATOM 2805 C C . HIS A 1 343 ? 0.230 17.481 2.571 1.00 69.94 343 HIS A C 1
ATOM 2807 O O . HIS A 1 343 ? 0.615 18.409 3.284 1.00 69.94 343 HIS A O 1
ATOM 2813 N N . LYS A 1 344 ? -1.047 17.079 2.574 1.00 72.69 344 LYS A N 1
ATOM 2814 C CA . LYS A 1 344 ? -2.126 17.659 3.389 1.00 72.69 344 LYS A CA 1
ATOM 2815 C C . LYS A 1 344 ? -2.313 16.925 4.715 1.00 72.69 344 LYS A C 1
ATOM 2817 O O . LYS A 1 344 ? -2.732 17.534 5.695 1.00 72.69 344 LYS A O 1
ATOM 2822 N N . SER A 1 345 ? -1.979 15.638 4.745 1.00 88.62 345 SER A N 1
ATOM 2823 C CA . SER A 1 345 ? -2.176 14.769 5.906 1.00 88.62 345 SER A CA 1
ATOM 2824 C C . SER A 1 345 ? -1.147 15.076 6.996 1.00 88.62 345 SER A C 1
ATOM 2826 O O . SER A 1 345 ? 0.052 14.902 6.783 1.00 88.62 345 SER A O 1
ATOM 2828 N N . LYS A 1 346 ? -1.607 15.544 8.161 1.00 91.44 346 LYS A N 1
ATOM 2829 C CA . LYS A 1 346 ? -0.756 15.927 9.309 1.00 91.44 346 LYS A CA 1
ATOM 2830 C C . LYS A 1 346 ? -1.226 15.303 10.629 1.00 91.44 346 LYS A C 1
ATOM 2832 O O . LYS A 1 346 ? -0.843 15.750 11.708 1.00 91.44 346 LYS A O 1
ATOM 2837 N N . HIS A 1 347 ? -2.099 14.309 10.538 1.00 95.94 347 HIS A N 1
ATOM 2838 C CA . HIS A 1 347 ? -2.756 13.651 11.661 1.00 95.94 347 HIS A CA 1
ATOM 2839 C C . HIS A 1 347 ? -3.012 12.179 11.331 1.00 95.94 347 HIS A C 1
ATOM 2841 O O . HIS A 1 347 ? -3.072 11.803 10.157 1.00 95.94 347 HIS A O 1
ATOM 2847 N N . ILE A 1 348 ? -3.210 11.367 12.361 1.00 98.38 348 ILE A N 1
ATOM 2848 C CA . ILE A 1 348 ? -3.858 10.054 12.249 1.00 98.38 348 ILE A CA 1
ATOM 2849 C C . ILE A 1 348 ? -5.284 10.137 12.802 1.00 98.38 348 ILE A C 1
ATOM 2851 O O . ILE A 1 348 ? -5.621 11.066 13.544 1.00 98.38 348 ILE A O 1
ATOM 2855 N N . ALA A 1 349 ? -6.117 9.173 12.420 1.00 98.50 349 ALA A N 1
ATOM 2856 C CA . ALA A 1 349 ? -7.404 8.936 13.060 1.00 98.50 349 ALA A CA 1
ATOM 2857 C C . ALA A 1 349 ? -7.261 7.746 14.016 1.00 98.50 349 ALA A C 1
ATOM 2859 O O . ALA A 1 349 ? -6.687 6.726 13.636 1.00 98.50 349 ALA A O 1
ATOM 2860 N N . VAL A 1 350 ? -7.749 7.888 15.245 1.00 98.62 350 VAL A N 1
ATOM 2861 C CA . VAL A 1 350 ? -7.622 6.881 16.304 1.00 98.62 350 VAL A CA 1
ATOM 2862 C C . VAL A 1 350 ? -9.010 6.426 16.729 1.00 98.62 350 VAL A C 1
ATOM 2864 O O . VAL A 1 350 ? -9.807 7.238 17.187 1.00 98.62 350 VAL A O 1
ATOM 2867 N N . PHE A 1 351 ? -9.287 5.137 16.585 1.00 97.69 351 PHE A N 1
ATOM 2868 C CA . PHE A 1 351 ? -10.501 4.491 17.067 1.00 97.69 351 PHE A CA 1
ATOM 2869 C C . PHE A 1 351 ? -10.241 3.947 18.470 1.00 97.69 351 PHE A C 1
ATOM 2871 O O . PHE A 1 351 ? -9.303 3.173 18.669 1.00 97.69 351 PHE A O 1
ATOM 2878 N N . CYS A 1 352 ? -11.057 4.353 19.440 1.00 95.38 352 CYS A N 1
ATOM 2879 C CA . CYS A 1 352 ? -10.957 3.915 20.830 1.00 95.38 352 CYS A CA 1
ATOM 2880 C C . CYS A 1 352 ? -12.352 3.913 21.469 1.00 95.38 352 CYS A C 1
ATOM 2882 O O . CYS A 1 352 ? -13.057 4.918 21.394 1.00 95.38 352 CYS A O 1
ATOM 2884 N N . HIS A 1 353 ? -12.762 2.784 22.062 1.00 90.56 353 HIS A N 1
ATOM 2885 C CA . HIS A 1 353 ? -14.079 2.602 22.698 1.00 90.56 353 HIS A CA 1
ATOM 2886 C C . HIS A 1 353 ? -15.269 3.132 21.864 1.00 90.56 353 HIS A C 1
ATOM 2888 O O . HIS A 1 353 ? -16.128 3.850 22.370 1.00 90.56 353 HIS A O 1
ATOM 2894 N N . GLY A 1 354 ? -15.297 2.813 20.563 1.00 88.38 354 GLY A N 1
ATOM 2895 C CA . GLY A 1 354 ? -16.383 3.213 19.656 1.00 88.38 354 GLY A CA 1
ATOM 2896 C C . GLY A 1 354 ? -16.380 4.691 19.247 1.00 88.38 354 GLY A C 1
ATOM 2897 O O . GLY A 1 354 ? -17.293 5.146 18.573 1.00 88.38 354 GLY A O 1
ATOM 2898 N N . ARG A 1 355 ? -15.359 5.464 19.625 1.00 92.38 355 ARG A N 1
ATOM 2899 C CA . ARG A 1 355 ? -15.215 6.872 19.239 1.00 92.38 355 ARG A CA 1
ATOM 2900 C C . ARG A 1 355 ? -13.976 7.083 18.387 1.00 92.38 355 ARG A C 1
ATOM 2902 O O . ARG A 1 355 ? -13.023 6.303 18.441 1.00 92.38 355 ARG A O 1
ATOM 2909 N N . VAL A 1 356 ? -13.991 8.162 17.608 1.00 96.81 356 VAL A N 1
ATOM 2910 C CA . VAL A 1 356 ? -12.906 8.502 16.684 1.00 96.81 356 VAL A CA 1
ATOM 2911 C C . VAL A 1 356 ? -12.265 9.820 17.088 1.00 96.81 356 VAL A C 1
ATOM 2913 O O . VAL A 1 356 ? -12.937 10.840 17.225 1.00 96.81 356 VAL A O 1
ATOM 2916 N N . PHE A 1 357 ? -10.946 9.810 17.229 1.00 97.94 357 PHE A N 1
ATOM 2917 C CA . PHE A 1 357 ? -10.145 10.966 17.602 1.00 97.94 357 PHE A CA 1
ATOM 2918 C C . PHE A 1 357 ? -9.207 11.358 16.467 1.00 97.94 357 PHE A C 1
ATOM 2920 O O . PHE A 1 357 ? -8.632 10.517 15.777 1.00 97.94 357 PHE A O 1
ATOM 2927 N N . LYS A 1 358 ? -9.000 12.660 16.303 1.00 97.88 358 LYS A N 1
ATOM 2928 C CA . LYS A 1 358 ? -7.921 13.226 15.502 1.00 97.88 358 LYS A CA 1
ATOM 2929 C C . LYS A 1 358 ? -6.700 13.421 16.392 1.00 97.88 358 LYS A C 1
ATOM 2931 O O . LYS A 1 358 ? -6.761 14.242 17.306 1.00 97.88 358 LYS A O 1
ATOM 2936 N N . LEU A 1 359 ? -5.597 12.750 16.066 1.00 97.56 359 LEU A N 1
ATOM 2937 C CA . LEU A 1 359 ? -4.304 12.927 16.734 1.00 97.56 359 LEU A CA 1
ATOM 2938 C C . LEU A 1 359 ? -3.341 13.667 15.786 1.00 97.56 359 LEU A C 1
ATOM 2940 O O . LEU A 1 359 ? -2.932 13.099 14.766 1.00 97.56 359 LEU A O 1
ATOM 2944 N N . PRO A 1 360 ? -3.019 14.950 16.044 1.00 95.06 360 PRO A N 1
ATOM 2945 C CA . PRO A 1 360 ? -2.040 15.706 15.262 1.00 95.06 360 PRO A CA 1
ATOM 2946 C C . PRO A 1 360 ? -0.625 15.148 15.442 1.00 95.06 360 PRO A C 1
ATOM 2948 O O . PRO A 1 360 ? -0.220 14.862 16.558 1.00 95.06 360 PRO A O 1
ATOM 2951 N N . LEU A 1 361 ? 0.151 15.042 14.362 1.00 93.38 361 LEU A N 1
ATOM 2952 C CA . LEU A 1 361 ? 1.500 14.444 14.382 1.00 93.38 361 LEU A CA 1
ATOM 2953 C C . LEU A 1 361 ? 2.634 15.470 14.500 1.00 93.38 361 LEU A C 1
ATOM 2955 O O . LEU A 1 361 ? 3.806 15.103 14.517 1.00 93.38 361 LEU A O 1
ATOM 2959 N N . PHE A 1 362 ? 2.279 16.751 14.513 1.00 89.44 362 PHE A N 1
ATOM 2960 C CA . PHE A 1 362 ? 3.192 17.886 14.533 1.00 89.44 362 PHE A CA 1
ATOM 2961 C C . PHE A 1 362 ? 2.603 18.965 15.438 1.00 89.44 362 PHE A C 1
ATOM 2963 O O . PHE A 1 362 ? 1.382 19.164 15.443 1.00 89.44 362 PHE A O 1
ATOM 2970 N N . GLU A 1 363 ? 3.457 19.720 16.123 1.00 83.06 363 GLU A N 1
ATOM 2971 C CA . GLU A 1 363 ? 3.033 20.945 16.798 1.00 83.06 363 GLU A CA 1
ATOM 2972 C C . GLU A 1 363 ? 2.658 22.032 15.768 1.00 83.06 363 GLU A C 1
ATOM 2974 O O . GLU A 1 363 ? 3.189 22.099 14.648 1.00 83.06 363 GLU A O 1
ATOM 2979 N N . LYS A 1 364 ? 1.709 22.903 16.129 1.00 72.94 364 LYS A N 1
ATOM 2980 C CA . LYS A 1 364 ? 1.256 24.010 15.276 1.00 72.94 364 LYS A CA 1
ATOM 2981 C C . LYS A 1 36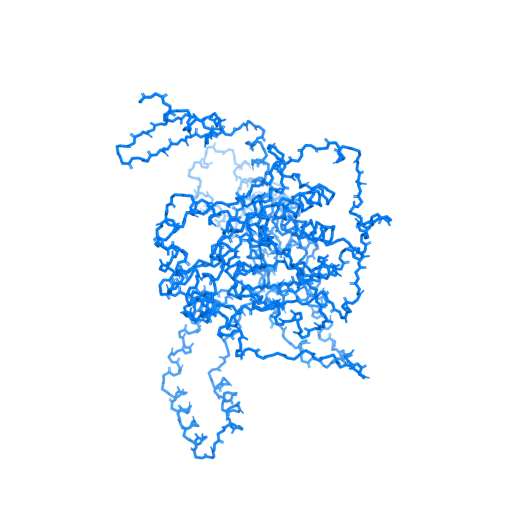4 ? 2.439 24.935 14.955 1.00 72.94 364 LYS A C 1
ATOM 2983 O O . LYS A 1 364 ? 3.108 25.438 15.845 1.00 72.94 364 LYS A O 1
ATOM 2988 N N . GLY A 1 365 ? 2.710 25.153 13.666 1.00 68.94 365 GLY A N 1
ATOM 2989 C CA . GLY A 1 365 ? 3.851 25.961 13.202 1.00 68.94 365 GLY A CA 1
ATOM 2990 C C . GLY A 1 365 ? 5.194 25.212 13.147 1.00 68.94 365 GLY A C 1
ATOM 2991 O O . GLY A 1 365 ? 6.141 25.682 12.512 1.00 68.94 365 GLY A O 1
ATOM 2992 N N . GLN A 1 366 ? 5.281 23.995 13.691 1.00 74.38 366 GLN A N 1
ATOM 2993 C CA . GLN A 1 366 ? 6.476 23.141 13.626 1.00 74.38 366 GLN A CA 1
ATOM 2994 C C . GLN A 1 366 ? 6.331 21.990 12.621 1.00 74.38 366 GLN A C 1
ATOM 2996 O O . GLN A 1 366 ? 6.893 20.907 12.773 1.00 74.38 366 GLN A O 1
ATOM 3001 N N . TYR A 1 367 ? 5.599 22.234 11.530 1.00 70.81 367 TYR A N 1
ATOM 3002 C CA . TYR A 1 367 ? 5.474 21.270 10.438 1.00 70.81 367 TYR A CA 1
ATOM 3003 C C . TYR A 1 367 ? 6.862 20.889 9.899 1.00 70.81 367 TYR A C 1
ATOM 3005 O O . TYR A 1 367 ? 7.586 21.746 9.385 1.00 70.81 367 TYR A O 1
ATOM 3013 N N . GLY A 1 368 ? 7.214 19.608 10.036 1.00 72.25 368 GLY A N 1
ATOM 3014 C CA . GLY A 1 368 ? 8.536 19.060 9.718 1.00 72.25 368 GLY A CA 1
ATOM 3015 C C . GLY A 1 368 ? 9.221 18.352 10.892 1.00 72.25 368 GLY A C 1
ATOM 3016 O O . GLY A 1 368 ? 10.063 17.495 10.638 1.00 72.25 368 GLY A O 1
ATOM 3017 N N . MET A 1 369 ? 8.824 18.650 12.134 1.00 84.69 369 MET A N 1
ATOM 3018 C CA . MET A 1 369 ? 9.286 17.958 13.340 1.00 84.69 369 MET A CA 1
ATOM 3019 C C . MET A 1 369 ? 8.161 17.081 13.890 1.00 84.69 369 MET A C 1
ATOM 3021 O O . MET A 1 369 ? 7.118 17.591 14.297 1.00 84.69 369 MET A O 1
ATOM 3025 N N . LEU A 1 370 ? 8.340 15.764 13.805 1.00 90.75 370 LEU A N 1
ATOM 3026 C CA . LEU A 1 370 ? 7.366 14.810 14.333 1.00 90.75 370 LEU A CA 1
ATOM 3027 C C . LEU A 1 370 ? 7.317 14.908 15.855 1.00 90.75 370 LEU A C 1
ATOM 3029 O O . LEU A 1 370 ? 8.352 15.137 16.478 1.00 90.75 370 LEU A O 1
ATOM 3033 N N . LEU A 1 371 ? 6.133 14.677 16.424 1.00 92.94 371 LEU A N 1
ATOM 3034 C CA . LEU A 1 371 ? 6.025 14.394 17.853 1.00 92.94 371 LEU A CA 1
ATOM 3035 C C . LEU A 1 371 ? 6.897 13.184 18.212 1.00 92.94 371 LEU A C 1
ATOM 3037 O O . LEU A 1 371 ? 6.945 12.206 17.456 1.00 92.94 371 LEU A O 1
ATOM 3041 N N . SER A 1 372 ? 7.558 13.241 19.366 1.00 93.94 372 SER A N 1
ATOM 3042 C CA . SER A 1 372 ? 8.375 12.141 19.877 1.00 93.94 372 SER A CA 1
ATOM 3043 C C . SER A 1 372 ? 7.515 10.920 20.226 1.00 93.94 372 SER A C 1
ATOM 3045 O O . SER A 1 372 ? 6.292 10.999 20.374 1.00 93.94 372 SER A O 1
ATOM 3047 N N . LYS A 1 373 ? 8.152 9.755 20.398 1.00 95.25 373 LYS A N 1
ATOM 3048 C CA . LYS A 1 373 ? 7.460 8.539 20.863 1.00 95.25 373 LYS A CA 1
ATOM 3049 C C . LYS A 1 373 ? 6.757 8.773 22.209 1.00 95.25 373 LYS A C 1
ATOM 3051 O O . LYS A 1 373 ? 5.608 8.371 22.367 1.00 95.25 373 LYS A O 1
ATOM 3056 N N . PHE A 1 374 ? 7.411 9.485 23.126 1.00 95.19 374 PHE A N 1
ATOM 3057 C CA . PHE A 1 374 ? 6.867 9.835 24.439 1.00 95.19 374 PHE A CA 1
ATOM 3058 C C . PHE A 1 374 ? 5.664 10.771 24.344 1.00 95.19 374 PHE A C 1
ATOM 3060 O O . PHE A 1 374 ? 4.635 10.559 24.986 1.00 95.19 374 PHE A O 1
ATOM 3067 N N . GLU A 1 375 ? 5.751 11.776 23.480 1.00 94.81 375 GLU A N 1
ATOM 3068 C CA . GLU A 1 375 ? 4.652 12.697 23.218 1.00 94.81 375 GLU A CA 1
ATOM 3069 C C . GLU A 1 375 ? 3.429 11.988 22.626 1.00 94.81 375 GLU A C 1
ATOM 3071 O O . GLU A 1 375 ? 2.309 12.209 23.086 1.00 94.81 375 GLU A O 1
ATOM 3076 N N . ILE A 1 376 ? 3.640 11.093 21.656 1.00 96.75 376 ILE A N 1
ATOM 3077 C CA . ILE A 1 376 ? 2.573 10.286 21.055 1.00 96.75 376 ILE A CA 1
ATOM 3078 C C . ILE A 1 376 ? 1.972 9.319 22.090 1.00 96.75 376 ILE A C 1
ATOM 3080 O O . ILE A 1 376 ? 0.753 9.154 22.117 1.00 96.75 376 ILE A O 1
ATOM 3084 N N . GLN A 1 377 ? 2.780 8.713 22.971 1.00 97.06 377 GLN A N 1
ATOM 3085 C CA . GLN A 1 377 ? 2.265 7.846 24.037 1.00 97.06 377 GLN A CA 1
ATOM 3086 C C . GLN A 1 377 ? 1.307 8.610 24.957 1.00 97.06 377 GLN A C 1
ATOM 3088 O O . GLN A 1 377 ? 0.196 8.134 25.187 1.00 97.06 377 GLN A O 1
ATOM 3093 N N . ARG A 1 378 ? 1.687 9.807 25.425 1.00 95.50 378 ARG A N 1
ATOM 3094 C CA . ARG A 1 378 ? 0.816 10.636 26.278 1.00 95.50 378 ARG A CA 1
ATOM 3095 C C . ARG A 1 378 ? -0.513 10.976 25.597 1.00 95.50 378 ARG A C 1
ATOM 3097 O O . ARG A 1 378 ? -1.545 11.014 26.260 1.00 95.50 378 ARG A O 1
ATOM 3104 N N . GLN A 1 379 ? -0.512 11.187 24.278 1.00 96.62 379 GLN A N 1
ATOM 3105 C CA . GLN A 1 379 ? -1.752 11.391 23.516 1.00 96.62 379 GLN A CA 1
ATOM 3106 C C . GLN A 1 379 ? -2.637 10.146 23.514 1.00 96.62 379 GLN A C 1
ATOM 3108 O O . GLN A 1 379 ? -3.846 10.261 23.690 1.00 96.62 379 GLN A O 1
ATOM 3113 N N . PHE A 1 380 ? -2.056 8.958 23.327 1.00 98.00 380 PHE A N 1
ATOM 3114 C CA . PHE A 1 380 ? -2.817 7.712 23.385 1.00 98.00 380 PHE A CA 1
ATOM 3115 C C . PHE A 1 380 ? -3.383 7.443 24.780 1.00 98.00 380 PHE A C 1
ATOM 3117 O O . PHE A 1 380 ? -4.545 7.068 24.884 1.00 98.00 380 PHE A O 1
ATOM 3124 N N . GLU A 1 381 ? -2.612 7.700 25.838 1.00 96.50 381 GLU A N 1
ATOM 3125 C CA . GLU A 1 381 ? -3.086 7.603 27.226 1.00 96.50 381 GLU A CA 1
ATOM 3126 C C . GLU A 1 381 ? -4.232 8.586 27.498 1.00 96.50 381 GLU A C 1
ATOM 3128 O O . GLU A 1 381 ? -5.241 8.216 28.097 1.00 96.50 381 GLU A O 1
ATOM 3133 N N . TRP A 1 382 ? -4.128 9.822 26.997 1.00 95.88 382 TRP A N 1
ATOM 3134 C CA . TRP A 1 382 ? -5.205 10.807 27.098 1.00 95.88 382 TRP A CA 1
ATOM 3135 C C . TRP A 1 382 ? -6.463 10.377 26.334 1.00 95.88 382 TRP A C 1
ATOM 3137 O O . TRP A 1 382 ? -7.570 10.512 26.860 1.00 95.88 382 TRP A O 1
ATOM 3147 N N . ILE A 1 383 ? -6.307 9.846 25.114 1.00 96.75 383 ILE A N 1
ATOM 3148 C CA . ILE A 1 383 ? -7.412 9.311 24.304 1.00 96.75 383 ILE A CA 1
ATOM 3149 C C . ILE A 1 383 ? -8.095 8.165 25.049 1.00 96.75 383 ILE A C 1
ATOM 3151 O O . ILE A 1 383 ? -9.317 8.168 25.159 1.00 96.75 383 ILE A O 1
ATOM 3155 N N . GLU A 1 384 ? -7.332 7.209 25.579 1.00 95.19 384 GLU A N 1
ATOM 3156 C CA . GLU A 1 384 ? -7.871 6.056 26.302 1.00 95.19 384 GLU A CA 1
ATOM 3157 C C . GLU A 1 384 ? -8.613 6.485 27.573 1.00 95.19 384 GLU A C 1
ATOM 3159 O O . GLU A 1 384 ? -9.748 6.056 27.794 1.00 95.19 384 GLU A O 1
ATOM 3164 N N . ALA A 1 385 ? -8.025 7.384 28.369 1.00 94.12 385 ALA A N 1
ATOM 3165 C CA . ALA A 1 385 ? -8.643 7.911 29.582 1.00 94.12 385 ALA A CA 1
ATOM 3166 C C . ALA A 1 385 ? -9.931 8.690 29.277 1.00 94.12 385 ALA A C 1
ATOM 3168 O O . ALA A 1 385 ? -10.955 8.475 29.924 1.00 94.12 385 ALA A O 1
ATOM 3169 N N . THR A 1 386 ? -9.904 9.549 28.254 1.00 92.81 386 THR A N 1
ATOM 3170 C CA . THR A 1 386 ? -11.060 10.354 27.836 1.00 92.81 386 THR A CA 1
ATOM 3171 C C . THR A 1 386 ? -12.167 9.464 27.278 1.00 92.81 386 THR A C 1
ATOM 3173 O O . THR A 1 386 ? -13.318 9.582 27.688 1.00 92.81 386 THR A O 1
ATOM 3176 N N . ALA A 1 387 ? -11.833 8.522 26.393 1.00 90.81 387 ALA A N 1
ATOM 3177 C CA . ALA A 1 387 ? -12.796 7.582 25.830 1.00 90.81 387 ALA A CA 1
ATOM 3178 C C . ALA A 1 387 ? -13.436 6.698 26.914 1.00 90.81 387 ALA A C 1
ATOM 3180 O O . ALA A 1 387 ? -14.639 6.455 26.850 1.00 90.81 387 ALA A O 1
ATOM 3181 N N . SER A 1 388 ? -12.660 6.272 27.918 1.00 89.12 388 SER A N 1
ATOM 3182 C CA . SER A 1 388 ? -13.149 5.477 29.054 1.00 89.12 388 SER A CA 1
ATOM 3183 C C . SER A 1 388 ? -14.045 6.291 29.989 1.00 89.12 388 SER A C 1
ATOM 3185 O O . SER A 1 388 ? -15.111 5.820 30.373 1.00 89.12 388 SER A O 1
ATOM 3187 N N . ALA A 1 389 ? -13.666 7.530 30.321 1.00 87.44 389 ALA A N 1
ATOM 3188 C CA . ALA A 1 389 ? -14.492 8.416 31.141 1.00 87.44 389 ALA A CA 1
ATOM 3189 C C . ALA A 1 389 ? -15.836 8.713 30.460 1.00 87.44 389 ALA A C 1
ATOM 3191 O O . ALA A 1 389 ? -16.891 8.624 31.082 1.00 87.44 389 ALA A O 1
ATOM 3192 N N . MET A 1 390 ? -15.802 8.972 29.151 1.00 81.25 390 MET A N 1
ATOM 3193 C CA . MET A 1 390 ? -16.996 9.181 28.338 1.00 81.25 390 MET A CA 1
ATOM 3194 C C . MET A 1 390 ? -17.767 7.888 28.055 1.00 81.25 390 MET A C 1
ATOM 3196 O O . MET A 1 390 ? -18.867 7.958 27.528 1.00 81.25 390 MET A O 1
ATOM 3200 N N . ALA A 1 391 ? -17.227 6.695 28.319 1.00 67.12 391 ALA A N 1
ATOM 3201 C CA . ALA A 1 391 ? -17.982 5.446 28.178 1.00 67.12 391 ALA A CA 1
ATOM 3202 C C . ALA A 1 391 ? -19.060 5.295 29.269 1.00 67.12 391 ALA A C 1
ATOM 3204 O O . ALA A 1 391 ? -19.983 4.504 29.098 1.00 67.12 391 ALA A O 1
ATOM 3205 N N . MET A 1 392 ? -18.968 6.073 30.358 1.00 59.81 392 MET A N 1
ATOM 3206 C CA . MET A 1 392 ? -20.028 6.176 31.369 1.00 59.81 392 MET A CA 1
ATOM 3207 C C . MET A 1 392 ? -21.269 6.923 30.848 1.00 59.81 392 MET A C 1
ATOM 3209 O O . MET A 1 392 ? -22.371 6.695 31.340 1.00 59.81 392 MET A O 1
ATOM 3213 N N . GLU A 1 393 ? -21.114 7.759 29.818 1.00 60.75 393 GLU A N 1
ATOM 3214 C CA . GLU A 1 393 ? -22.211 8.282 29.001 1.00 60.75 393 GLU A CA 1
ATOM 3215 C C . GLU A 1 393 ? -22.392 7.321 27.818 1.00 60.75 393 GLU A C 1
ATOM 3217 O O . GLU A 1 393 ? -21.531 7.293 26.938 1.00 60.75 393 GLU A O 1
ATOM 3222 N N . LEU A 1 394 ? -23.446 6.487 27.795 1.00 53.75 394 LEU A N 1
ATOM 3223 C CA . LEU A 1 394 ? -23.625 5.494 26.723 1.00 53.75 394 LEU A CA 1
ATOM 3224 C C . LEU A 1 394 ? -23.609 6.199 25.352 1.00 53.75 394 LEU A C 1
ATOM 3226 O O . LEU A 1 394 ? -24.587 6.877 25.020 1.00 53.75 394 LEU A O 1
ATOM 3230 N N . PRO A 1 395 ? -22.553 6.031 24.527 1.00 62.75 395 PRO A N 1
ATOM 3231 C CA . PRO A 1 395 ? -22.645 6.434 23.138 1.00 62.75 395 PRO A CA 1
ATOM 3232 C C . PRO A 1 395 ? -23.770 5.612 22.517 1.00 62.75 395 PRO A C 1
ATOM 3234 O O . PRO A 1 395 ? -23.956 4.440 22.867 1.00 62.75 395 PRO A O 1
ATOM 3237 N N . THR A 1 396 ? -24.532 6.212 21.605 1.00 74.56 396 THR A N 1
ATOM 3238 C CA . THR A 1 396 ? -25.553 5.441 20.890 1.00 74.56 396 THR A CA 1
ATOM 3239 C C . THR A 1 396 ? -24.877 4.244 20.215 1.00 74.56 396 THR A C 1
ATOM 3241 O O . THR A 1 396 ? -23.739 4.348 19.751 1.00 74.56 396 THR A O 1
ATOM 3244 N N . ASN A 1 397 ? -25.555 3.095 20.160 1.00 84.81 397 ASN A N 1
ATOM 3245 C CA . ASN A 1 397 ? -25.013 1.899 19.502 1.00 84.81 397 ASN A CA 1
ATOM 3246 C C . ASN A 1 397 ? -24.556 2.209 18.055 1.00 84.81 397 ASN A C 1
ATOM 3248 O O . ASN A 1 397 ? -23.547 1.693 17.578 1.00 84.81 397 ASN A O 1
ATOM 3252 N N . ALA A 1 398 ? -25.247 3.140 17.389 1.00 90.19 398 ALA A N 1
ATOM 3253 C CA . ALA A 1 398 ? -24.855 3.657 16.085 1.00 90.19 398 ALA A CA 1
ATOM 3254 C C . ALA A 1 398 ? -23.523 4.428 16.104 1.00 90.19 398 ALA A C 1
ATOM 3256 O O . ALA A 1 398 ? -22.680 4.201 15.244 1.00 90.19 398 ALA A O 1
ATOM 3257 N N . GLU A 1 399 ? -23.279 5.315 17.070 1.00 91.06 399 GLU A N 1
ATOM 3258 C CA . GLU A 1 399 ? -22.004 6.041 17.139 1.00 91.06 399 GLU A CA 1
ATOM 3259 C C . GLU A 1 399 ? -20.817 5.093 17.322 1.00 91.06 399 GLU A C 1
ATOM 3261 O O . GLU A 1 399 ? -19.824 5.214 16.603 1.00 91.06 399 GLU A O 1
ATOM 3266 N N . GLN A 1 400 ? -20.961 4.097 18.204 1.00 91.06 400 GLN A N 1
ATOM 3267 C CA . GLN A 1 400 ? -19.918 3.098 18.456 1.00 91.06 400 GLN A CA 1
ATOM 3268 C C . GLN A 1 400 ? -19.506 2.319 17.204 1.00 91.06 400 GLN A C 1
ATOM 3270 O O . GLN A 1 400 ? -18.360 1.878 17.094 1.00 91.06 400 GLN A O 1
ATOM 3275 N N . ASN A 1 401 ? -20.449 2.150 16.278 1.00 95.50 401 ASN A N 1
ATOM 3276 C CA . ASN A 1 401 ? -20.319 1.297 15.108 1.00 95.50 401 ASN A CA 1
ATOM 3277 C C . ASN A 1 401 ? -20.375 2.077 13.794 1.00 95.50 401 ASN A C 1
ATOM 3279 O O . ASN A 1 401 ? -20.608 1.479 12.748 1.00 95.50 401 ASN A O 1
ATOM 3283 N N . LEU A 1 402 ? -20.127 3.392 13.807 1.00 96.50 402 LEU A N 1
ATOM 3284 C CA . LEU A 1 402 ? -20.214 4.245 12.616 1.00 96.50 402 LEU A CA 1
ATOM 3285 C C . LEU A 1 402 ? -19.431 3.688 11.415 1.00 96.50 402 LEU A C 1
ATOM 3287 O O . LEU A 1 402 ? -19.857 3.828 10.269 1.00 96.50 402 LEU A O 1
ATOM 3291 N N . ALA A 1 403 ? -18.292 3.032 11.658 1.00 97.56 403 ALA A N 1
ATOM 3292 C CA . ALA A 1 403 ? -17.473 2.488 10.582 1.00 97.56 403 ALA A CA 1
ATOM 3293 C C . ALA A 1 403 ? -18.068 1.240 9.904 1.00 97.56 403 ALA A C 1
ATOM 3295 O O . ALA A 1 403 ? -17.574 0.857 8.842 1.00 97.56 403 ALA A O 1
ATOM 3296 N N . ALA A 1 404 ? -19.170 0.681 10.424 1.00 98.31 404 ALA A N 1
ATOM 3297 C CA . ALA A 1 404 ? -19.946 -0.372 9.765 1.00 98.31 404 ALA A CA 1
ATOM 3298 C C . ALA A 1 404 ? -20.445 0.054 8.382 1.00 98.31 404 ALA A C 1
ATOM 3300 O O . ALA A 1 404 ? -20.572 -0.774 7.486 1.00 98.31 404 ALA A O 1
ATOM 3301 N N . LEU A 1 405 ? -20.622 1.358 8.156 1.00 98.44 405 LEU A N 1
ATOM 3302 C CA . LEU A 1 405 ? -20.926 1.901 6.834 1.00 98.44 405 LEU A CA 1
ATOM 3303 C C . LEU A 1 405 ? -19.859 1.531 5.787 1.00 98.44 405 LEU A C 1
ATOM 3305 O O . LEU A 1 405 ? -20.193 1.271 4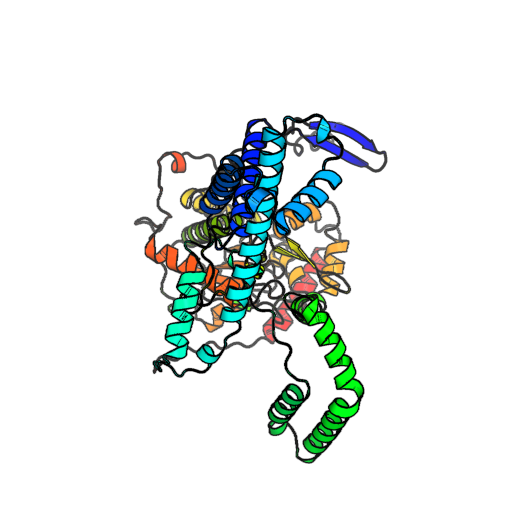.636 1.00 98.44 405 LEU A O 1
ATOM 3309 N N . THR A 1 406 ? -18.584 1.429 6.184 1.00 98.50 406 THR A N 1
ATOM 3310 C CA . THR A 1 406 ? -17.494 0.995 5.287 1.00 98.50 406 THR A CA 1
ATOM 3311 C C . THR A 1 406 ? -17.467 -0.522 5.055 1.00 98.50 406 THR A C 1
ATOM 3313 O O . THR A 1 406 ? -16.804 -0.988 4.126 1.00 98.50 406 THR A O 1
ATOM 3316 N N . ALA A 1 407 ? -18.207 -1.291 5.863 1.00 98.00 407 ALA A N 1
ATOM 3317 C CA . ALA A 1 407 ? -18.419 -2.729 5.703 1.00 98.00 407 ALA A CA 1
ATOM 3318 C C . ALA A 1 407 ? -19.633 -3.061 4.817 1.00 98.00 407 ALA A C 1
ATOM 3320 O O . ALA A 1 407 ? -19.812 -4.223 4.454 1.00 98.00 407 ALA A O 1
ATOM 3321 N N . ALA A 1 408 ? -20.450 -2.075 4.441 1.00 98.00 408 ALA A N 1
ATOM 3322 C CA . ALA A 1 408 ? -21.577 -2.275 3.537 1.00 98.00 408 ALA A CA 1
ATOM 3323 C C . ALA A 1 408 ? -21.124 -2.558 2.089 1.00 98.00 408 ALA A C 1
ATOM 3325 O O . ALA A 1 408 ? -19.956 -2.391 1.714 1.00 98.00 408 ALA A O 1
ATOM 3326 N N . GLY A 1 409 ? -22.075 -2.967 1.242 1.00 97.69 409 GLY A N 1
ATOM 3327 C CA . GLY A 1 409 ? -21.870 -3.000 -0.208 1.00 97.69 409 GLY A CA 1
ATOM 3328 C C . GLY A 1 409 ? -21.507 -1.611 -0.748 1.00 97.69 409 GLY A C 1
ATOM 3329 O O . GLY A 1 409 ? -21.948 -0.592 -0.220 1.00 97.69 409 GLY A O 1
ATOM 3330 N N . ARG A 1 410 ? -20.701 -1.544 -1.815 1.00 98.38 410 ARG A N 1
ATOM 3331 C CA . ARG A 1 410 ? -20.106 -0.268 -2.271 1.00 98.38 410 ARG A CA 1
ATOM 3332 C C . ARG A 1 410 ? -21.143 0.755 -2.730 1.00 98.38 410 ARG A C 1
ATOM 3334 O O . ARG A 1 410 ? -20.935 1.946 -2.532 1.00 98.38 410 ARG A O 1
ATOM 3341 N N . ILE A 1 411 ? -22.251 0.285 -3.307 1.00 98.38 411 ILE A N 1
ATOM 3342 C CA . ILE A 1 411 ? -23.365 1.137 -3.748 1.00 98.38 411 ILE A CA 1
ATOM 3343 C C . ILE A 1 411 ? -24.055 1.763 -2.537 1.00 98.38 411 ILE A C 1
ATOM 3345 O O . ILE A 1 411 ? -24.140 2.983 -2.456 1.00 98.38 411 ILE A O 1
ATOM 3349 N N . GLU A 1 412 ? -24.460 0.940 -1.568 1.00 98.31 412 GLU A N 1
ATOM 3350 C CA . GLU A 1 412 ? -25.085 1.411 -0.329 1.00 98.31 412 GLU A CA 1
ATOM 3351 C C . GLU A 1 412 ? -24.166 2.375 0.426 1.00 98.31 412 GLU A C 1
ATOM 3353 O O . GLU A 1 412 ? -24.609 3.422 0.895 1.00 98.31 412 GLU A O 1
ATOM 3358 N N . TRP A 1 413 ? -22.867 2.071 0.501 1.00 98.44 413 TRP A N 1
ATOM 3359 C CA . TRP A 1 413 ? -21.930 2.986 1.136 1.00 98.44 413 TRP A CA 1
ATOM 3360 C C . TRP A 1 413 ? -21.804 4.309 0.365 1.00 98.44 413 TRP A C 1
ATOM 3362 O O . TRP A 1 413 ? -21.790 5.374 0.976 1.00 98.44 413 TRP A O 1
ATOM 3372 N N . ALA A 1 414 ? -21.778 4.288 -0.971 1.00 98.62 414 ALA A N 1
ATOM 3373 C CA . ALA A 1 414 ? -21.766 5.514 -1.770 1.00 98.62 414 ALA A CA 1
ATOM 3374 C C . ALA A 1 414 ? -23.007 6.385 -1.508 1.00 98.62 414 ALA A C 1
ATOM 3376 O O . ALA A 1 414 ? -22.879 7.598 -1.337 1.00 98.62 414 ALA A O 1
ATOM 3377 N N . GLU A 1 415 ? -24.185 5.765 -1.427 1.00 98.38 415 GLU A N 1
ATOM 3378 C CA . GLU A 1 415 ? -25.464 6.430 -1.159 1.00 98.38 415 GLU A CA 1
ATOM 3379 C C . GLU A 1 415 ? -25.520 7.020 0.251 1.00 98.38 415 GLU A C 1
ATOM 3381 O O . GLU A 1 415 ? -25.799 8.208 0.412 1.00 98.38 415 GLU A O 1
ATOM 3386 N N . ASN A 1 416 ? -25.157 6.234 1.267 1.00 98.06 416 ASN A N 1
ATOM 3387 C CA . ASN A 1 416 ? -25.081 6.702 2.651 1.00 98.06 416 ASN A CA 1
ATOM 3388 C C . ASN A 1 416 ? -24.048 7.832 2.801 1.00 98.06 416 ASN A C 1
ATOM 3390 O O . ASN A 1 416 ? -24.287 8.815 3.508 1.00 98.06 416 ASN A O 1
ATOM 3394 N N . ARG A 1 417 ? -22.903 7.738 2.111 1.00 97.94 417 ARG A N 1
ATOM 3395 C CA . ARG A 1 417 ? -21.875 8.786 2.108 1.00 97.94 417 ARG A CA 1
ATOM 3396 C C . ARG A 1 417 ? -22.406 10.092 1.509 1.00 97.94 417 ARG A C 1
ATOM 3398 O O . ARG A 1 417 ? -22.164 11.160 2.068 1.00 97.94 417 ARG A O 1
ATOM 3405 N N . GLU A 1 418 ? -23.124 10.020 0.391 1.00 97.44 418 GLU A N 1
ATOM 3406 C CA . GLU A 1 418 ? -23.759 11.173 -0.261 1.00 97.44 418 GLU A CA 1
ATOM 3407 C C . GLU A 1 418 ? -24.851 11.798 0.622 1.00 97.44 418 GLU A C 1
ATOM 3409 O O . GLU A 1 418 ? -24.860 13.014 0.837 1.00 97.44 418 GLU A O 1
ATOM 3414 N N . GLN A 1 419 ? -25.717 10.967 1.199 1.00 97.56 419 GLN A N 1
ATOM 3415 C CA . GLN A 1 419 ? -26.845 11.406 2.013 1.00 97.56 419 GLN A CA 1
ATOM 3416 C C . GLN A 1 419 ? -26.407 12.056 3.331 1.00 97.56 419 GLN A C 1
ATOM 3418 O O . GLN A 1 419 ? -26.876 13.143 3.665 1.00 97.56 419 GLN A O 1
ATOM 3423 N N . PHE A 1 420 ? -25.503 11.419 4.081 1.00 97.88 420 PHE A N 1
ATOM 3424 C CA . PHE A 1 420 ? -25.208 11.821 5.462 1.00 97.88 420 PHE A CA 1
ATOM 3425 C C . PHE A 1 420 ? -23.902 12.605 5.632 1.00 97.88 420 PHE A C 1
ATOM 3427 O O . PHE A 1 420 ? -23.702 13.221 6.680 1.00 97.88 420 PHE A O 1
ATOM 3434 N N . PHE A 1 421 ? -23.008 12.609 4.633 1.00 97.56 421 PHE A N 1
ATOM 3435 C CA . PHE A 1 421 ? -21.660 13.189 4.749 1.00 97.56 421 PHE A CA 1
ATOM 3436 C C . PHE A 1 421 ? -21.320 14.214 3.653 1.00 97.56 421 PHE A C 1
ATOM 3438 O O . PHE A 1 421 ? -20.154 14.568 3.463 1.00 97.56 421 PHE A O 1
ATOM 3445 N N . SER A 1 422 ? -22.320 14.739 2.942 1.00 94.75 422 SER A N 1
ATOM 3446 C CA . SER A 1 422 ? -22.141 15.773 1.910 1.00 94.75 422 SER A CA 1
ATOM 3447 C C . SER A 1 422 ? -21.939 17.187 2.468 1.00 94.75 422 SER A C 1
ATOM 3449 O O . SER A 1 422 ? -21.330 18.033 1.800 1.00 94.75 422 SER A O 1
ATOM 3451 N N . SER A 1 423 ? -22.392 17.455 3.698 1.00 93.31 423 SER A N 1
ATOM 3452 C CA . SER A 1 423 ? -22.317 18.771 4.344 1.00 93.31 423 SER A CA 1
ATOM 3453 C C . SER A 1 423 ? -22.164 18.688 5.876 1.00 93.31 423 SER A C 1
ATOM 3455 O O . SER A 1 423 ? -22.043 17.609 6.462 1.00 93.31 423 SER A O 1
ATOM 3457 N N . GLY A 1 424 ? -22.093 19.848 6.536 1.00 95.38 424 GLY A N 1
ATOM 3458 C CA . GLY A 1 424 ? -22.183 19.950 7.994 1.00 95.38 424 GLY A CA 1
ATOM 3459 C C . GLY A 1 424 ? -20.984 19.408 8.784 1.00 95.38 424 GLY A C 1
ATOM 3460 O O . GLY A 1 424 ? -19.821 19.517 8.382 1.00 95.38 424 GLY A O 1
ATOM 3461 N N . ILE A 1 425 ? -21.259 18.908 9.993 1.00 95.81 425 ILE A N 1
ATOM 3462 C CA . ILE A 1 425 ? -20.242 18.322 10.880 1.00 95.81 425 ILE A CA 1
ATOM 3463 C C . ILE A 1 425 ? -19.775 16.949 10.379 1.00 95.81 425 ILE A C 1
ATOM 3465 O O . ILE A 1 425 ? -18.573 16.695 10.383 1.00 95.81 425 ILE A O 1
ATOM 3469 N N . ASN A 1 426 ? -20.684 16.135 9.831 1.00 96.88 426 ASN A N 1
ATOM 3470 C CA . ASN A 1 426 ? -20.388 14.798 9.310 1.00 96.88 426 ASN A CA 1
ATOM 3471 C C . ASN A 1 426 ? -19.352 14.833 8.190 1.00 96.88 426 ASN A C 1
ATOM 3473 O O . ASN A 1 426 ? -18.360 14.111 8.263 1.00 96.88 426 ASN A O 1
ATOM 3477 N N . LYS A 1 427 ? -19.513 15.728 7.204 1.00 97.38 427 LYS A N 1
ATOM 3478 C CA . LYS A 1 427 ? -18.511 15.932 6.146 1.00 97.38 427 LYS A CA 1
ATOM 3479 C C . LYS A 1 427 ? -17.132 16.242 6.724 1.00 97.38 427 LYS A C 1
ATOM 3481 O O . LYS A 1 427 ? -16.145 15.619 6.350 1.00 97.38 427 LYS A O 1
ATOM 3486 N N . ARG A 1 428 ? -17.064 17.198 7.657 1.00 96.19 428 ARG A N 1
ATOM 3487 C CA . ARG A 1 428 ? -15.800 17.643 8.267 1.00 96.19 428 ARG A CA 1
ATOM 3488 C C . ARG A 1 428 ? -15.130 16.520 9.058 1.00 96.19 428 ARG A C 1
ATOM 3490 O O . ARG A 1 428 ? -13.915 16.364 8.969 1.00 96.19 428 ARG A O 1
ATOM 3497 N N . SER A 1 429 ? -15.901 15.740 9.811 1.00 97.62 429 SER A N 1
ATOM 3498 C CA . SER A 1 429 ? -15.403 14.581 10.558 1.00 97.62 429 SER A CA 1
ATOM 3499 C C . SER A 1 429 ? -14.945 13.454 9.620 1.00 97.62 429 SER A C 1
ATOM 3501 O O . SER A 1 429 ? -13.853 12.917 9.801 1.00 97.62 429 SER A O 1
ATOM 3503 N N . LEU A 1 430 ? -15.701 13.153 8.560 1.00 98.06 430 LEU A N 1
ATOM 3504 C CA . LEU A 1 430 ? -15.323 12.165 7.545 1.00 98.06 430 LEU A CA 1
ATOM 3505 C C . LEU A 1 430 ? -14.026 12.552 6.824 1.00 98.06 430 LEU A C 1
ATOM 3507 O O . LEU A 1 430 ? -13.120 11.730 6.693 1.00 98.06 430 LEU A O 1
ATOM 3511 N N . GLU A 1 431 ? -13.891 13.817 6.419 1.00 96.94 431 GLU A N 1
ATOM 3512 C CA . GLU A 1 431 ? -12.676 14.333 5.785 1.00 96.94 431 GLU A CA 1
ATOM 3513 C C . GLU A 1 431 ? -11.439 14.144 6.674 1.00 96.94 431 GLU A C 1
ATOM 3515 O O . GLU A 1 431 ? -10.346 13.897 6.157 1.00 96.94 431 GLU A O 1
ATOM 3520 N N . VAL A 1 432 ? -11.579 14.205 8.005 1.00 97.62 432 VAL A N 1
ATOM 3521 C CA . VAL A 1 432 ? -10.472 13.913 8.929 1.00 97.62 432 VAL A CA 1
ATOM 3522 C C . VAL A 1 432 ? -10.033 12.450 8.818 1.00 97.62 432 VAL A C 1
ATOM 3524 O O . VAL A 1 432 ? -8.830 12.203 8.753 1.00 97.62 432 VAL A O 1
ATOM 3527 N N . ILE A 1 433 ? -10.954 11.488 8.750 1.00 98.19 433 ILE A N 1
ATOM 3528 C CA . ILE A 1 433 ? -10.609 10.062 8.615 1.00 98.19 433 ILE A CA 1
ATOM 3529 C C . ILE A 1 433 ? -9.998 9.788 7.232 1.00 98.19 433 ILE A C 1
ATOM 3531 O O . ILE A 1 433 ? -8.906 9.217 7.113 1.00 98.19 433 ILE A O 1
ATOM 3535 N N . GLU A 1 434 ? -10.650 10.276 6.176 1.00 97.75 434 GLU A N 1
ATOM 3536 C CA . GLU A 1 434 ? -10.212 10.091 4.791 1.00 97.75 434 GLU A CA 1
ATOM 3537 C C . GLU A 1 434 ? -8.812 10.678 4.545 1.00 97.75 434 GLU A C 1
ATOM 3539 O O . GLU A 1 434 ? -7.973 10.028 3.917 1.00 97.75 434 GLU A O 1
ATOM 3544 N N . SER A 1 435 ? -8.517 11.857 5.106 1.00 97.19 435 SER A N 1
ATOM 3545 C CA . SER A 1 435 ? -7.218 12.539 4.974 1.00 97.19 435 SER A CA 1
ATOM 3546 C C . SER A 1 435 ? -6.183 12.179 6.046 1.00 97.19 435 SER A C 1
ATOM 3548 O O . SER A 1 435 ? -5.086 12.731 6.039 1.00 97.19 435 SER A O 1
ATOM 3550 N N . ALA A 1 436 ? -6.485 11.270 6.977 1.00 98.00 436 ALA A N 1
ATOM 3551 C CA . ALA A 1 436 ? -5.495 10.791 7.945 1.00 98.00 436 ALA A CA 1
ATOM 3552 C C . ALA A 1 436 ? -4.306 10.102 7.244 1.00 98.00 436 ALA A C 1
ATOM 3554 O O . ALA A 1 436 ? -4.454 9.563 6.146 1.00 98.00 436 ALA A O 1
ATOM 3555 N N . VAL A 1 437 ? -3.126 10.065 7.867 1.00 97.75 437 VAL A N 1
ATOM 3556 C CA . VAL A 1 437 ? -1.975 9.323 7.315 1.00 97.75 437 VAL A CA 1
ATOM 3557 C C . VAL A 1 437 ? -2.282 7.820 7.250 1.00 97.75 437 VAL A C 1
ATOM 3559 O O . VAL A 1 437 ? -2.060 7.199 6.218 1.00 97.75 437 VAL A O 1
ATOM 3562 N N . PHE A 1 438 ? -2.862 7.272 8.312 1.00 98.56 438 PHE A N 1
ATOM 3563 C CA . PHE A 1 438 ? -3.484 5.948 8.402 1.00 98.56 438 PHE A CA 1
ATOM 3564 C C . PHE A 1 438 ? -4.435 5.954 9.609 1.00 98.56 438 PHE A C 1
ATOM 3566 O O . PHE A 1 438 ? -4.547 6.974 10.304 1.00 98.56 438 PHE A O 1
ATOM 3573 N N . VAL A 1 439 ? -5.146 4.851 9.834 1.00 98.81 439 VAL A N 1
ATOM 3574 C CA . VAL A 1 439 ? -6.029 4.681 10.995 1.00 98.81 439 VAL A CA 1
ATOM 3575 C C . VAL A 1 439 ? -5.333 3.813 12.041 1.00 98.81 439 VAL A C 1
ATOM 3577 O O . VAL A 1 439 ? -4.720 2.808 11.697 1.00 98.81 439 VAL A O 1
ATOM 3580 N N . VAL A 1 440 ? -5.426 4.193 13.313 1.00 98.88 440 VAL A N 1
ATOM 3581 C CA . VAL A 1 440 ? -5.020 3.365 14.456 1.00 98.88 440 VAL A CA 1
ATOM 3582 C C . VAL A 1 440 ? -6.269 2.910 15.187 1.00 98.88 440 VAL A C 1
ATOM 3584 O O . VAL A 1 440 ? -7.161 3.717 15.435 1.00 98.88 440 VAL A O 1
ATOM 3587 N N . VAL A 1 441 ? -6.328 1.639 15.565 1.00 98.50 441 VAL A N 1
ATOM 3588 C CA . VAL A 1 441 ? -7.410 1.096 16.381 1.00 98.50 441 VAL A CA 1
ATOM 3589 C C . VAL A 1 441 ? -6.843 0.546 17.677 1.00 98.50 441 VAL A C 1
ATOM 3591 O O . VAL A 1 441 ? -6.078 -0.416 17.665 1.00 98.50 441 VAL A O 1
ATOM 3594 N N . LEU A 1 442 ? -7.231 1.160 18.793 1.00 97.75 442 LEU A N 1
ATOM 3595 C CA . LEU A 1 442 ? -6.951 0.656 20.132 1.00 97.75 442 LEU A CA 1
ATOM 3596 C C . LEU A 1 442 ? -8.036 -0.366 20.482 1.00 97.75 442 LEU A C 1
ATOM 3598 O O . LEU A 1 442 ? -9.177 -0.005 20.775 1.00 97.75 442 LEU A O 1
ATOM 3602 N N . GLN A 1 443 ? -7.694 -1.646 20.364 1.00 94.25 443 GLN A N 1
ATOM 3603 C CA . GLN A 1 443 ? -8.616 -2.755 20.555 1.00 94.25 443 GLN A CA 1
ATOM 3604 C C . GLN A 1 443 ? -8.795 -3.050 22.047 1.00 94.25 443 GLN A C 1
ATOM 3606 O O . GLN A 1 443 ? -7.831 -3.132 22.807 1.00 94.25 443 GLN A O 1
ATOM 3611 N N . ASN A 1 444 ? -10.045 -3.274 22.451 1.00 89.75 444 ASN A N 1
ATOM 3612 C CA . ASN A 1 444 ? -10.383 -3.587 23.841 1.00 89.75 444 ASN A CA 1
ATOM 3613 C C . ASN A 1 444 ? -10.096 -5.044 24.224 1.00 89.75 444 ASN A C 1
ATOM 3615 O O . ASN A 1 444 ? -9.980 -5.353 25.411 1.00 89.75 444 ASN A O 1
ATOM 3619 N N . ASP A 1 445 ? -9.977 -5.912 23.222 1.00 89.00 445 ASP A N 1
ATOM 3620 C CA . ASP A 1 445 ? -9.760 -7.346 23.371 1.00 89.00 445 ASP A CA 1
ATOM 3621 C C . ASP A 1 445 ? -8.270 -7.707 23.367 1.00 89.00 445 ASP A C 1
ATOM 3623 O O . ASP A 1 445 ? -7.396 -6.926 22.974 1.00 89.00 445 ASP A O 1
ATOM 3627 N N . VAL A 1 446 ? -7.990 -8.944 23.768 1.00 91.44 446 VAL A N 1
ATOM 3628 C CA . VAL A 1 446 ? -6.671 -9.575 23.670 1.00 91.44 446 VAL A CA 1
ATOM 3629 C C . VAL A 1 446 ? -6.645 -10.565 22.508 1.00 91.44 446 VAL A C 1
ATOM 3631 O O . VAL A 1 446 ? -7.621 -11.279 22.270 1.00 91.44 446 VAL A O 1
ATOM 3634 N N . ALA A 1 447 ? -5.518 -10.638 21.801 1.00 86.62 447 ALA A N 1
ATOM 3635 C CA . ALA A 1 447 ? -5.283 -11.694 20.822 1.00 86.62 447 ALA A CA 1
ATOM 3636 C C . ALA A 1 447 ? -4.942 -12.996 21.565 1.00 86.62 447 ALA A C 1
ATOM 3638 O O . ALA A 1 447 ? -3.892 -13.072 22.197 1.00 86.62 447 ALA A O 1
ATOM 3639 N N . LYS A 1 448 ? -5.836 -13.994 21.534 1.00 90.00 448 LYS A N 1
ATOM 3640 C CA . LYS A 1 448 ? -5.667 -15.259 22.279 1.00 90.00 448 LYS A CA 1
ATOM 3641 C C . LYS A 1 448 ? -4.790 -16.263 21.536 1.00 90.00 448 LYS A C 1
ATOM 3643 O O . LYS A 1 448 ? -4.020 -16.990 22.147 1.00 90.00 448 LYS A O 1
ATOM 3648 N N . ASP A 1 449 ? -4.946 -16.310 20.220 1.00 92.19 449 ASP A N 1
ATOM 3649 C CA . ASP A 1 449 ? -4.250 -17.216 19.314 1.00 92.19 449 ASP A CA 1
ATOM 3650 C C . ASP A 1 449 ? -4.239 -16.615 17.896 1.00 92.19 449 ASP A C 1
ATOM 3652 O O . ASP A 1 449 ? -4.937 -15.637 17.609 1.00 92.19 449 ASP A O 1
ATOM 3656 N N . TRP A 1 450 ? -3.470 -17.203 16.978 1.00 92.00 450 TRP A N 1
ATOM 3657 C CA . TRP A 1 450 ? -3.354 -16.692 15.607 1.00 92.00 450 TRP A CA 1
ATOM 3658 C C . TRP A 1 450 ? -4.656 -16.731 14.808 1.00 92.00 450 TRP A C 1
ATOM 3660 O O . TRP A 1 450 ? -4.868 -15.886 13.941 1.00 92.00 450 TRP A O 1
ATOM 3670 N N . THR A 1 451 ? -5.530 -17.699 15.086 1.00 94.62 451 THR A N 1
ATOM 3671 C CA . THR A 1 451 ? -6.825 -17.819 14.413 1.00 94.62 451 THR A CA 1
ATOM 3672 C C . THR A 1 451 ? -7.773 -16.722 14.879 1.00 94.62 451 THR A C 1
ATOM 3674 O O . THR A 1 451 ? -8.332 -16.012 14.043 1.00 94.62 451 THR A O 1
ATOM 3677 N N . SER A 1 452 ? -7.922 -16.533 16.193 1.00 93.81 452 SER A N 1
ATOM 3678 C CA . SER A 1 452 ? -8.761 -15.461 16.740 1.00 93.81 452 SER A CA 1
ATOM 3679 C C . SER A 1 452 ? -8.236 -14.074 16.357 1.00 93.81 452 SER A C 1
ATOM 3681 O O . SER A 1 452 ? -9.028 -13.206 15.986 1.00 93.81 452 SER A O 1
ATOM 3683 N N . MET A 1 453 ? -6.913 -13.881 16.348 1.00 94.88 453 MET A N 1
ATOM 3684 C CA . MET A 1 453 ? -6.292 -12.649 15.857 1.00 94.88 453 MET A CA 1
ATOM 3685 C C . MET A 1 453 ? -6.546 -12.439 14.360 1.00 94.88 453 MET A C 1
ATOM 3687 O O . MET A 1 453 ? -6.942 -11.348 13.968 1.00 94.88 453 MET A O 1
ATOM 3691 N N . GLY A 1 454 ? -6.375 -13.470 13.526 1.00 95.50 454 GLY A N 1
ATOM 3692 C CA . GLY A 1 454 ? -6.630 -13.382 12.086 1.00 95.50 454 GLY A CA 1
ATOM 3693 C C . GLY A 1 454 ? -8.079 -13.015 11.761 1.00 95.50 454 GLY A C 1
ATOM 3694 O O . GLY A 1 454 ? -8.307 -12.080 10.996 1.00 95.50 454 GLY A O 1
ATOM 3695 N N . LYS A 1 455 ? -9.057 -13.665 12.415 1.00 95.88 455 LYS A N 1
ATOM 3696 C CA . LYS A 1 455 ? -10.485 -13.319 12.288 1.00 95.88 455 LYS A CA 1
ATOM 3697 C C . LYS A 1 455 ? -10.708 -11.847 12.672 1.00 95.88 455 LYS A C 1
ATOM 3699 O O . LYS A 1 455 ? -11.214 -11.050 11.884 1.00 95.88 455 LYS A O 1
ATOM 3704 N N . ASN A 1 456 ? -10.221 -11.440 13.847 1.00 96.06 456 ASN A N 1
ATOM 3705 C CA . ASN A 1 456 ? -10.377 -10.067 14.331 1.00 96.06 456 ASN A CA 1
ATOM 3706 C C . ASN A 1 456 ? -9.683 -9.010 13.447 1.00 96.06 456 ASN A C 1
ATOM 3708 O O . ASN A 1 456 ? -10.194 -7.896 13.326 1.00 96.06 456 ASN A O 1
ATOM 3712 N N . LEU A 1 457 ? -8.541 -9.319 12.832 1.00 96.88 457 LEU A N 1
ATOM 3713 C CA . LEU A 1 457 ? -7.865 -8.394 11.924 1.00 96.88 457 LEU A CA 1
ATOM 3714 C C . LEU A 1 457 ? -8.590 -8.246 10.584 1.00 96.88 457 LEU A C 1
ATOM 3716 O O . LEU A 1 457 ? -8.575 -7.149 10.034 1.00 96.88 457 LEU A O 1
ATOM 3720 N N . ILE A 1 458 ? -9.230 -9.297 10.062 1.00 96.56 458 ILE A N 1
ATOM 3721 C CA . ILE A 1 458 ? -10.008 -9.203 8.816 1.00 96.56 458 ILE A CA 1
ATOM 3722 C C . ILE A 1 458 ? -11.229 -8.310 9.014 1.00 96.56 458 ILE A C 1
ATOM 3724 O O . ILE A 1 458 ? -11.376 -7.319 8.305 1.00 96.56 458 ILE A O 1
ATOM 3728 N N . HIS A 1 459 ? -12.084 -8.635 9.984 1.00 96.56 459 HIS A N 1
ATOM 3729 C CA . HIS A 1 459 ? -13.421 -8.039 10.067 1.00 96.56 459 HIS A C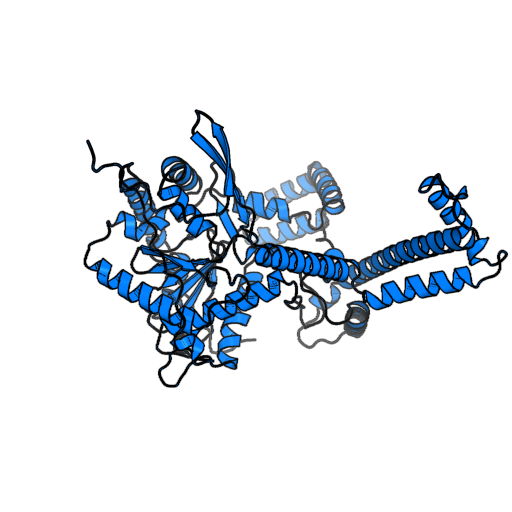A 1
ATOM 3730 C C . HIS A 1 459 ? -13.695 -7.264 11.361 1.00 96.56 459 HIS A C 1
ATOM 3732 O O . HIS A 1 459 ? -14.640 -6.481 11.423 1.00 96.56 459 HIS A O 1
ATOM 3738 N N . GLY A 1 460 ? -12.886 -7.437 12.410 1.00 95.75 460 GLY A N 1
ATOM 3739 C CA . GLY A 1 460 ? -13.160 -6.833 13.716 1.00 95.75 460 GLY A CA 1
ATOM 3740 C C . GLY A 1 460 ? -14.566 -7.188 14.217 1.00 95.75 460 GLY A C 1
ATOM 3741 O O . GLY A 1 460 ? -14.976 -8.343 14.124 1.00 95.75 460 GLY A O 1
ATOM 3742 N N . SER A 1 461 ? -15.304 -6.195 14.719 1.00 95.06 461 SER A N 1
ATOM 3743 C CA . SER A 1 461 ? -16.734 -6.315 15.055 1.00 95.06 461 SER A CA 1
ATOM 3744 C C . SER A 1 461 ? -17.665 -5.918 13.902 1.00 95.06 461 SER A C 1
ATOM 3746 O O . SER A 1 461 ? -18.859 -5.761 14.113 1.00 95.06 461 SER A O 1
ATOM 3748 N N . GLY A 1 462 ? -17.132 -5.638 12.709 1.00 95.44 462 GLY A N 1
ATOM 3749 C CA . GLY A 1 462 ? -17.866 -5.011 11.606 1.00 95.44 462 GLY A CA 1
ATOM 3750 C C . GLY A 1 462 ? -17.987 -3.487 11.727 1.00 95.44 462 GLY A C 1
ATOM 3751 O O . GLY A 1 462 ? -17.941 -2.800 10.715 1.00 95.44 462 GLY A O 1
ATOM 3752 N N . GLY A 1 463 ? -18.052 -2.937 12.946 1.00 95.06 463 GLY A N 1
ATOM 3753 C CA . GLY A 1 463 ? -18.215 -1.495 13.199 1.00 95.06 463 GLY A CA 1
ATOM 3754 C C . GLY A 1 463 ? -16.965 -0.728 13.651 1.00 95.06 463 GLY A C 1
ATOM 3755 O O . GLY A 1 463 ? -17.009 0.494 13.774 1.00 95.06 463 GLY A O 1
ATOM 3756 N N . ASN A 1 464 ? -15.846 -1.414 13.904 1.00 94.62 464 ASN A N 1
ATOM 3757 C CA . ASN A 1 464 ? -14.667 -0.853 14.583 1.00 94.62 464 ASN A CA 1
ATOM 3758 C C . ASN A 1 464 ? -13.403 -0.748 13.702 1.00 94.62 464 ASN A C 1
ATOM 3760 O O . ASN A 1 464 ? -12.283 -0.683 14.222 1.00 94.62 464 ASN A O 1
ATOM 3764 N N . ARG A 1 465 ? -13.554 -0.777 12.376 1.00 96.12 465 ARG A N 1
ATOM 3765 C CA . ARG A 1 465 ? -12.464 -0.644 11.396 1.00 96.12 465 ARG A CA 1
ATOM 3766 C C . ARG A 1 465 ? -12.913 0.271 10.271 1.00 96.12 465 ARG A C 1
ATOM 3768 O O . ARG A 1 465 ? -14.057 0.191 9.844 1.00 96.12 465 ARG A O 1
ATOM 3775 N N . TRP A 1 466 ? -12.007 1.094 9.755 1.00 98.38 466 TRP A N 1
ATOM 3776 C CA . TRP A 1 466 ? -12.284 1.887 8.562 1.00 98.38 466 TRP A CA 1
ATOM 3777 C C . TRP A 1 466 ? -11.763 1.143 7.331 1.00 98.38 466 TRP A C 1
ATOM 3779 O O . TRP A 1 466 ? -10.601 1.305 6.948 1.00 98.38 466 TRP A O 1
ATOM 3789 N N . PHE A 1 467 ? -12.593 0.285 6.733 1.00 98.69 467 PHE A N 1
ATOM 3790 C CA . PHE A 1 467 ? -12.155 -0.658 5.690 1.00 98.69 467 PHE A CA 1
ATOM 3791 C C . PHE A 1 467 ? -11.687 0.019 4.399 1.00 98.69 467 PHE A C 1
ATOM 3793 O O . PHE A 1 467 ? -10.899 -0.555 3.654 1.00 98.69 467 PHE A O 1
ATOM 3800 N N . ASP A 1 468 ? -12.112 1.260 4.170 1.00 98.69 468 ASP A N 1
ATOM 3801 C CA . ASP A 1 468 ? -11.691 2.074 3.031 1.00 98.69 468 ASP A CA 1
ATOM 3802 C C . ASP A 1 468 ? -10.278 2.655 3.170 1.00 98.69 468 ASP A C 1
ATOM 3804 O O . ASP A 1 468 ? -9.737 3.203 2.203 1.00 98.69 468 ASP A O 1
ATOM 3808 N N . LYS A 1 469 ? -9.686 2.646 4.373 1.00 98.62 469 LYS A N 1
ATOM 3809 C CA . LYS A 1 469 ? -8.350 3.214 4.571 1.00 98.62 469 LYS A CA 1
ATOM 3810 C C . LYS A 1 469 ? -7.308 2.283 3.966 1.00 98.62 469 LYS A C 1
ATOM 3812 O O . LYS A 1 469 ? -7.409 1.078 4.150 1.00 98.62 469 LYS A O 1
ATOM 3817 N N . SER A 1 470 ? -6.267 2.855 3.351 1.00 98.12 470 SER A N 1
ATOM 3818 C CA . SER A 1 470 ? -5.067 2.112 2.910 1.00 98.12 470 SER A CA 1
ATOM 3819 C C . SER A 1 470 ? -4.669 1.016 3.897 1.00 98.12 470 SER A C 1
ATOM 3821 O O . SER A 1 470 ? -4.569 -0.147 3.511 1.00 98.12 470 SER A O 1
ATOM 3823 N N . PHE A 1 471 ? -4.541 1.371 5.179 1.00 98.75 471 PHE A N 1
ATOM 3824 C CA . PHE A 1 471 ? -4.500 0.389 6.250 1.00 98.75 471 PHE A CA 1
ATOM 3825 C C . PHE A 1 471 ? -4.990 0.927 7.605 1.00 98.75 471 PHE A C 1
ATOM 3827 O O . PHE A 1 471 ? -4.973 2.134 7.881 1.00 98.75 471 PHE A O 1
ATOM 3834 N N . ASN A 1 472 ? -5.395 -0.011 8.460 1.00 98.75 472 ASN A N 1
ATOM 3835 C CA . ASN A 1 472 ? -5.667 0.156 9.879 1.00 98.75 472 ASN A CA 1
ATOM 3836 C C . ASN A 1 472 ? -4.571 -0.575 10.673 1.00 98.75 472 ASN A C 1
ATOM 3838 O O . ASN A 1 472 ? -4.382 -1.781 10.501 1.00 98.75 472 ASN A O 1
ATOM 3842 N N . LEU A 1 473 ? -3.874 0.138 11.556 1.00 98.62 473 LEU A N 1
ATOM 3843 C CA . LEU A 1 473 ? -2.964 -0.433 12.549 1.00 98.62 473 LEU A CA 1
ATOM 3844 C C . LEU A 1 473 ? -3.758 -0.787 13.810 1.00 98.62 473 LEU A C 1
ATOM 3846 O O . LEU A 1 473 ? -4.253 0.104 14.495 1.00 98.62 473 LEU A O 1
ATOM 3850 N N . VAL A 1 474 ? -3.878 -2.074 14.120 1.00 98.19 474 VAL A N 1
ATOM 3851 C CA . VAL A 1 474 ? -4.669 -2.578 15.251 1.00 98.19 474 VAL A CA 1
ATOM 3852 C C . VAL A 1 474 ? -3.740 -2.939 16.402 1.00 98.19 474 VAL A C 1
ATOM 3854 O O . VAL A 1 474 ? -2.824 -3.736 16.217 1.00 98.19 474 VAL A O 1
ATOM 3857 N N . ILE A 1 475 ? -3.986 -2.373 17.583 1.00 97.50 475 ILE A N 1
ATOM 3858 C CA . ILE A 1 475 ? -3.196 -2.586 18.800 1.00 97.50 475 ILE A CA 1
ATOM 3859 C C . ILE A 1 475 ? -4.068 -3.283 19.846 1.00 97.50 475 ILE A C 1
ATOM 3861 O O . ILE A 1 475 ? -5.102 -2.745 20.232 1.00 97.50 475 ILE A O 1
ATOM 3865 N N . TYR A 1 476 ? -3.654 -4.461 20.312 1.00 95.94 476 TYR A N 1
ATOM 3866 C CA . TYR A 1 476 ? -4.379 -5.266 21.301 1.00 95.94 476 TYR A CA 1
ATOM 3867 C C . TYR A 1 476 ? -3.916 -4.981 22.735 1.00 95.94 476 TYR A C 1
ATOM 3869 O O . TYR A 1 476 ? -2.773 -4.573 22.966 1.00 95.94 476 TYR A O 1
ATOM 3877 N N . LYS A 1 477 ? -4.772 -5.277 23.726 1.00 94.06 477 LYS A N 1
ATOM 3878 C CA . LYS A 1 477 ? -4.447 -5.078 25.153 1.00 94.06 477 LYS A CA 1
ATOM 3879 C C . LYS A 1 477 ? -3.249 -5.892 25.646 1.00 94.06 477 LYS A C 1
ATOM 3881 O O . LYS A 1 477 ? -2.561 -5.460 26.565 1.00 94.06 477 LYS A O 1
ATOM 3886 N N . ASN A 1 478 ? -2.963 -7.038 25.030 1.00 91.88 478 ASN A N 1
ATOM 3887 C CA . ASN A 1 478 ? -1.788 -7.855 25.342 1.00 91.88 478 ASN A CA 1
ATOM 3888 C C . ASN A 1 478 ? -0.502 -7.382 24.637 1.00 91.88 478 ASN A C 1
ATOM 3890 O O . ASN A 1 478 ? 0.465 -8.130 24.586 1.00 91.88 478 ASN A O 1
ATOM 3894 N N . CYS A 1 479 ? -0.472 -6.144 24.127 1.00 93.69 479 CYS A N 1
ATOM 3895 C CA . CYS A 1 479 ? 0.694 -5.544 23.467 1.00 93.69 479 CYS A CA 1
ATOM 3896 C C . CYS A 1 479 ? 1.164 -6.322 22.232 1.00 93.69 479 CYS A C 1
ATOM 3898 O O . CYS A 1 479 ? 2.351 -6.425 21.938 1.00 93.69 479 CYS A O 1
ATOM 3900 N N . VAL A 1 480 ? 0.195 -6.821 21.476 1.00 93.12 480 VAL A N 1
ATOM 3901 C CA . VAL A 1 480 ? 0.395 -7.368 20.139 1.00 93.12 480 VAL A CA 1
ATOM 3902 C C . VAL A 1 480 ? -0.240 -6.396 19.145 1.00 93.12 480 VAL A C 1
ATOM 3904 O O . VAL A 1 480 ? -1.208 -5.709 19.476 1.00 93.12 480 VAL A O 1
ATOM 3907 N N . ALA A 1 481 ? 0.299 -6.310 17.932 1.00 95.06 481 ALA A N 1
ATOM 3908 C CA . ALA A 1 481 ? -0.221 -5.439 16.885 1.00 95.06 481 ALA A CA 1
ATOM 3909 C C . ALA A 1 481 ? -0.383 -6.185 15.559 1.00 95.06 481 ALA A C 1
ATOM 3911 O O . ALA A 1 481 ? 0.332 -7.145 15.296 1.00 95.06 481 ALA A O 1
ATOM 3912 N N . GLY A 1 482 ? -1.302 -5.737 14.712 1.00 96.12 482 GLY A N 1
ATOM 3913 C CA . GLY A 1 482 ? -1.479 -6.268 13.364 1.00 96.12 482 GLY A CA 1
ATOM 3914 C C . GLY A 1 482 ? -2.042 -5.223 12.412 1.00 96.12 482 GLY A C 1
ATOM 3915 O O . GLY A 1 482 ? -2.341 -4.096 12.810 1.00 96.12 482 GLY A O 1
ATOM 3916 N N . ILE A 1 483 ? -2.183 -5.603 11.147 1.00 97.94 483 ILE A N 1
ATOM 3917 C CA . ILE A 1 483 ? -2.651 -4.715 10.080 1.00 97.94 483 ILE A CA 1
ATOM 3918 C C . ILE A 1 483 ? -3.918 -5.286 9.452 1.00 97.94 483 ILE A C 1
ATOM 3920 O O . ILE A 1 483 ? -3.981 -6.484 9.196 1.00 97.94 483 ILE A O 1
ATOM 3924 N N . ASN A 1 484 ? -4.885 -4.420 9.159 1.00 98.44 484 ASN A N 1
ATOM 3925 C CA . ASN A 1 484 ? -5.918 -4.635 8.142 1.00 98.44 484 ASN A CA 1
ATOM 3926 C C . ASN A 1 484 ? -5.638 -3.672 6.986 1.00 98.44 484 ASN A C 1
ATOM 3928 O O . ASN A 1 484 ? -5.428 -2.489 7.248 1.00 98.44 484 ASN A O 1
ATOM 3932 N N . ALA A 1 485 ? -5.630 -4.134 5.741 1.00 98.31 485 ALA A N 1
ATOM 3933 C CA . ALA A 1 485 ? -5.300 -3.308 4.584 1.00 98.31 485 ALA A CA 1
ATOM 3934 C C . ALA A 1 485 ? -6.355 -3.424 3.480 1.00 98.31 485 ALA A C 1
ATOM 3936 O O . ALA A 1 485 ? -6.806 -4.522 3.148 1.00 98.31 485 ALA A O 1
ATOM 3937 N N . GLU A 1 486 ? -6.715 -2.279 2.896 1.00 98.25 486 GLU A N 1
ATOM 3938 C CA . GLU A 1 486 ? -7.506 -2.219 1.663 1.00 98.25 486 GLU A CA 1
ATOM 3939 C C . GLU A 1 486 ? -6.654 -2.731 0.496 1.00 98.25 486 GLU A C 1
ATOM 3941 O O . GLU A 1 486 ? -5.451 -2.480 0.450 1.00 98.25 486 GLU A O 1
ATOM 3946 N N . HIS A 1 487 ? -7.238 -3.494 -0.428 1.00 97.44 487 HIS A N 1
ATOM 3947 C CA . HIS A 1 487 ? -6.441 -4.238 -1.409 1.00 97.44 487 HIS A CA 1
ATOM 3948 C C . HIS A 1 487 ? -6.239 -3.507 -2.743 1.00 97.44 487 HIS A C 1
ATOM 3950 O O . HIS A 1 487 ? -5.232 -3.738 -3.412 1.00 97.44 487 HIS A O 1
ATOM 3956 N N . ALA A 1 488 ? -7.134 -2.601 -3.141 1.00 96.94 488 ALA A N 1
ATOM 3957 C CA . ALA A 1 488 ? -7.073 -1.982 -4.464 1.00 96.94 488 ALA A CA 1
ATOM 3958 C C . ALA A 1 488 ? -5.808 -1.140 -4.695 1.00 96.94 488 ALA A C 1
ATOM 3960 O O . ALA A 1 488 ? -5.392 -0.963 -5.840 1.00 96.94 488 ALA A O 1
ATOM 3961 N N . TRP A 1 489 ? -5.203 -0.583 -3.639 1.00 95.50 489 TRP A N 1
ATOM 3962 C CA . TRP A 1 489 ? -4.057 0.316 -3.793 1.00 95.50 489 TRP A CA 1
ATOM 3963 C C . TRP A 1 489 ? -2.708 -0.384 -3.999 1.00 95.50 489 TRP A C 1
ATOM 3965 O O . TRP A 1 489 ? -1.822 0.241 -4.595 1.00 95.50 489 TRP A O 1
ATOM 3975 N N . ALA A 1 490 ? -2.535 -1.627 -3.529 1.00 95.44 490 ALA A N 1
ATOM 3976 C CA . ALA A 1 490 ? -1.302 -2.397 -3.701 1.00 95.44 490 ALA A CA 1
ATOM 3977 C C . ALA A 1 490 ? -1.447 -3.900 -3.448 1.00 95.44 490 ALA A C 1
ATOM 3979 O O . ALA A 1 490 ? -2.346 -4.372 -2.749 1.00 95.44 490 ALA A O 1
ATOM 3980 N N . ASP A 1 491 ? -0.450 -4.632 -3.939 1.00 95.50 491 ASP A N 1
ATOM 3981 C CA . ASP A 1 491 ? -0.242 -6.032 -3.604 1.00 95.50 491 ASP A CA 1
ATOM 3982 C C . ASP A 1 491 ? 0.349 -6.175 -2.189 1.00 95.50 491 ASP A C 1
ATOM 3984 O O . ASP A 1 491 ? 1.166 -5.359 -1.742 1.00 95.50 491 ASP A O 1
ATOM 3988 N N . ALA A 1 492 ? -0.005 -7.263 -1.497 1.00 95.62 492 ALA A N 1
ATOM 3989 C CA . ALA A 1 492 ? 0.395 -7.520 -0.109 1.00 95.62 492 ALA A CA 1
ATOM 3990 C C . ALA A 1 492 ? 1.906 -7.372 0.197 1.00 95.62 492 ALA A C 1
ATOM 3992 O O . ALA A 1 492 ? 2.228 -6.866 1.277 1.00 95.62 492 ALA A O 1
ATOM 3993 N N . PRO A 1 493 ? 2.859 -7.733 -0.697 1.00 95.56 493 PRO A N 1
ATOM 3994 C CA . PRO A 1 493 ? 4.289 -7.572 -0.423 1.00 95.56 493 PRO A CA 1
ATOM 3995 C C . PRO A 1 493 ? 4.727 -6.134 -0.113 1.00 95.56 493 PRO A C 1
ATOM 3997 O O . PRO A 1 493 ? 5.672 -5.940 0.650 1.00 95.56 493 PRO A O 1
ATOM 4000 N N . VAL A 1 494 ? 4.045 -5.124 -0.663 1.00 96.38 494 VAL A N 1
ATOM 4001 C CA . VAL A 1 494 ? 4.361 -3.712 -0.393 1.00 96.38 494 VAL A CA 1
ATOM 4002 C C . VAL A 1 494 ? 4.093 -3.378 1.070 1.00 96.38 494 VAL A C 1
ATOM 4004 O O . VAL A 1 494 ? 4.947 -2.794 1.744 1.00 96.38 494 VAL A O 1
ATOM 4007 N N . MET A 1 495 ? 2.925 -3.790 1.574 1.00 96.94 495 MET A N 1
ATOM 4008 C CA . MET A 1 495 ? 2.568 -3.582 2.972 1.00 96.94 495 MET A CA 1
ATOM 4009 C C . MET A 1 495 ? 3.415 -4.464 3.897 1.00 96.94 495 MET A C 1
ATOM 4011 O O . MET A 1 495 ? 3.880 -3.993 4.933 1.00 96.94 495 MET A O 1
ATOM 4015 N N . ALA A 1 496 ? 3.681 -5.713 3.500 1.00 95.69 496 ALA A N 1
ATOM 4016 C CA . ALA A 1 496 ? 4.521 -6.638 4.256 1.00 95.69 496 ALA A CA 1
ATOM 4017 C C . ALA A 1 496 ? 5.933 -6.082 4.481 1.00 95.69 496 ALA A C 1
ATOM 4019 O O . ALA A 1 496 ? 6.419 -6.122 5.604 1.00 95.69 496 ALA A O 1
ATOM 4020 N N . HIS A 1 497 ? 6.552 -5.484 3.457 1.00 95.75 497 HIS A N 1
ATOM 4021 C CA . HIS A 1 497 ? 7.866 -4.854 3.594 1.00 95.75 497 HIS A CA 1
ATOM 4022 C C . HIS A 1 497 ? 7.861 -3.710 4.617 1.00 95.75 497 HIS A C 1
ATOM 4024 O O . HIS A 1 497 ? 8.721 -3.656 5.495 1.00 95.75 497 HIS A O 1
ATOM 4030 N N . ALA A 1 498 ? 6.902 -2.781 4.523 1.00 96.62 498 ALA A N 1
ATOM 4031 C CA . ALA A 1 498 ? 6.847 -1.674 5.476 1.00 96.62 498 ALA A CA 1
ATOM 4032 C C . ALA A 1 498 ? 6.532 -2.170 6.897 1.00 96.62 498 ALA A C 1
ATOM 4034 O O . ALA A 1 498 ? 7.105 -1.661 7.858 1.00 96.62 498 ALA A O 1
ATOM 4035 N N . TRP A 1 499 ? 5.676 -3.187 7.029 1.00 96.31 499 TRP A N 1
ATOM 4036 C CA . TRP A 1 499 ? 5.351 -3.796 8.314 1.00 96.31 499 TRP A CA 1
ATOM 4037 C C . TRP A 1 499 ? 6.551 -4.499 8.954 1.00 96.31 499 TRP A C 1
ATOM 4039 O O . TRP A 1 499 ? 6.879 -4.215 10.104 1.00 96.31 499 TRP A O 1
ATOM 4049 N N . GLU A 1 500 ? 7.258 -5.338 8.194 1.00 94.25 500 GLU A N 1
ATOM 4050 C CA . GLU A 1 500 ? 8.481 -6.012 8.634 1.00 94.25 500 GLU A CA 1
ATOM 4051 C C . GLU A 1 500 ? 9.545 -4.995 9.057 1.00 94.25 500 GLU A C 1
ATOM 4053 O O . GLU A 1 500 ? 10.115 -5.113 10.142 1.00 94.25 500 GLU A O 1
ATOM 4058 N N . GLN A 1 501 ? 9.779 -3.955 8.249 1.00 93.94 501 GLN A N 1
ATOM 4059 C CA . GLN A 1 501 ? 10.766 -2.925 8.563 1.00 93.94 501 GLN A CA 1
ATOM 4060 C C . GLN A 1 501 ? 10.416 -2.182 9.860 1.00 93.94 501 GLN A C 1
ATOM 4062 O O . GLN A 1 501 ? 11.286 -2.018 10.715 1.00 93.94 501 GLN A O 1
ATOM 4067 N N . VAL A 1 502 ? 9.160 -1.754 10.025 1.00 94.25 502 VAL A N 1
ATOM 4068 C CA . VAL A 1 502 ? 8.696 -1.027 11.218 1.00 94.25 502 VAL A CA 1
ATOM 4069 C C . VAL A 1 502 ? 8.785 -1.897 12.469 1.00 94.25 502 VAL A C 1
ATOM 4071 O O . VAL A 1 502 ? 9.356 -1.467 13.472 1.00 94.25 502 VAL A O 1
ATOM 4074 N N . TYR A 1 503 ? 8.271 -3.125 12.411 1.00 91.12 503 TYR A N 1
ATOM 4075 C CA . TYR A 1 503 ? 8.241 -4.024 13.561 1.00 91.12 503 TYR A CA 1
ATOM 4076 C C . TYR A 1 503 ? 9.655 -4.460 13.977 1.00 91.12 503 TYR A C 1
ATOM 4078 O O . TYR A 1 503 ? 10.028 -4.389 15.151 1.00 91.12 503 TYR A O 1
ATOM 4086 N N . THR A 1 504 ? 10.503 -4.812 13.007 1.00 91.75 504 THR A N 1
ATOM 4087 C CA . THR A 1 504 ? 11.888 -5.230 13.276 1.00 91.75 504 THR A CA 1
ATOM 4088 C C . THR A 1 504 ? 12.730 -4.070 13.813 1.00 91.75 504 THR A C 1
ATOM 4090 O O . THR A 1 504 ? 13.548 -4.261 14.715 1.00 91.75 504 THR A O 1
ATOM 4093 N N . LYS A 1 505 ? 12.520 -2.837 13.325 1.00 92.00 505 LYS A N 1
ATOM 4094 C CA . LYS A 1 505 ? 13.259 -1.658 13.807 1.00 92.00 505 LYS A CA 1
ATOM 4095 C C . LYS A 1 505 ? 13.092 -1.457 15.311 1.00 92.00 505 LYS A C 1
ATOM 4097 O O . LYS A 1 505 ? 14.080 -1.163 15.981 1.00 92.00 505 LYS A O 1
ATOM 4102 N N . GLN A 1 506 ? 11.896 -1.692 15.850 1.00 89.25 506 GLN A N 1
ATOM 4103 C CA . GLN A 1 506 ? 11.654 -1.590 17.289 1.00 89.25 506 GLN A CA 1
ATOM 4104 C C . GLN A 1 506 ? 12.502 -2.560 18.105 1.00 89.25 506 GLN A C 1
ATOM 4106 O O . GLN A 1 506 ? 13.043 -2.159 19.133 1.00 89.25 506 GLN A O 1
ATOM 4111 N N . CYS A 1 507 ? 12.658 -3.795 17.622 1.00 88.75 507 CYS A N 1
ATOM 4112 C CA . CYS A 1 507 ? 13.475 -4.814 18.278 1.00 88.75 507 CYS A CA 1
ATOM 4113 C C . CYS A 1 507 ? 14.950 -4.395 18.356 1.00 88.75 507 CYS A C 1
ATOM 4115 O O . CYS A 1 507 ? 15.626 -4.701 19.331 1.00 88.75 507 CYS A O 1
ATOM 4117 N N . TYR A 1 508 ? 15.446 -3.656 17.358 1.00 90.75 508 TYR A N 1
ATOM 4118 C CA . TYR A 1 508 ? 16.812 -3.127 17.372 1.00 90.75 508 TYR A CA 1
ATOM 4119 C C . TYR A 1 508 ? 16.964 -1.864 18.220 1.00 90.75 508 TYR A C 1
ATOM 4121 O O . TYR A 1 508 ? 17.986 -1.689 18.875 1.00 90.75 508 TYR A O 1
ATOM 4129 N N . THR A 1 509 ? 15.987 -0.955 18.181 1.00 91.38 509 THR A N 1
ATOM 4130 C CA . THR A 1 509 ? 16.094 0.337 18.876 1.00 91.38 509 THR A CA 1
ATOM 4131 C C . THR A 1 509 ? 15.709 0.275 20.349 1.00 91.38 509 THR A C 1
ATOM 4133 O O . THR A 1 509 ? 16.053 1.202 21.071 1.00 91.38 509 THR A O 1
ATOM 4136 N N . MET A 1 510 ? 14.976 -0.765 20.771 1.00 91.62 510 MET A N 1
ATOM 4137 C CA . MET A 1 510 ? 14.465 -0.955 22.135 1.00 91.62 510 MET A CA 1
ATOM 4138 C C . MET A 1 510 ? 13.935 0.352 22.749 1.00 91.62 510 MET A C 1
ATOM 4140 O O . MET A 1 510 ? 14.494 0.847 23.724 1.00 91.62 510 MET A O 1
ATOM 4144 N N . PRO A 1 511 ? 12.878 0.957 22.173 1.00 94.69 511 PRO A N 1
ATOM 4145 C CA . PRO A 1 511 ? 12.501 2.338 22.466 1.00 94.69 511 PRO A CA 1
ATOM 4146 C C . PRO A 1 511 ? 11.761 2.505 23.804 1.00 94.69 511 PRO A C 1
ATOM 4148 O O . PRO A 1 511 ? 10.997 3.460 23.941 1.00 94.69 511 PRO A O 1
ATOM 4151 N N . TYR A 1 512 ? 11.925 1.579 24.751 1.00 96.19 512 TYR A N 1
ATOM 4152 C CA . TYR A 1 512 ? 11.165 1.519 25.996 1.00 96.19 512 TYR A CA 1
ATOM 4153 C C . TYR A 1 512 ? 12.074 1.621 27.226 1.00 96.19 512 TYR A C 1
ATOM 4155 O O . TYR A 1 512 ? 13.206 1.143 27.225 1.00 96.19 512 TYR A O 1
ATOM 4163 N N . ASP A 1 513 ? 11.570 2.245 28.288 1.00 94.75 513 ASP A N 1
ATOM 4164 C CA . ASP A 1 513 ? 12.207 2.306 29.599 1.00 94.75 513 ASP A CA 1
ATOM 4165 C C . ASP A 1 513 ? 11.893 1.069 30.463 1.00 94.75 513 ASP A C 1
ATOM 4167 O O . ASP A 1 513 ? 11.131 0.177 30.086 1.00 94.75 513 ASP A O 1
ATOM 4171 N N . VAL A 1 514 ? 12.463 1.030 31.670 1.00 92.81 514 VAL A N 1
ATOM 4172 C CA . VAL A 1 514 ? 12.262 -0.062 32.643 1.00 92.81 514 VAL A CA 1
ATOM 4173 C C . VAL A 1 514 ? 10.802 -0.241 33.083 1.00 92.81 514 VAL A C 1
ATOM 4175 O O . VAL A 1 514 ? 10.431 -1.316 33.547 1.00 92.81 514 VAL A O 1
ATOM 4178 N N . SER A 1 515 ? 9.967 0.792 32.935 1.00 94.06 515 SER A N 1
ATOM 4179 C CA . SER A 1 515 ? 8.534 0.761 33.254 1.00 94.06 515 SER A CA 1
ATOM 4180 C C . SER A 1 515 ? 7.672 0.366 32.047 1.00 94.06 515 SER A C 1
ATOM 4182 O O . SER A 1 515 ? 6.443 0.306 32.155 1.00 94.06 515 SER A O 1
ATOM 4184 N N . GLY A 1 516 ? 8.294 0.116 30.890 1.00 94.38 516 GLY A N 1
ATOM 4185 C CA . GLY A 1 516 ? 7.632 -0.185 29.626 1.00 94.38 516 GLY A CA 1
ATOM 4186 C C . GLY A 1 516 ? 7.048 1.037 28.909 1.00 94.38 516 GLY A C 1
ATOM 4187 O O . GLY A 1 516 ? 6.362 0.863 27.903 1.00 94.38 516 GLY A O 1
ATOM 4188 N N . ASN A 1 517 ? 7.281 2.263 29.383 1.00 96.81 517 ASN A N 1
ATOM 4189 C CA . ASN A 1 517 ? 6.928 3.459 28.612 1.00 96.81 517 ASN A CA 1
ATOM 4190 C C . ASN A 1 517 ? 7.945 3.677 27.502 1.00 96.81 517 ASN A C 1
ATOM 4192 O O . ASN A 1 517 ? 9.064 3.188 27.585 1.00 96.81 517 ASN A O 1
ATOM 4196 N N . THR A 1 518 ? 7.603 4.458 26.487 1.00 96.19 518 THR A N 1
ATOM 4197 C CA . THR A 1 518 ? 8.588 4.920 25.514 1.00 96.19 518 THR A CA 1
ATOM 4198 C C . THR A 1 518 ? 9.634 5.796 26.199 1.00 96.19 518 THR A C 1
ATOM 4200 O O . THR A 1 518 ? 9.281 6.690 26.973 1.00 96.19 518 THR A O 1
ATOM 4203 N N . SER A 1 519 ? 10.909 5.561 25.901 1.00 93.50 519 SER A N 1
ATOM 4204 C CA . SER A 1 519 ? 12.019 6.306 26.489 1.00 93.50 519 SER A CA 1
ATOM 4205 C C . SER A 1 519 ? 11.950 7.791 26.125 1.00 93.50 519 SER A C 1
ATOM 4207 O O . SER A 1 519 ? 11.748 8.148 24.964 1.00 93.50 519 SER A O 1
ATOM 4209 N N . VAL A 1 520 ? 12.167 8.647 27.121 1.00 91.50 520 VAL A N 1
ATOM 4210 C CA . VAL A 1 520 ? 12.272 10.103 26.957 1.00 91.50 520 VAL A CA 1
ATOM 4211 C C . VAL A 1 520 ? 13.658 10.448 26.416 1.00 91.50 520 VAL A C 1
ATOM 4213 O O . VAL A 1 520 ? 14.651 9.986 26.979 1.00 91.50 520 VAL A O 1
ATOM 4216 N N . GLN A 1 521 ? 13.742 11.250 25.349 1.00 85.88 521 GLN A N 1
ATOM 4217 C CA . GLN A 1 521 ? 15.040 11.639 24.770 1.00 85.88 521 GLN A CA 1
ATOM 4218 C C . GLN A 1 521 ? 15.575 12.970 25.307 1.00 85.88 521 GLN A C 1
ATOM 4220 O O . GLN A 1 521 ? 16.788 13.173 25.329 1.00 85.88 521 GLN A O 1
ATOM 4225 N N . SER A 1 522 ? 14.699 13.866 25.760 1.00 87.00 522 SER A N 1
ATOM 4226 C CA . SER A 1 522 ? 15.080 15.144 26.364 1.00 87.00 522 SER A CA 1
ATOM 4227 C C . SER A 1 522 ? 14.078 15.588 27.429 1.00 87.00 522 SER A C 1
ATOM 4229 O O . SER A 1 522 ? 12.912 15.194 27.416 1.00 87.00 522 SER A O 1
ATOM 4231 N N . GLU A 1 523 ? 14.520 16.442 28.353 1.00 84.69 523 GLU A N 1
ATOM 4232 C CA . GLU A 1 523 ? 13.626 17.031 29.359 1.00 84.69 523 GLU A CA 1
ATOM 4233 C C . GLU A 1 523 ? 12.560 17.943 28.728 1.00 84.69 523 GLU A C 1
ATOM 4235 O O . GLU A 1 523 ? 11.440 18.015 29.237 1.00 84.69 523 GLU A O 1
ATOM 4240 N N . ASP A 1 524 ? 12.853 18.542 27.568 1.00 83.31 524 ASP A N 1
ATOM 4241 C CA . ASP A 1 524 ? 11.891 19.339 26.798 1.00 83.31 524 ASP A CA 1
ATOM 4242 C C . ASP A 1 524 ? 10.645 18.524 26.414 1.00 83.31 524 ASP A C 1
ATOM 4244 O O . ASP A 1 524 ? 9.534 19.048 26.463 1.00 83.31 524 ASP A O 1
ATOM 4248 N N . GLU A 1 525 ? 10.788 17.226 26.112 1.00 85.62 525 GLU A N 1
ATOM 4249 C CA . GLU A 1 525 ? 9.648 16.345 25.810 1.00 85.62 525 GLU A CA 1
ATOM 4250 C C . GLU A 1 525 ? 8.722 16.151 27.018 1.00 85.62 525 GLU A C 1
ATOM 4252 O O . GLU A 1 525 ? 7.511 15.980 26.862 1.00 85.62 525 GLU A O 1
ATOM 4257 N N . ARG A 1 526 ? 9.256 16.188 28.247 1.00 83.69 526 ARG A N 1
ATOM 4258 C CA . ARG A 1 526 ? 8.437 16.035 29.460 1.00 83.69 526 ARG A CA 1
ATOM 4259 C C . ARG A 1 526 ? 7.553 17.249 29.681 1.00 83.69 526 ARG A C 1
ATOM 4261 O O . ARG A 1 526 ? 6.383 17.101 30.036 1.00 83.69 526 ARG A O 1
ATOM 4268 N N . VAL A 1 527 ? 8.104 18.434 29.443 1.00 83.69 527 VAL A N 1
ATOM 4269 C CA . VAL A 1 527 ? 7.411 19.714 29.630 1.00 83.69 527 VAL A CA 1
ATOM 4270 C C . VAL A 1 527 ? 6.674 20.189 28.377 1.00 83.69 527 VAL A C 1
ATOM 4272 O O . VAL A 1 527 ? 5.999 21.221 28.424 1.00 83.69 527 VAL A O 1
ATOM 4275 N N . SER A 1 528 ? 6.775 19.452 27.264 1.00 81.81 528 SER A N 1
ATOM 4276 C CA . SER A 1 528 ? 6.181 19.870 25.999 1.00 81.81 528 SER A CA 1
ATOM 4277 C C . SER A 1 528 ? 4.661 19.987 26.094 1.00 81.81 528 SER A C 1
ATOM 4279 O O . SER A 1 528 ? 3.961 19.147 26.673 1.00 81.81 528 SER A O 1
ATOM 4281 N N . LYS A 1 529 ? 4.141 21.072 25.514 1.00 82.44 529 LYS A N 1
ATOM 4282 C CA . LYS A 1 529 ? 2.705 21.329 25.421 1.00 82.44 529 LYS A CA 1
ATOM 4283 C C . LYS A 1 529 ? 2.180 20.661 24.167 1.00 82.44 529 LYS A C 1
ATOM 4285 O O . LYS A 1 529 ? 2.303 21.176 23.061 1.00 82.44 529 LYS A O 1
ATOM 4290 N N . LEU A 1 530 ? 1.597 19.491 24.361 1.00 82.62 530 LEU A N 1
ATOM 4291 C CA . LEU A 1 530 ? 1.085 18.691 23.268 1.00 82.62 530 LEU A CA 1
ATOM 4292 C C . LEU A 1 530 ? -0.117 19.355 22.577 1.00 82.62 530 LEU A C 1
ATOM 4294 O O . LEU A 1 530 ? -0.944 19.987 23.242 1.00 82.62 530 LEU A O 1
ATOM 4298 N N . PRO A 1 531 ? -0.268 19.187 21.251 1.00 78.50 531 PRO A N 1
ATOM 4299 C CA . PRO A 1 531 ? -1.459 19.656 20.556 1.00 78.50 531 PRO A CA 1
ATOM 4300 C C . PRO A 1 531 ? -2.695 18.897 21.066 1.00 78.50 531 PRO A C 1
ATOM 4302 O O . PRO A 1 531 ? -2.609 17.691 21.283 1.00 78.50 531 PRO A O 1
ATOM 4305 N N . PRO A 1 532 ? -3.864 19.535 21.233 1.00 80.69 532 PRO A N 1
ATOM 4306 C CA . PRO A 1 532 ? -5.039 18.818 21.709 1.00 80.69 532 PRO A CA 1
ATOM 4307 C C . PRO A 1 532 ? -5.486 17.773 20.679 1.00 80.69 532 PRO A C 1
ATOM 4309 O O . PRO A 1 532 ? -5.684 18.087 19.497 1.00 80.69 532 PRO A O 1
ATOM 4312 N N . CYS A 1 533 ? -5.683 16.533 21.130 1.00 93.88 533 CYS A N 1
ATOM 4313 C CA . CYS A 1 533 ? -6.469 15.567 20.373 1.00 93.88 533 CYS A CA 1
ATOM 4314 C C . CYS A 1 533 ? -7.923 16.038 20.317 1.00 93.88 533 CYS A C 1
ATOM 4316 O O . CYS A 1 533 ? -8.458 16.587 21.280 1.00 93.88 533 CYS A O 1
ATOM 4318 N N . LYS A 1 534 ? -8.575 15.829 19.172 1.00 93.94 534 LYS A N 1
ATOM 4319 C CA . LYS A 1 534 ? -9.962 16.258 18.968 1.00 93.94 534 LYS A CA 1
ATOM 4320 C C . LYS A 1 534 ? -10.866 15.052 18.769 1.00 93.94 534 LYS A C 1
ATOM 4322 O O . LYS A 1 534 ? -10.662 14.301 17.819 1.00 93.94 534 LYS A O 1
ATOM 4327 N N . LEU A 1 535 ? -11.882 14.915 19.615 1.00 95.25 535 LEU A N 1
ATOM 4328 C CA . LEU A 1 535 ? -12.981 13.982 19.390 1.00 95.25 535 LEU A CA 1
ATOM 4329 C C . LEU A 1 535 ? -13.778 14.418 18.150 1.00 95.25 535 LEU A C 1
ATOM 4331 O O . LEU A 1 535 ? -14.135 15.593 18.012 1.00 95.25 535 LEU A O 1
ATOM 4335 N N . LEU A 1 536 ? -14.019 13.487 17.231 1.00 95.69 536 LEU A N 1
ATOM 4336 C CA . LEU A 1 536 ? -14.895 13.719 16.089 1.00 95.69 536 LEU A CA 1
ATOM 4337 C C . LEU A 1 536 ? -16.354 13.648 16.524 1.00 95.69 536 LEU A C 1
ATOM 4339 O O . LEU A 1 536 ? -16.723 12.831 17.358 1.00 95.69 536 LEU A O 1
ATOM 4343 N N . GLN A 1 537 ? -17.161 14.528 15.943 1.00 93.62 537 GLN A N 1
ATOM 4344 C CA . GLN A 1 537 ? -18.582 14.648 16.238 1.00 93.62 537 GLN A CA 1
ATOM 4345 C C . GLN A 1 537 ? -19.399 14.246 15.020 1.00 93.62 537 GLN A C 1
ATOM 4347 O O . GLN A 1 537 ? -18.972 14.463 13.879 1.00 93.62 537 GLN A O 1
ATOM 4352 N N . TRP A 1 538 ? -20.583 13.714 15.286 1.00 94.44 538 TRP A N 1
ATOM 4353 C CA . TRP A 1 538 ? -21.489 13.199 14.276 1.00 94.44 538 TRP A CA 1
ATOM 4354 C C . TRP A 1 538 ? -22.901 13.693 14.558 1.00 94.44 538 TRP A C 1
ATOM 4356 O O . TRP A 1 538 ? -23.329 13.778 15.707 1.00 94.44 538 TRP A O 1
ATOM 4366 N N . ASP A 1 539 ? -23.607 14.037 13.495 1.00 94.25 539 ASP A N 1
ATOM 4367 C CA . ASP A 1 539 ? -25.011 14.397 13.516 1.00 94.25 539 ASP A CA 1
ATOM 4368 C C . ASP A 1 539 ? -25.843 13.194 13.068 1.00 94.25 539 ASP A C 1
ATOM 4370 O O . ASP A 1 539 ? -25.774 12.773 11.908 1.00 94.25 539 ASP A O 1
ATOM 4374 N N . PHE A 1 540 ? -26.617 12.652 14.010 1.00 92.94 540 PHE A N 1
ATOM 4375 C CA . PHE A 1 540 ? -27.528 11.526 13.804 1.00 92.94 540 PHE A CA 1
ATOM 4376 C C . PHE A 1 540 ? -28.979 11.955 13.552 1.00 92.94 540 PHE A C 1
ATOM 4378 O O . PHE A 1 540 ? -29.824 11.103 13.287 1.00 92.94 540 PHE A O 1
ATOM 4385 N N . SER A 1 541 ? -29.288 13.257 13.591 1.00 87.62 541 SER A N 1
ATOM 4386 C CA . SER A 1 541 ? -30.666 13.768 13.498 1.00 87.62 541 SER A CA 1
ATOM 4387 C C . SER A 1 541 ? -31.377 13.417 12.185 1.00 87.62 541 SER A C 1
ATOM 4389 O O . SER A 1 541 ? -32.604 13.386 12.129 1.00 87.62 541 SER A O 1
ATOM 4391 N N . THR A 1 542 ? -30.614 13.116 11.134 1.00 87.69 542 THR A N 1
ATOM 4392 C CA . THR A 1 542 ? -31.106 12.846 9.776 1.00 87.69 542 THR A CA 1
ATOM 4393 C C . THR A 1 542 ? -31.347 11.362 9.476 1.00 87.69 542 THR A C 1
ATOM 4395 O O . THR A 1 542 ? -31.682 11.023 8.343 1.00 87.69 542 THR A O 1
ATOM 4398 N N . GLY A 1 543 ? -31.213 10.467 10.464 1.00 92.81 543 GLY A N 1
ATOM 4399 C CA . GLY A 1 543 ? -31.426 9.021 10.291 1.00 92.81 543 GLY A CA 1
ATOM 4400 C C . GLY A 1 543 ? -30.159 8.211 9.988 1.00 92.81 543 GLY A C 1
ATOM 4401 O O . GLY A 1 543 ? -30.253 7.056 9.567 1.00 92.81 543 GLY A O 1
ATOM 4402 N N . LEU A 1 544 ? -28.977 8.801 10.201 1.00 95.81 544 LEU A N 1
ATOM 4403 C CA . LEU A 1 544 ? -27.678 8.124 10.085 1.00 95.81 544 LEU A CA 1
ATOM 4404 C C . LEU A 1 544 ? -27.591 6.890 10.998 1.00 95.81 544 LEU A C 1
ATOM 4406 O O . LEU A 1 544 ? -26.954 5.900 10.650 1.00 95.81 544 LEU A O 1
ATOM 4410 N N . ASP A 1 545 ? -28.257 6.929 12.150 1.00 95.69 545 ASP A N 1
ATOM 4411 C CA . ASP A 1 545 ? -28.297 5.843 13.126 1.00 95.69 545 ASP A CA 1
ATOM 4412 C C . ASP A 1 545 ? -28.859 4.551 12.522 1.00 95.69 545 ASP A C 1
ATOM 4414 O O . ASP A 1 545 ? -28.260 3.483 12.656 1.00 95.69 545 ASP A O 1
ATOM 4418 N N . LYS A 1 546 ? -29.961 4.657 11.775 1.00 96.69 546 LYS A N 1
ATOM 4419 C CA . LYS A 1 546 ? -30.596 3.523 11.094 1.00 96.69 546 LYS A CA 1
ATOM 4420 C C . LYS A 1 546 ? -29.692 2.928 10.022 1.00 96.69 546 LYS A C 1
ATOM 4422 O O . LYS A 1 546 ? -29.606 1.706 9.917 1.00 96.69 546 LYS A O 1
ATOM 4427 N N . ALA A 1 547 ? -29.013 3.777 9.248 1.00 97.56 547 ALA A N 1
ATOM 4428 C CA . ALA A 1 547 ? -28.080 3.331 8.216 1.00 97.56 547 ALA A CA 1
ATOM 4429 C C . ALA A 1 547 ? -26.905 2.558 8.829 1.00 97.56 547 ALA A C 1
ATOM 4431 O O . ALA A 1 547 ? -26.580 1.466 8.368 1.00 97.56 547 ALA A O 1
ATOM 4432 N N . VAL A 1 548 ? -26.326 3.074 9.919 1.00 98.06 548 VAL A N 1
ATOM 4433 C CA . VAL A 1 548 ? -25.235 2.399 10.631 1.00 98.06 548 VAL A CA 1
ATOM 4434 C C . VAL A 1 548 ? -25.678 1.047 11.184 1.00 98.06 548 VAL A C 1
ATOM 4436 O O . VAL A 1 548 ? -24.998 0.050 10.955 1.00 98.06 548 VAL A O 1
ATOM 4439 N N . LEU A 1 549 ? -26.809 0.994 11.894 1.00 97.38 549 LEU A N 1
ATOM 4440 C CA . LEU A 1 549 ? -27.291 -0.246 12.509 1.00 97.38 549 LEU A CA 1
ATOM 4441 C C . LEU A 1 549 ? -27.658 -1.306 11.465 1.00 97.38 549 LEU A C 1
ATOM 4443 O O . LEU A 1 549 ? -27.405 -2.488 11.685 1.00 97.38 549 LEU A O 1
ATOM 4447 N N . LYS A 1 550 ? -28.196 -0.889 10.313 1.00 97.81 550 LYS A N 1
ATOM 4448 C CA . LYS A 1 550 ? -28.427 -1.786 9.177 1.00 97.81 550 LYS A CA 1
ATOM 4449 C C . LYS A 1 550 ? -27.109 -2.359 8.650 1.00 97.81 550 LYS A C 1
ATOM 4451 O O . LYS A 1 550 ? -26.969 -3.576 8.584 1.00 97.81 550 LYS A O 1
ATOM 4456 N N . SER A 1 551 ? -26.134 -1.505 8.321 1.00 98.25 551 SER A N 1
ATOM 4457 C CA . SER A 1 551 ? -24.835 -1.964 7.808 1.00 98.25 551 SER A CA 1
ATOM 4458 C C . SER A 1 551 ? -24.085 -2.840 8.819 1.00 98.25 551 SER A C 1
ATOM 4460 O O . SER A 1 551 ? -23.382 -3.766 8.422 1.00 98.25 551 SER A O 1
ATOM 4462 N N . LEU A 1 552 ? -24.254 -2.583 10.121 1.00 98.12 552 LEU A N 1
ATOM 4463 C CA . LEU A 1 552 ? -23.707 -3.421 11.186 1.00 98.12 552 LEU A CA 1
ATOM 4464 C C . LEU A 1 552 ? -24.338 -4.816 11.183 1.00 98.12 552 LEU A C 1
ATOM 4466 O O . LEU A 1 552 ? -23.600 -5.794 11.185 1.00 98.12 552 LEU A O 1
ATOM 4470 N N . ALA A 1 553 ? -25.668 -4.920 11.119 1.00 98.19 553 ALA A N 1
ATOM 4471 C CA . ALA A 1 553 ? -26.354 -6.212 11.078 1.00 98.19 553 ALA A CA 1
ATOM 4472 C C . ALA A 1 553 ? -25.942 -7.048 9.849 1.00 98.19 553 ALA A C 1
ATOM 4474 O O . ALA A 1 553 ? -25.713 -8.255 9.955 1.00 98.19 553 ALA A O 1
ATOM 4475 N N . ASP A 1 554 ? -25.783 -6.403 8.688 1.00 97.94 554 ASP A N 1
ATOM 4476 C CA . ASP A 1 554 ? -25.290 -7.060 7.472 1.00 97.94 554 ASP A CA 1
ATOM 4477 C C . ASP A 1 554 ? -23.835 -7.539 7.636 1.00 97.94 554 ASP A C 1
ATOM 4479 O O . ASP A 1 554 ? -23.489 -8.653 7.227 1.00 97.94 554 ASP A O 1
ATOM 4483 N N . ALA A 1 555 ? -22.985 -6.731 8.277 1.00 98.19 555 ALA A N 1
ATOM 4484 C CA . ALA A 1 555 ? -21.607 -7.099 8.586 1.00 98.19 555 ALA A CA 1
ATOM 4485 C C . ALA A 1 555 ? -21.537 -8.273 9.576 1.00 98.19 555 ALA A C 1
ATOM 4487 O O . ALA A 1 555 ? -20.790 -9.218 9.338 1.00 98.19 555 ALA A O 1
ATOM 4488 N N . GLU A 1 556 ? -22.331 -8.261 10.647 1.00 97.94 556 GLU A N 1
ATOM 4489 C CA . GLU A 1 556 ? -22.408 -9.343 11.637 1.00 97.94 556 GLU A CA 1
ATOM 4490 C C . GLU A 1 556 ? -22.856 -10.662 11.002 1.00 97.94 556 GLU A C 1
ATOM 4492 O O . GLU A 1 556 ? -22.273 -11.713 11.282 1.00 97.94 556 GLU A O 1
ATOM 4497 N N . LYS A 1 557 ? -23.825 -10.613 10.079 1.00 98.00 557 LYS A N 1
ATOM 4498 C CA . LYS A 1 557 ? -24.234 -11.783 9.297 1.00 98.00 557 LYS A CA 1
ATOM 4499 C C . LYS A 1 557 ? -23.071 -12.340 8.474 1.00 98.00 557 LYS A C 1
ATOM 4501 O O . LYS A 1 557 ? -22.820 -13.541 8.526 1.00 98.00 557 LYS A O 1
ATOM 4506 N N . ALA A 1 558 ? -22.333 -11.487 7.763 1.00 97.56 558 ALA A N 1
ATOM 4507 C CA . ALA A 1 558 ? -21.166 -11.918 6.991 1.00 97.56 558 ALA A CA 1
ATOM 4508 C C . ALA A 1 558 ? -20.039 -12.469 7.886 1.00 97.56 558 ALA A C 1
ATOM 4510 O O . ALA A 1 558 ? -19.381 -13.439 7.525 1.00 97.56 558 ALA A O 1
ATOM 4511 N N . ILE A 1 559 ? -19.838 -11.886 9.071 1.00 98.06 559 ILE A N 1
ATOM 4512 C CA . ILE A 1 559 ? -18.867 -12.364 10.066 1.00 98.06 559 ILE A CA 1
ATOM 4513 C C . ILE A 1 559 ? -19.253 -13.749 10.589 1.00 98.06 559 ILE A C 1
ATOM 4515 O O . ILE A 1 559 ? -18.377 -14.591 10.777 1.00 98.06 559 ILE A O 1
ATOM 4519 N N . SER A 1 560 ? -20.545 -14.002 10.814 1.00 97.56 560 SER A N 1
ATOM 4520 C CA . SER A 1 560 ? -21.020 -15.301 11.304 1.00 97.56 560 SER A CA 1
ATOM 4521 C C . SER A 1 560 ? -20.773 -16.453 10.323 1.00 97.56 560 SER A C 1
ATOM 4523 O O . SER A 1 560 ? -20.617 -17.589 10.759 1.00 97.56 560 SER A O 1
ATOM 4525 N N . ASP A 1 561 ? -20.678 -16.144 9.027 1.00 97.25 561 ASP A N 1
ATOM 4526 C CA . ASP A 1 561 ? -20.383 -17.088 7.940 1.00 97.25 561 ASP A CA 1
ATOM 4527 C C . ASP A 1 561 ? -18.870 -17.198 7.645 1.00 97.25 561 ASP A C 1
ATOM 4529 O O . ASP A 1 561 ? -18.435 -17.978 6.801 1.00 97.25 561 ASP A O 1
ATOM 4533 N N . PHE A 1 562 ? -18.031 -16.404 8.326 1.00 96.62 562 PHE A N 1
ATOM 4534 C CA . PHE A 1 562 ? -16.597 -16.350 8.061 1.00 96.62 562 PHE A CA 1
ATOM 4535 C C . PHE A 1 562 ? -15.794 -17.373 8.876 1.00 96.62 562 PHE A C 1
ATOM 4537 O O . PHE A 1 562 ? -15.634 -17.273 10.104 1.00 96.62 562 PHE A O 1
ATOM 4544 N N . ASP A 1 563 ? -15.152 -18.292 8.154 1.00 95.75 563 ASP A N 1
ATOM 4545 C CA . ASP A 1 563 ? -14.225 -19.260 8.719 1.00 95.75 563 ASP A CA 1
ATOM 4546 C C . ASP A 1 563 ? -12.767 -19.030 8.340 1.00 95.75 563 ASP A C 1
ATOM 4548 O O . ASP A 1 563 ? -12.392 -18.742 7.207 1.00 95.75 563 ASP A O 1
ATOM 4552 N N . LEU A 1 564 ? -11.917 -19.193 9.350 1.00 96.00 564 LEU A N 1
ATOM 4553 C CA . LEU A 1 564 ? -10.473 -19.080 9.255 1.00 96.00 564 LEU A CA 1
ATOM 4554 C C . LEU A 1 564 ? -9.866 -20.013 10.291 1.00 96.00 564 LEU A C 1
ATOM 4556 O O . LEU A 1 564 ? -10.316 -20.047 11.439 1.00 96.00 564 LEU A O 1
ATOM 4560 N N . LYS A 1 565 ? -8.802 -20.710 9.898 1.00 95.06 565 LYS A N 1
ATOM 4561 C CA . LYS A 1 565 ? -7.916 -21.436 10.801 1.00 95.06 565 LYS A CA 1
ATOM 4562 C C . LYS A 1 565 ? -6.477 -21.124 10.422 1.00 95.06 565 LYS A C 1
ATOM 4564 O O . LYS A 1 565 ? -6.065 -21.365 9.293 1.00 95.06 565 LYS A O 1
ATOM 4569 N N . VAL A 1 566 ? -5.711 -20.610 11.378 1.00 92.62 566 VAL A N 1
ATOM 4570 C CA . VAL A 1 566 ? -4.271 -20.396 11.218 1.00 92.62 566 VAL A CA 1
ATOM 4571 C C . VAL A 1 566 ? -3.542 -21.526 11.933 1.00 92.62 566 VAL A C 1
ATOM 4573 O O . VAL A 1 566 ? -3.742 -21.741 13.130 1.00 92.62 566 VAL A O 1
ATOM 4576 N N . ILE A 1 567 ? -2.719 -22.261 11.186 1.00 90.25 567 ILE A N 1
ATOM 4577 C CA . ILE A 1 567 ? -1.931 -23.393 11.678 1.00 90.25 567 ILE A CA 1
ATOM 4578 C C . ILE A 1 567 ? -0.457 -23.054 11.473 1.00 90.25 567 ILE A C 1
ATOM 4580 O O . ILE A 1 567 ? -0.052 -22.687 10.371 1.00 90.25 567 ILE A O 1
ATOM 4584 N N . SER A 1 568 ? 0.335 -23.178 12.536 1.00 84.94 568 SER A N 1
ATOM 4585 C CA . SER A 1 568 ? 1.792 -23.096 12.459 1.00 84.94 568 SER A CA 1
ATOM 4586 C C . SER A 1 568 ? 2.352 -24.510 12.380 1.00 84.94 568 SER A C 1
ATOM 4588 O O . SER A 1 568 ? 2.084 -25.324 13.261 1.00 84.94 568 SER A O 1
ATOM 4590 N N . HIS A 1 569 ? 3.097 -24.807 11.319 1.00 87.69 569 HIS A N 1
ATOM 4591 C CA . HIS A 1 569 ? 3.764 -26.092 11.146 1.00 87.69 569 HIS A CA 1
ATOM 4592 C C . HIS A 1 569 ? 5.199 -25.994 11.675 1.00 87.69 569 HIS A C 1
ATOM 4594 O O . HIS A 1 569 ? 6.022 -25.282 11.101 1.00 87.69 569 HIS A O 1
ATOM 4600 N N . THR A 1 570 ? 5.493 -26.696 12.771 1.00 87.31 570 THR A N 1
ATOM 4601 C CA . THR A 1 570 ? 6.772 -26.586 13.495 1.00 87.31 570 THR A CA 1
ATOM 4602 C C . THR A 1 570 ? 7.776 -27.691 13.183 1.00 87.31 570 THR A C 1
ATOM 4604 O O . THR A 1 570 ? 8.934 -27.558 13.564 1.00 87.31 570 THR A O 1
ATOM 4607 N N . ASP A 1 571 ? 7.373 -28.761 12.492 1.00 92.62 571 ASP A N 1
ATOM 4608 C CA . ASP A 1 571 ? 8.233 -29.944 12.331 1.00 92.62 571 ASP A CA 1
ATOM 4609 C C . ASP A 1 571 ? 9.402 -29.693 11.366 1.00 92.62 571 ASP A C 1
ATOM 4611 O O . ASP A 1 571 ? 10.487 -30.249 11.522 1.00 92.62 571 ASP A O 1
ATOM 4615 N N . TYR A 1 572 ? 9.187 -28.847 10.359 1.00 88.62 572 TYR A N 1
ATOM 4616 C CA . TYR A 1 572 ? 10.191 -28.426 9.383 1.00 88.62 572 TYR A CA 1
ATOM 4617 C C . TYR A 1 572 ? 9.710 -27.190 8.609 1.00 88.62 572 TYR A C 1
ATOM 4619 O O . TYR A 1 572 ? 8.518 -26.872 8.584 1.00 88.62 572 TYR A O 1
ATOM 4627 N N . GLY A 1 573 ? 10.652 -26.509 7.950 1.00 88.12 573 GLY A N 1
ATOM 4628 C CA . GLY A 1 573 ? 10.432 -25.336 7.103 1.00 88.12 573 GLY A CA 1
ATOM 4629 C C . GLY A 1 573 ? 11.469 -25.246 5.976 1.00 88.12 573 GLY A C 1
ATOM 4630 O O . GLY A 1 573 ? 12.175 -26.216 5.702 1.00 88.12 573 GLY A O 1
ATOM 4631 N N . LYS A 1 574 ? 11.533 -24.094 5.299 1.00 76.19 574 LYS A N 1
ATOM 4632 C CA . LYS A 1 574 ? 12.555 -23.808 4.273 1.00 76.19 574 LYS A CA 1
ATOM 4633 C C . LYS A 1 574 ? 13.934 -23.540 4.861 1.00 76.19 574 LYS A C 1
ATOM 4635 O O . LYS A 1 574 ? 13.989 -22.983 5.977 1.00 76.19 574 LYS A O 1
#

Sequence (574 aa):
MAEAHQAIGVFDEHKRGVELLYSDEGIRVSFTIPPPHEIRRSVVRELYHLQRAVKRGVYPAPPLVAILTVVAISVIVLASPTESWWRSGPISVVVWHVGNFLMPYWHHLPNSVYVAYLAAWAAFLGLLLLMAVQRLFLRLLLSYRGWLYLAPRQKSRVVMAWGGLLKIFGGHSPLTYSFQDALPRLPLPPLKDTIQRYLKSVHPLLTPEEYQEVERMADDFVHKEGPKFQFYLYLKSWWSSNYVTDWWEQYVYLKGRSSLMINSNYYALPGANLDFSLTKKPTALAAALVHEFLLFKQDLDREQLAPQLIRGIVPLCMSQYQRIFSCTRIPGRETDILKLYHHKSKHIAVFCHGRVFKLPLFEKGQYGMLLSKFEIQRQFEWIEATASAMAMELPTNAEQNLAALTAAGRIEWAENREQFFSSGINKRSLEVIESAVFVVVLQNDVAKDWTSMGKNLIHGSGGNRWFDKSFNLVIYKNCVAGINAEHAWADAPVMAHAWEQVYTKQCYTMPYDVSGNTSVQSEDERVSKLPPCKLLQWDFSTGLDKAVLKSLADAEKAISDFDLKVISHTDYGK

Foldseek 3Di:
DPPPPPVVPDPDPDQPWDFDDDDPVGDTDTGHDDPPVVVVVVVVVVVLVVVVVVCLLLPPDGVVVLVVQLVVQLVVQLPDDCPDCSNPNPVNVVLVVVLCVVCVVLVPDDPSVSSSVSSSVVSNVVSSVVSVVLLQVLQVLLPDDPVVPADVPDDDPVVVVSLVVLVVSNHPQDFACSNVSSHHADDDDDLVVVLVVVLVVCVVVDDPVVSVVSVVVSVVCVVPVVVVVSVVLVVCSVVDSYSCLVVCLWVVAFQAQAFCLFPFKAKFFLDDDQLDFLFLALLLLLLLLVVLLVVVVVCVSSSNPGFDADVVGRGDDSVLLQQLWQWFWAFDQRGIDIDHLPPNAQWEWEFEQLFIKTAGQADVVGPPDGQHSQLSSVQSVVVHVVSVVCVVVPDQPLSSQVLLLSRGGRNLSNVLCVQFQVDDLNVVLVCSNSRHRFYEYEDAAGDPDPFSVRLCQRQNLSRRDNSRTQWYWYGYSSGTIMIIGGHSSDDPVSVVVSSNSSSVVCVVVSQADPNRHGDDPDPCSVVPDGDDMDIRDGDCPSPSSVSSVVSSVVSNVVSVVDDDDDDDDDPDDD